Protein AF-0000000078037952 (afdb_homodimer)

Nearest PDB structures (foldseek):
  3jyl-assembly1_A  TM=9.863E-01  e=4.734E-45  Pseudomonas syringae pv. tomato
  1qor-assembly1_B  TM=9.755E-01  e=1.787E-44  Escherichia coli
  2oby-assembly1_A  TM=9.012E-01  e=6.847E-31  Homo sapiens
  1yb5-assembly1_A  TM=8.938E-01  e=6.019E-30  Homo sapiens
  2j8z-assembly1_A-2  TM=8.774E-01  e=1.799E-30  Homo sapiens

Foldseek 3Di:
DDKWWFWWAQDADALVRTATDIDDADAAAAQKFKWQFQKAFDDVVQNCDRNCVPDDDPRFGTGFKTWGFTCHDYPPDDPDDGGFTWIFGHPGGTRLIRMHMDRPLRIDGDDPVADRHLCNQQPQLLLVLLCVCPPVDVQAAAFEEEEEPLQEANNQNNLLLSVVRRYAYEYEDQDDVSQVNSVVSPHPHYHNVVVDQPLVVLCVVVVNQAGQEYDAACAQVCQVSNLSRHGAQHEYEHAHHLVHHHPDDDCVVCVVSHVYHYDHDDSCVQPVDSVSVNVSVVVSVVCVVVPSGDQDAQEEAASSVVSVVSVCVNVVNTGHIYMHGD/DDKWWFWWAQDADALVRTATDIDDADAAAAQKFKWQFQKAFDDVVQNCDRNCVPDDDPRFGTGFKTWGFTCHDYPPDDPDDGGFTWIFGHPGGTRLIRMHMDRPLRIDGDDPVADRHLCNQQPQLLLVLLCVCPPVDVQAAAFEEEEEPLQEANNQNNQLLSVVRRYAYEYEDQDDVSQVNSVVSPHPHYHNVVVDQPLVVLCVVVVNQAGQEYDAQCAQVCQVSNLSRHGAQHEYEHAHHLVHHHPDDDCVVCVVSHVYHYDHDDSCVQPVDSVSVNVSVVVSVVCVVVPSGDQDAQEEAASSVVSVVSVCVNVVNTGHIYMHGD

pLDDT: mean 96.57, std 3.55, range [73.25, 98.94]

InterPro domains:
  IPR011032 GroES-like superfamily [SSF50129] (3-146)
  IPR013149 Alcohol dehydrogenase-like, C-terminal [PF00107] (153-258)
  IPR013154 Alcohol dehydrogenase-like, N-terminal [PF08240] (29-112)
  IPR020843 Enoylreductase domain [SM00829] (13-324)
  IPR036291 NAD(P)-binding domain superfamily [SSF51735] (114-271)
  IPR047618 Quinone oxidoreductase-like [cd05286] (5-326)

Solvent-accessible surface area (backbone atoms only — not comparable to full-atom values): 32127 Å² total; per-residue (Å²): 114,44,80,39,48,28,39,34,30,75,56,63,44,64,53,80,42,58,38,73,41,81,40,81,43,66,73,38,51,72,44,15,23,22,33,39,39,57,12,21,21,61,53,72,66,38,53,32,41,41,51,43,78,43,78,68,73,72,64,30,45,36,28,37,26,25,7,24,32,28,71,39,70,11,56,88,50,78,91,66,54,67,69,40,46,30,34,37,56,45,95,62,51,40,36,42,28,42,49,44,70,41,56,46,78,41,50,41,77,52,57,88,89,53,48,40,58,57,41,16,47,32,50,68,38,40,52,44,32,46,41,51,44,62,60,79,41,67,68,47,63,70,40,36,34,36,32,47,51,22,46,32,50,40,20,46,41,32,44,22,42,42,42,75,51,41,33,42,35,36,24,29,27,80,40,67,73,41,38,55,47,23,44,72,45,54,34,75,40,71,38,44,52,81,79,41,61,59,36,62,51,41,24,60,78,45,74,63,49,30,22,49,33,34,44,30,42,39,18,41,82,42,47,69,49,49,55,66,23,32,16,66,62,11,38,42,38,44,63,37,44,76,64,32,70,55,66,66,37,59,57,65,51,25,32,78,54,29,25,22,34,38,33,18,54,46,66,65,61,67,42,62,49,57,70,46,36,52,53,50,49,52,51,47,52,50,39,44,73,72,57,46,38,68,88,53,74,60,43,79,34,48,45,83,40,47,39,58,51,50,51,38,55,74,63,68,68,62,48,46,18,37,33,25,35,97,112,44,79,40,49,29,38,35,28,74,54,64,43,63,54,82,43,58,37,72,40,82,39,81,42,66,74,37,50,72,44,15,24,21,32,39,38,56,12,22,22,60,56,71,66,39,52,32,39,42,51,44,77,43,78,67,74,72,65,31,45,37,26,36,26,27,6,25,31,28,72,40,69,12,54,88,50,79,91,64,50,68,70,41,46,30,33,38,58,45,94,62,50,39,37,42,26,40,48,45,71,40,57,46,77,42,51,40,76,52,58,90,88,53,48,42,60,57,40,16,45,31,49,69,38,40,51,44,30,47,42,49,44,62,58,78,41,65,66,46,65,68,41,36,35,37,31,46,50,22,44,31,52,41,21,45,40,33,44,21,43,40,43,74,51,40,32,42,34,37,23,29,26,80,40,68,73,40,37,55,47,23,46,71,43,54,35,73,39,70,37,45,53,81,81,40,62,59,36,62,52,40,24,60,78,46,73,62,50,30,22,49,34,34,44,31,41,39,21,41,82,43,48,69,48,50,57,65,22,31,16,66,61,12,37,41,36,44,64,36,44,76,64,32,70,56,67,66,36,58,59,65,52,26,32,76,53,29,25,22,34,38,31,16,53,47,65,64,62,66,39,63,48,56,68,45,36,53,53,50,49,51,51,47,53,51,39,46,72,72,57,47,39,69,87,54,74,61,42,77,36,49,45,84,40,47,39,58,52,49,52,38,54,74,64,68,69,63,49,46,19,37,32,26,35,96

Secondary structure (DSSP, 8-state):
-EEEEEEEESS--SGGG-EEEEEEEPPP-TTEEEEEEEEEEE-HHHHHHHHTSS--PSSEE--SEEEEEEEEE-TT--S--TT-EEEEE-SSS--SBSEEEEEGGGEEEPPTT--HHHHHHHHHHHHHHHHIIIIIS---TT-EEEETTTTSTTHHHHHHHHHHTT-EEEEEESSHHHHHHHHHHT-SEEEETTTS-HHHHHHHHTTTS-EEEEEESS-TTTHHHHHHTEEEEEEEEE---TT-PPPPB-THHHHHTTS-EEE---HHHHTSSHHHHHHHHHHHHHHHHTTSS---EEEEEEGGGHHHHHHHHHTT---SEEEEE-/-EEEEEEEESS--SGGG-EEEEEEEPPP-TTEEEEEEEEEEE-HHHHHHHHTSS--PSSEE--SEEEEEEEEE-TT--S--TT-EEEEE-SSS--SBSEEEEEGGGEEEPPTT--HHHHHHHHHHHHHHHHIIIIIS---TT-EEEETTTTSTTHHHHHHHHHHTT-EEEEEESSHHHHHHHHHHT-SEEEETTTS-HHHHHHHHTTTS-EEEEEESS-TTTHHHHHHTEEEEEEEEE---TT-PPPPB-THHHHHTTS-EEE---HHHHTSSHHHHHHHHHHHHHHHHTTSS---EEEEEEGGGHHHHHHHHHTT---SEEEEE-

Radius of gyration: 28.77 Å; Cα contacts (8 Å, |Δi|>4): 1598; chains: 2; bounding box: 52×84×64 Å

Structure (mmCIF, N/CA/C/O backbone):
data_AF-0000000078037952-model_v1
#
loop_
_entity.id
_entity.type
_entity.pdbx_description
1 polymer 'Quinone oxidoreductase'
#
loop_
_atom_site.group_PDB
_atom_site.id
_atom_site.type_symbol
_atom_site.label_atom_id
_atom_site.label_alt_id
_atom_site.label_comp_id
_atom_site.label_asym_id
_atom_site.label_entity_id
_atom_site.label_seq_id
_atom_site.pdbx_PDB_ins_code
_atom_site.Cartn_x
_atom_site.Cartn_y
_atom_site.Cartn_z
_atom_site.occupancy
_atom_site.B_iso_or_equiv
_atom_site.auth_seq_id
_atom_site.auth_comp_id
_atom_site.auth_asym_id
_atom_site.auth_atom_id
_atom_site.pdbx_PDB_model_num
ATOM 1 N N . MET A 1 1 ? 22.281 -36.125 -23.609 1 83.81 1 MET A N 1
ATOM 2 C CA . MET A 1 1 ? 21.234 -35.312 -24.219 1 83.81 1 MET A CA 1
ATOM 3 C C . MET A 1 1 ? 20.078 -36.188 -24.719 1 83.81 1 MET A C 1
ATOM 5 O O . MET A 1 1 ? 20.312 -37.25 -25.297 1 83.81 1 MET A O 1
ATOM 9 N N . THR A 1 2 ? 18.891 -35.844 -24.297 1 91.38 2 THR A N 1
ATOM 10 C CA . THR A 1 2 ? 17.719 -36.562 -24.734 1 91.38 2 THR A CA 1
ATOM 11 C C . THR A 1 2 ? 16.797 -35.656 -25.547 1 91.38 2 THR A C 1
ATOM 13 O O . THR A 1 2 ? 16.859 -34.438 -25.438 1 91.38 2 THR A O 1
ATOM 16 N N . THR A 1 3 ? 16.094 -36.25 -26.469 1 96.06 3 THR A N 1
ATOM 17 C CA . THR A 1 3 ? 15.117 -35.5 -27.25 1 96.06 3 THR A CA 1
ATOM 18 C C . THR A 1 3 ? 13.727 -35.656 -26.641 1 96.06 3 THR A C 1
ATOM 20 O O . THR A 1 3 ? 13.273 -36.781 -26.359 1 96.06 3 THR A O 1
ATOM 23 N N . ILE A 1 4 ? 13.133 -34.531 -26.375 1 97.62 4 ILE A N 1
ATOM 24 C CA . ILE A 1 4 ? 11.758 -34.531 -25.891 1 97.62 4 ILE A CA 1
ATOM 25 C C . ILE A 1 4 ? 10.906 -33.594 -26.75 1 97.62 4 ILE A C 1
ATOM 27 O O . ILE A 1 4 ? 11.422 -32.938 -27.672 1 97.62 4 ILE A O 1
ATOM 31 N N . HIS A 1 5 ? 9.625 -33.656 -26.531 1 98.25 5 HIS A N 1
ATOM 32 C CA . HIS A 1 5 ? 8.75 -32.719 -27.188 1 98.25 5 HIS A CA 1
ATOM 33 C C . HIS A 1 5 ? 8.328 -31.594 -26.234 1 98.25 5 HIS A C 1
ATOM 35 O O . HIS A 1 5 ? 8.211 -31.828 -25.031 1 98.25 5 HIS A O 1
ATOM 41 N N . ALA A 1 6 ? 8.141 -30.406 -26.766 1 98.38 6 ALA A N 1
ATOM 42 C CA . ALA A 1 6 ? 7.711 -29.25 -25.969 1 98.38 6 ALA A CA 1
ATOM 43 C C . ALA A 1 6 ? 6.965 -28.25 -26.844 1 98.38 6 ALA A C 1
ATOM 45 O O . ALA A 1 6 ? 7.031 -28.312 -28.078 1 98.38 6 ALA A O 1
ATOM 46 N N . ILE A 1 7 ? 6.164 -27.453 -26.25 1 98.62 7 ILE A N 1
ATOM 47 C CA . ILE A 1 7 ? 5.562 -26.297 -26.906 1 98.62 7 ILE A CA 1
ATOM 48 C C . ILE A 1 7 ? 6.562 -25.141 -26.953 1 98.62 7 ILE A C 1
ATOM 50 O O . ILE A 1 7 ? 7.152 -24.781 -25.938 1 98.62 7 ILE A O 1
ATOM 54 N N . ARG A 1 8 ? 6.77 -24.594 -28.094 1 98 8 ARG A N 1
ATOM 55 C CA . ARG A 1 8 ? 7.648 -23.453 -28.281 1 98 8 ARG A CA 1
ATOM 56 C C . ARG A 1 8 ? 6.941 -22.344 -29.078 1 98 8 ARG A C 1
ATOM 58 O O . ARG A 1 8 ? 6.039 -22.625 -29.859 1 98 8 ARG A O 1
ATOM 65 N N . ILE A 1 9 ? 7.32 -21.141 -28.781 1 98 9 ILE A N 1
ATOM 66 C CA . ILE A 1 9 ? 6.871 -20.016 -29.594 1 98 9 ILE A CA 1
ATOM 67 C C . ILE A 1 9 ? 8.086 -19.25 -30.125 1 98 9 ILE A C 1
ATOM 69 O O . ILE A 1 9 ? 9.086 -19.094 -29.438 1 98 9 ILE A O 1
ATOM 73 N N . SER A 1 10 ? 8.023 -18.797 -31.375 1 97.62 10 SER A N 1
ATOM 74 C CA . SER A 1 10 ? 9.086 -18.016 -32 1 97.62 10 SER A CA 1
ATOM 75 C C . SER A 1 10 ? 8.664 -16.562 -32.188 1 97.62 10 SER A C 1
ATOM 77 O O . SER A 1 10 ? 9.492 -15.703 -32.5 1 97.62 10 SER A O 1
ATOM 79 N N . GLU A 1 11 ? 7.426 -16.281 -32 1 97.62 11 GLU A N 1
ATOM 80 C CA . GLU A 1 11 ? 6.832 -14.945 -32.031 1 97.62 11 GLU A CA 1
ATOM 81 C C . GLU A 1 11 ? 5.625 -14.859 -31.109 1 97.62 11 GLU A C 1
ATOM 83 O O . GLU A 1 11 ? 5.047 -15.883 -30.734 1 97.62 11 GLU A O 1
ATOM 88 N N . HIS A 1 12 ? 5.379 -13.648 -30.688 1 97.25 12 HIS A N 1
ATOM 89 C CA . HIS A 1 12 ? 4.184 -13.445 -29.875 1 97.25 12 HIS A CA 1
ATOM 90 C C . HIS A 1 12 ? 2.922 -13.5 -30.734 1 97.25 12 HIS A C 1
ATOM 92 O O . HIS A 1 12 ? 2.975 -13.234 -31.938 1 97.25 12 HIS A O 1
ATOM 98 N N . GLY A 1 13 ? 1.83 -13.828 -30.172 1 96.38 13 GLY A N 1
ATOM 99 C CA . GLY A 1 13 ? 0.579 -13.891 -30.906 1 96.38 13 GLY A CA 1
ATOM 100 C C . GLY A 1 13 ? -0.493 -14.695 -30.203 1 96.38 13 GLY A C 1
ATOM 101 O O . GLY A 1 13 ? -0.457 -14.844 -28.984 1 96.38 13 GLY A O 1
ATOM 102 N N . GLY A 1 14 ? -1.508 -15.086 -30.984 1 96.12 14 GLY A N 1
ATOM 103 C CA . GLY A 1 14 ? -2.564 -15.945 -30.469 1 96.12 14 GLY A CA 1
ATOM 104 C C . GLY A 1 14 ? -2.125 -17.375 -30.266 1 96.12 14 GLY A C 1
ATOM 105 O O . GLY A 1 14 ? -0.932 -17.688 -30.344 1 96.12 14 GLY A O 1
ATOM 106 N N . PRO A 1 15 ? -3.09 -18.25 -29.922 1 97.25 15 PRO A N 1
ATOM 107 C CA . PRO A 1 15 ? -2.752 -19.656 -29.672 1 97.25 15 PRO A CA 1
ATOM 108 C C . PRO A 1 15 ? -2.064 -20.312 -30.875 1 97.25 15 PRO A C 1
ATOM 110 O O . PRO A 1 15 ? -1.366 -21.312 -30.719 1 97.25 15 PRO A O 1
ATOM 113 N N . GLU A 1 16 ? -2.244 -19.781 -32.031 1 96.5 16 GLU A N 1
ATOM 114 C CA . GLU A 1 16 ? -1.713 -20.359 -33.25 1 96.5 16 GLU A CA 1
ATOM 115 C C . GLU A 1 16 ? -0.188 -20.297 -33.281 1 96.5 16 GLU A C 1
ATOM 117 O O . GLU A 1 16 ? 0.453 -21 -34.062 1 96.5 16 GLU A O 1
ATOM 122 N N . VAL A 1 17 ? 0.446 -19.484 -32.469 1 98 17 VAL A N 1
ATOM 123 C CA . VAL A 1 17 ? 1.896 -19.344 -32.531 1 98 17 VAL A CA 1
ATOM 124 C C . VAL A 1 17 ? 2.561 -20.484 -31.75 1 98 17 VAL A C 1
ATOM 126 O O . VAL A 1 17 ? 3.779 -20.656 -31.828 1 98 17 VAL A O 1
ATOM 129 N N . MET A 1 18 ? 1.799 -21.266 -30.969 1 98.31 18 MET A N 1
ATOM 130 C CA . MET A 1 18 ? 2.322 -22.375 -30.188 1 98.31 18 MET A CA 1
ATOM 131 C C . MET A 1 18 ? 2.609 -23.578 -31.078 1 98.31 18 MET A C 1
ATOM 133 O O . MET A 1 18 ? 1.714 -24.078 -31.766 1 98.31 18 MET A O 1
ATOM 137 N N . GLN A 1 19 ? 3.848 -23.984 -31.062 1 98 19 GLN A N 1
ATOM 138 C CA . GLN A 1 19 ? 4.258 -25.109 -31.891 1 98 19 GLN A CA 1
ATOM 139 C C . GLN A 1 19 ? 4.746 -26.281 -31.031 1 98 19 GLN A C 1
ATOM 141 O O . GLN A 1 19 ? 5.578 -26.094 -30.141 1 98 19 GLN A O 1
ATOM 146 N N . TRP A 1 20 ? 4.199 -27.453 -31.266 1 98.19 20 TRP A N 1
ATOM 147 C CA . TRP A 1 20 ? 4.676 -28.688 -30.672 1 98.19 20 TRP A CA 1
ATOM 148 C C . TRP A 1 20 ? 5.871 -29.25 -31.438 1 98.19 20 TRP A C 1
ATOM 150 O O . TRP A 1 20 ? 5.727 -29.688 -32.594 1 98.19 20 TRP A O 1
ATOM 160 N N . GLU A 1 21 ? 7.059 -29.219 -30.844 1 97.25 21 GLU A N 1
ATOM 161 C CA . GLU A 1 21 ? 8.242 -29.594 -31.625 1 97.25 21 GLU A CA 1
ATOM 162 C C . GLU A 1 21 ? 9.234 -30.375 -30.766 1 97.25 21 GLU A C 1
ATOM 164 O O . GLU A 1 21 ? 9.203 -30.312 -29.547 1 97.25 21 GLU A O 1
ATOM 169 N N . PRO A 1 22 ? 10.078 -31.156 -31.484 1 97.69 22 PRO A N 1
ATOM 170 C CA . PRO A 1 22 ? 11.164 -31.828 -30.766 1 97.69 22 PRO A CA 1
ATOM 171 C C . PRO A 1 22 ? 12.234 -30.844 -30.281 1 97.69 22 PRO A C 1
ATOM 173 O O . PRO A 1 22 ? 12.586 -29.906 -30.984 1 97.69 22 PRO A O 1
ATOM 176 N N . VAL A 1 23 ? 12.656 -31.062 -29.062 1 96.56 23 VAL A N 1
ATOM 177 C CA . VAL A 1 23 ? 13.695 -30.234 -28.469 1 96.56 23 VAL A CA 1
ATOM 178 C C . VAL A 1 23 ? 14.75 -31.109 -27.797 1 96.56 23 VAL A C 1
ATOM 180 O O . VAL A 1 23 ? 14.422 -32.156 -27.219 1 96.56 23 VAL A O 1
ATOM 183 N N . SER A 1 24 ? 15.984 -30.719 -27.969 1 96.88 24 SER A N 1
ATOM 184 C CA . SER A 1 24 ? 17.062 -31.406 -27.266 1 96.88 24 SER A CA 1
ATOM 185 C C . SER A 1 24 ? 17.156 -30.984 -25.812 1 96.88 24 SER A C 1
ATOM 187 O O . SER A 1 24 ? 17.219 -29.781 -25.516 1 96.88 24 SER A O 1
ATOM 189 N N . LEU A 1 25 ? 17.109 -31.859 -24.875 1 97.62 25 LEU A N 1
ATOM 190 C CA . LEU A 1 25 ? 17.203 -31.609 -23.438 1 97.62 25 LEU A CA 1
ATOM 191 C C . LEU A 1 25 ? 18.516 -32.156 -22.875 1 97.62 25 LEU A C 1
ATOM 193 O O . LEU A 1 25 ? 18.719 -33.344 -22.812 1 97.62 25 LEU A O 1
ATOM 197 N N . PRO A 1 26 ? 19.422 -31.234 -22.562 1 97.5 26 PRO A N 1
ATOM 198 C CA . PRO A 1 26 ? 20.672 -31.703 -21.969 1 97.5 26 PRO A CA 1
ATOM 199 C C . PRO A 1 26 ? 20.5 -32.219 -20.547 1 97.5 26 PRO A C 1
ATOM 201 O O . PRO A 1 26 ? 19.438 -32.031 -19.938 1 97.5 26 PRO A O 1
ATOM 204 N N . ALA A 1 27 ? 21.5 -32.906 -20.078 1 97.56 27 ALA A N 1
ATOM 205 C CA . ALA A 1 27 ? 21.531 -33.25 -18.656 1 97.56 27 ALA A CA 1
ATOM 206 C C . ALA A 1 27 ? 21.469 -31.984 -17.797 1 97.56 27 ALA A C 1
ATOM 208 O O . ALA A 1 27 ? 21.922 -30.922 -18.234 1 97.56 27 ALA A O 1
ATOM 209 N N . PRO A 1 28 ? 20.875 -32.094 -16.594 1 98.06 28 PRO A N 1
ATOM 210 C CA . PRO A 1 28 ? 20.828 -30.906 -15.742 1 98.06 28 PRO A CA 1
ATOM 211 C C . PRO A 1 28 ? 22.219 -30.469 -15.273 1 98.06 28 PRO A C 1
ATOM 213 O O . PRO A 1 28 ? 23.031 -31.297 -14.891 1 98.06 28 PRO A O 1
ATOM 216 N N . GLY A 1 29 ? 22.469 -29.188 -15.359 1 97.56 29 GLY A N 1
ATOM 217 C CA . GLY A 1 29 ? 23.719 -28.641 -14.859 1 97.56 29 GLY A CA 1
ATOM 218 C C . GLY A 1 29 ? 23.766 -28.562 -13.344 1 97.56 29 GLY A C 1
ATOM 219 O O . GLY A 1 29 ? 22.859 -29.031 -12.656 1 97.56 29 GLY A O 1
ATOM 220 N N . PRO A 1 30 ? 24.922 -27.984 -12.828 1 98.06 30 PRO A N 1
ATOM 221 C CA . PRO A 1 30 ? 25.047 -27.828 -11.375 1 98.06 30 PRO A CA 1
ATOM 222 C C . PRO A 1 30 ? 23.875 -27.094 -10.75 1 98.06 30 PRO A C 1
ATOM 224 O O . PRO A 1 30 ? 23.438 -26.062 -11.281 1 98.06 30 PRO A O 1
ATOM 227 N N . GLY A 1 31 ? 23.344 -27.656 -9.617 1 97.88 31 GLY A N 1
ATOM 228 C CA . GLY A 1 31 ? 22.266 -27.016 -8.875 1 97.88 31 GLY A CA 1
ATOM 229 C C . GLY A 1 31 ? 20.906 -27.203 -9.508 1 97.88 31 GLY A C 1
ATOM 230 O O . GLY A 1 31 ? 19.906 -26.656 -9.031 1 97.88 31 GLY A O 1
ATOM 231 N N . ALA A 1 32 ? 20.828 -28.031 -10.555 1 98.25 32 ALA A N 1
ATOM 232 C CA . ALA A 1 32 ? 19.578 -28.219 -11.273 1 98.25 32 ALA A CA 1
ATOM 233 C C . ALA A 1 32 ? 19.125 -29.688 -11.227 1 98.25 32 ALA A C 1
ATOM 235 O O . ALA A 1 32 ? 19.922 -30.562 -10.867 1 98.25 32 ALA A O 1
ATOM 236 N N . VAL A 1 33 ? 17.891 -29.906 -11.516 1 98.5 33 VAL A N 1
ATOM 237 C CA . VAL A 1 33 ? 17.344 -31.25 -11.68 1 98.5 33 VAL A CA 1
ATOM 238 C C . VAL A 1 33 ? 16.531 -31.328 -12.969 1 98.5 33 VAL A C 1
ATOM 240 O O . VAL A 1 33 ? 16.062 -30.297 -13.477 1 98.5 33 VAL A O 1
ATOM 243 N N . GLN A 1 34 ? 16.453 -32.5 -13.461 1 98.62 34 GLN A N 1
ATOM 244 C CA . GLN A 1 34 ? 15.586 -32.75 -14.594 1 98.62 34 GLN A CA 1
ATOM 245 C C . GLN A 1 34 ? 14.297 -33.438 -14.141 1 98.62 34 GLN A C 1
ATOM 247 O O . GLN A 1 34 ? 14.336 -34.438 -13.398 1 98.62 34 GLN A O 1
ATOM 252 N N . VAL A 1 35 ? 13.242 -32.875 -14.477 1 98.75 35 VAL A N 1
ATOM 253 C CA . VAL A 1 35 ? 11.945 -33.375 -14.07 1 98.75 35 VAL A CA 1
ATOM 254 C C . VAL A 1 35 ? 11.18 -33.875 -15.297 1 98.75 35 VAL A C 1
ATOM 256 O O . VAL A 1 35 ? 11.047 -33.156 -16.281 1 98.75 35 VAL A O 1
ATOM 259 N N . ARG A 1 36 ? 10.781 -35.094 -15.273 1 98.75 36 ARG A N 1
ATOM 260 C CA . ARG A 1 36 ? 9.805 -35.625 -16.234 1 98.75 36 ARG A CA 1
ATOM 261 C C . ARG A 1 36 ? 8.383 -35.25 -15.82 1 98.75 36 ARG A C 1
ATOM 263 O O . ARG A 1 36 ? 7.887 -35.75 -14.812 1 98.75 36 ARG A O 1
ATOM 270 N N . ASN A 1 37 ? 7.766 -34.406 -16.625 1 98.75 37 ASN A N 1
ATOM 271 C CA . ASN A 1 37 ? 6.441 -33.906 -16.266 1 98.75 37 ASN A CA 1
ATOM 272 C C . ASN A 1 37 ? 5.387 -35.031 -16.328 1 98.75 37 ASN A C 1
ATOM 274 O O . ASN A 1 37 ? 5.383 -35.812 -17.281 1 98.75 37 ASN A O 1
ATOM 278 N N . ARG A 1 38 ? 4.582 -35.031 -15.328 1 98.75 38 ARG A N 1
ATOM 279 C CA . ARG A 1 38 ? 3.412 -35.906 -15.328 1 98.75 38 ARG A CA 1
ATOM 280 C C . ARG A 1 38 ? 2.127 -35.094 -15.469 1 98.75 38 ARG A C 1
ATOM 282 O O . ARG A 1 38 ? 1.111 -35.625 -15.945 1 98.75 38 ARG A O 1
ATOM 289 N N . ALA A 1 39 ? 2.146 -33.906 -15.094 1 98.75 39 ALA A N 1
ATOM 290 C CA . ALA A 1 39 ? 1.066 -32.938 -15.234 1 98.75 39 ALA A CA 1
ATOM 291 C C . ALA A 1 39 ? 1.611 -31.516 -15.258 1 98.75 39 ALA A C 1
ATOM 293 O O . ALA A 1 39 ? 2.584 -31.203 -14.562 1 98.75 39 ALA A O 1
ATOM 294 N N . VAL A 1 40 ? 1.038 -30.641 -16.078 1 98.69 40 VAL A N 1
ATOM 295 C CA . VAL A 1 40 ? 1.469 -29.25 -16.219 1 98.69 40 VAL A CA 1
ATOM 296 C C . VAL A 1 40 ? 0.284 -28.328 -15.977 1 98.69 40 VAL A C 1
ATOM 298 O O . VAL A 1 40 ? -0.799 -28.531 -16.531 1 98.69 40 VAL A O 1
ATOM 301 N N . GLY A 1 41 ? 0.474 -27.359 -15.117 1 97.56 41 GLY A N 1
ATOM 302 C CA . GLY A 1 41 ? -0.586 -26.406 -14.867 1 97.56 41 GLY A CA 1
ATOM 303 C C . GLY A 1 41 ? -0.683 -25.328 -15.938 1 97.56 41 GLY A C 1
ATOM 304 O O . GLY A 1 41 ? 0.335 -24.875 -16.469 1 97.56 41 GLY A O 1
ATOM 305 N N . VAL A 1 42 ? -1.902 -24.953 -16.281 1 96.25 42 VAL A N 1
ATOM 306 C CA . VAL A 1 42 ? -2.156 -23.859 -17.203 1 96.25 42 VAL A CA 1
ATOM 307 C C . VAL A 1 42 ? -2.678 -22.641 -16.438 1 96.25 42 VAL A C 1
ATOM 309 O O . VAL A 1 42 ? -3.639 -22.75 -15.664 1 96.25 42 VAL A O 1
ATOM 312 N N . ASN A 1 43 ? -2.031 -21.5 -16.594 1 93.56 43 ASN A N 1
ATOM 313 C CA . ASN A 1 43 ? -2.402 -20.281 -15.906 1 93.56 43 ASN A CA 1
ATOM 314 C C . ASN A 1 43 ? -2.496 -19.094 -16.875 1 93.56 43 ASN A C 1
ATOM 316 O O . ASN A 1 43 ? -1.86 -19.094 -17.922 1 93.56 43 ASN A O 1
ATOM 320 N N . PHE A 1 44 ? -3.242 -18.094 -16.5 1 90.75 44 PHE A N 1
ATOM 321 C CA . PHE A 1 44 ? -3.412 -16.938 -17.359 1 90.75 44 PHE A CA 1
ATOM 322 C C . PHE A 1 44 ? -2.072 -16.25 -17.625 1 90.75 44 PHE A C 1
ATOM 324 O O . PHE A 1 44 ? -1.871 -15.664 -18.672 1 90.75 44 PHE A O 1
ATOM 331 N N . ILE A 1 45 ? -1.195 -16.328 -16.703 1 92.31 45 ILE A N 1
ATOM 332 C CA . ILE A 1 45 ? 0.119 -15.727 -16.875 1 92.31 45 ILE A CA 1
ATOM 333 C C . ILE A 1 45 ? 0.807 -16.328 -18.094 1 92.31 45 ILE A C 1
ATOM 335 O O . ILE A 1 45 ? 1.609 -15.664 -18.75 1 92.31 45 ILE A O 1
ATOM 339 N N . ASP A 1 46 ? 0.5 -17.531 -18.484 1 95.81 46 ASP A N 1
ATOM 340 C CA . ASP A 1 46 ? 1.047 -18.156 -19.688 1 95.81 46 ASP A CA 1
ATOM 341 C C . ASP A 1 46 ? 0.582 -17.438 -20.938 1 95.81 46 ASP A C 1
ATOM 343 O O . ASP A 1 46 ? 1.335 -17.312 -21.906 1 95.81 46 ASP A O 1
ATOM 347 N N . ILE A 1 47 ? -0.606 -16.984 -20.875 1 93.69 47 ILE A N 1
ATOM 348 C CA . ILE A 1 47 ? -1.161 -16.219 -21.984 1 93.69 47 ILE A CA 1
ATOM 349 C C . ILE A 1 47 ? -0.45 -14.867 -22.078 1 93.69 47 ILE A C 1
ATOM 351 O O . ILE A 1 47 ? -0.153 -14.391 -23.172 1 93.69 47 ILE A O 1
ATOM 355 N N . TYR A 1 48 ? -0.18 -14.297 -20.906 1 93.38 48 TYR A N 1
ATOM 356 C CA . TYR A 1 48 ? 0.55 -13.031 -20.906 1 93.38 48 TYR A CA 1
ATOM 357 C C . TYR A 1 48 ? 1.914 -13.195 -21.562 1 93.38 48 TYR A C 1
ATOM 359 O O . TYR A 1 48 ? 2.352 -12.32 -22.312 1 93.38 48 TYR A O 1
ATOM 367 N N . HIS A 1 49 ? 2.551 -14.25 -21.312 1 95.12 49 HIS A N 1
ATOM 368 C CA . HIS A 1 49 ? 3.844 -14.523 -21.938 1 95.12 49 HIS A CA 1
ATOM 369 C C . HIS A 1 49 ? 3.695 -14.773 -23.438 1 95.12 49 HIS A C 1
ATOM 371 O O . HIS A 1 49 ? 4.469 -14.242 -24.234 1 95.12 49 HIS A O 1
ATOM 377 N N . ARG A 1 50 ? 2.748 -15.508 -23.781 1 96.75 50 ARG A N 1
ATOM 378 C CA . ARG A 1 50 ? 2.529 -15.852 -25.188 1 96.75 50 ARG A CA 1
ATOM 379 C C . ARG A 1 50 ? 2.24 -14.609 -26.016 1 96.75 50 ARG A C 1
ATOM 381 O O . ARG A 1 50 ? 2.766 -14.461 -27.125 1 96.75 50 ARG A O 1
ATOM 388 N N . THR A 1 51 ? 1.446 -13.766 -25.469 1 94.75 51 THR A N 1
ATOM 389 C CA . THR A 1 51 ? 0.997 -12.578 -26.188 1 94.75 51 THR A CA 1
ATOM 390 C C . THR A 1 51 ? 2.07 -11.5 -26.172 1 94.75 51 THR A C 1
ATOM 392 O O . THR A 1 51 ? 2.008 -10.539 -26.953 1 94.75 51 THR A O 1
ATOM 395 N N . GLY A 1 52 ? 2.979 -11.57 -25.219 1 93.19 52 GLY A N 1
ATOM 396 C CA . GLY A 1 52 ? 4.027 -10.57 -25.094 1 93.19 52 GLY A CA 1
ATOM 397 C C . GLY A 1 52 ? 3.703 -9.492 -24.078 1 93.19 52 GLY A C 1
ATOM 398 O O . GLY A 1 52 ? 4.496 -8.57 -23.875 1 93.19 52 GLY A O 1
ATOM 399 N N . LEU A 1 53 ? 2.553 -9.602 -23.453 1 88.5 53 LEU A N 1
ATOM 400 C CA . LEU A 1 53 ? 2.256 -8.664 -22.375 1 88.5 53 LEU A CA 1
ATOM 401 C C . LEU A 1 53 ? 3.332 -8.719 -21.297 1 88.5 53 LEU A C 1
ATOM 403 O O . LEU A 1 53 ? 3.736 -7.684 -20.766 1 88.5 53 LEU A O 1
ATOM 407 N N . TYR A 1 54 ? 3.717 -9.898 -20.859 1 90.62 54 TYR A N 1
ATOM 408 C CA . TYR A 1 54 ? 4.926 -10.125 -20.078 1 90.62 54 TYR A CA 1
ATOM 409 C C . TYR A 1 54 ? 6.074 -10.586 -20.969 1 90.62 54 TYR A C 1
ATOM 411 O O . TYR A 1 54 ? 6.078 -11.719 -21.453 1 90.62 54 TYR A O 1
ATOM 419 N N . PRO A 1 55 ? 6.984 -9.758 -21.219 1 89.56 55 PRO A N 1
ATOM 420 C CA . PRO A 1 55 ? 8.031 -10.07 -22.188 1 89.56 55 PRO A CA 1
ATOM 421 C C . PRO A 1 55 ? 8.859 -11.289 -21.797 1 89.56 55 PRO A C 1
ATOM 423 O O . PRO A 1 55 ? 9.148 -11.492 -20.609 1 89.56 55 PRO A O 1
ATOM 426 N N . VAL A 1 56 ? 9.141 -12.156 -22.766 1 92.94 56 VAL A N 1
ATOM 427 C CA . VAL A 1 56 ? 10.062 -13.273 -22.641 1 92.94 56 VAL A CA 1
ATOM 428 C C . VAL A 1 56 ? 11.008 -13.297 -23.828 1 92.94 56 VAL A C 1
ATOM 430 O O . VAL A 1 56 ? 10.625 -12.922 -24.938 1 92.94 56 VAL A O 1
ATOM 433 N N . PRO A 1 57 ? 12.25 -13.672 -23.625 1 94.31 57 PRO A N 1
ATOM 434 C CA . PRO A 1 57 ? 13.141 -13.828 -24.781 1 94.31 57 PRO A CA 1
ATOM 435 C C . PRO A 1 57 ? 12.672 -14.914 -25.734 1 94.31 57 PRO A C 1
ATOM 437 O O . PRO A 1 57 ? 12.359 -16.031 -25.312 1 94.31 57 PRO A O 1
ATOM 440 N N . LEU A 1 58 ? 12.656 -14.617 -27.078 1 95.75 58 LEU A N 1
ATOM 441 C CA . LEU A 1 58 ? 12.211 -15.57 -28.094 1 95.75 58 LEU A CA 1
ATOM 442 C C . LEU A 1 58 ? 13.398 -16.188 -28.812 1 95.75 58 LEU A C 1
ATOM 444 O O . LEU A 1 58 ? 14.422 -15.523 -29.016 1 95.75 58 LEU A O 1
ATOM 448 N N . PRO A 1 59 ? 13.359 -17.406 -29.344 1 96.12 59 PRO A N 1
ATOM 449 C CA . PRO A 1 59 ? 12.25 -18.328 -29.094 1 96.12 59 PRO A CA 1
ATOM 450 C C . PRO A 1 59 ? 12.141 -18.75 -27.625 1 96.12 59 PRO A C 1
ATOM 452 O O . PRO A 1 59 ? 13.125 -18.672 -26.891 1 96.12 59 PRO A O 1
ATOM 455 N N . SER A 1 60 ? 10.953 -19.125 -27.156 1 96.62 60 SER A N 1
ATOM 456 C CA . SER A 1 60 ? 10.711 -19.438 -25.75 1 96.62 60 SER A CA 1
ATOM 457 C C . SER A 1 60 ? 9.773 -20.625 -25.609 1 96.62 60 SER A C 1
ATOM 459 O O . SER A 1 60 ? 8.992 -20.922 -26.516 1 96.62 60 SER A O 1
ATOM 461 N N . GLY A 1 61 ? 9.945 -21.328 -24.5 1 97.12 61 GLY A N 1
ATOM 462 C CA . GLY A 1 61 ? 8.859 -22.188 -24.047 1 97.12 61 GLY A CA 1
ATOM 463 C C . GLY A 1 61 ? 7.734 -21.438 -23.375 1 97.12 61 GLY A C 1
ATOM 464 O O . GLY A 1 61 ? 7.77 -20.203 -23.297 1 97.12 61 GLY A O 1
ATOM 465 N N . LEU A 1 62 ? 6.699 -22.172 -22.891 1 97.56 62 LEU A N 1
ATOM 466 C CA . LEU A 1 62 ? 5.582 -21.609 -22.141 1 97.56 62 LEU A CA 1
ATOM 467 C C . LEU A 1 62 ? 5.309 -22.438 -20.891 1 97.56 62 LEU A C 1
ATOM 469 O O . LEU A 1 62 ? 5.77 -23.578 -20.766 1 97.56 62 LEU A O 1
ATOM 473 N N . GLY A 1 63 ? 4.625 -21.781 -20.031 1 97.62 63 GLY A N 1
ATOM 474 C CA . GLY A 1 63 ? 4.254 -22.453 -18.797 1 97.62 63 GLY A CA 1
ATOM 475 C C . GLY A 1 63 ? 5.305 -22.328 -17.703 1 97.62 63 GLY A C 1
ATOM 476 O O . GLY A 1 63 ? 6.504 -22.375 -17.984 1 97.62 63 GLY A O 1
ATOM 477 N N . GLN A 1 64 ? 4.824 -22.234 -16.453 1 96.75 64 GLN A N 1
ATOM 478 C CA . GLN A 1 64 ? 5.758 -22.016 -15.352 1 96.75 64 GLN A CA 1
ATOM 479 C C . GLN A 1 64 ? 5.535 -23.016 -14.227 1 96.75 64 GLN A C 1
ATOM 481 O O . GLN A 1 64 ? 6.293 -23.062 -13.258 1 96.75 64 GLN A O 1
ATOM 486 N N . GLU A 1 65 ? 4.59 -23.844 -14.398 1 97.31 65 GLU A N 1
ATOM 487 C CA . GLU A 1 65 ? 4.164 -24.75 -13.336 1 97.31 65 GLU A CA 1
ATOM 488 C C . GLU A 1 65 ? 4.039 -26.188 -13.852 1 97.31 65 GLU A C 1
ATOM 490 O O . GLU A 1 65 ? 3.549 -26.406 -14.961 1 97.31 65 GLU A O 1
ATOM 495 N N . GLY A 1 66 ? 4.469 -27.109 -13.023 1 98.38 66 GLY A N 1
ATOM 496 C CA . GLY A 1 66 ? 4.289 -28.516 -13.336 1 98.38 66 GLY A CA 1
ATOM 497 C C . GLY A 1 66 ? 4.613 -29.438 -12.172 1 98.38 66 GLY A C 1
ATOM 498 O O . GLY A 1 66 ? 5.082 -28.984 -11.125 1 98.38 66 GLY A O 1
ATOM 499 N N . ALA A 1 67 ? 4.246 -30.672 -12.328 1 98.81 67 ALA A N 1
ATOM 500 C CA . ALA A 1 67 ? 4.527 -31.734 -11.367 1 98.81 67 ALA A CA 1
ATOM 501 C C . ALA A 1 67 ? 4.98 -33 -12.07 1 98.81 67 ALA A C 1
ATOM 503 O O . ALA A 1 67 ? 4.457 -33.344 -13.125 1 98.81 67 ALA A O 1
ATOM 504 N N . GLY A 1 68 ? 5.957 -33.594 -11.477 1 98.75 68 GLY A N 1
ATOM 505 C CA . GLY A 1 68 ? 6.488 -34.812 -12.086 1 98.75 68 GLY A CA 1
ATOM 506 C C . GLY A 1 68 ? 7.531 -35.5 -11.227 1 98.75 68 GLY A C 1
ATOM 507 O O . GLY A 1 68 ? 7.488 -35.406 -10 1 98.75 68 GLY A O 1
ATOM 508 N N . GLU A 1 69 ? 8.344 -36.281 -11.969 1 98.69 69 GLU A N 1
ATOM 509 C CA . GLU A 1 69 ? 9.359 -37.062 -11.297 1 98.69 69 GLU A CA 1
ATOM 510 C C . GLU A 1 69 ? 10.766 -36.594 -11.648 1 98.69 69 GLU A C 1
ATOM 512 O O . GLU A 1 69 ? 11.055 -36.312 -12.812 1 98.69 69 GLU A O 1
ATOM 517 N N . VAL A 1 70 ? 11.586 -36.531 -10.594 1 98.81 70 VAL A N 1
ATOM 518 C CA . VAL A 1 70 ? 12.992 -36.25 -10.852 1 98.81 70 VAL A CA 1
ATOM 519 C C . VAL A 1 70 ? 13.641 -37.438 -11.562 1 98.81 70 VAL A C 1
ATOM 521 O O . VAL A 1 70 ? 13.578 -38.562 -11.07 1 98.81 70 VAL A O 1
ATOM 524 N N . VAL A 1 71 ? 14.281 -37.188 -12.703 1 98.62 71 VAL A N 1
ATOM 525 C CA . VAL A 1 71 ? 14.852 -38.281 -13.469 1 98.62 71 VAL A CA 1
ATOM 526 C C . VAL A 1 71 ? 16.359 -38.125 -13.57 1 98.62 71 VAL A C 1
ATOM 528 O O . VAL A 1 71 ? 17.078 -39.062 -13.953 1 98.62 71 VAL A O 1
ATOM 531 N N . ALA A 1 72 ? 16.859 -36.969 -13.258 1 98.44 72 ALA A N 1
ATOM 532 C CA . ALA A 1 72 ? 18.297 -36.688 -13.188 1 98.44 72 ALA A CA 1
ATOM 533 C C . ALA A 1 72 ? 18.594 -35.562 -12.227 1 98.44 72 ALA A C 1
ATOM 535 O O . ALA A 1 72 ? 17.766 -34.656 -12.023 1 98.44 72 ALA A O 1
ATOM 536 N N . VAL A 1 73 ? 19.75 -35.625 -11.586 1 98.31 73 VAL A N 1
ATOM 537 C CA . VAL A 1 73 ? 20.172 -34.625 -10.602 1 98.31 73 VAL A CA 1
ATOM 538 C C . VAL A 1 73 ? 21.547 -34.062 -10.969 1 98.31 73 VAL A C 1
ATOM 540 O O . VAL A 1 73 ? 22.453 -34.844 -11.305 1 98.31 73 VAL A O 1
ATOM 543 N N . GLY A 1 74 ? 21.625 -32.75 -11.016 1 98 74 GLY A N 1
ATOM 544 C CA . GLY A 1 74 ? 22.906 -32.125 -11.312 1 98 74 GLY A CA 1
ATOM 545 C C . GLY A 1 74 ? 23.844 -32.094 -10.117 1 98 74 GLY A C 1
ATOM 546 O O . GLY A 1 74 ? 23.453 -32.438 -9 1 98 74 GLY A O 1
ATOM 547 N N . GLU A 1 75 ? 25.062 -31.625 -10.422 1 97.69 75 GLU A N 1
ATOM 548 C CA . GLU A 1 75 ? 26.094 -31.531 -9.391 1 97.69 75 GLU A CA 1
ATOM 549 C C . GLU A 1 75 ? 25.672 -30.594 -8.266 1 97.69 75 GLU A C 1
ATOM 551 O O . GLU A 1 75 ? 25.109 -29.531 -8.516 1 97.69 75 GLU A O 1
ATOM 556 N N . GLY A 1 76 ? 25.875 -31.031 -7.012 1 97.44 76 GLY A N 1
ATOM 557 C CA . GLY A 1 76 ? 25.688 -30.156 -5.859 1 97.44 76 GLY A CA 1
ATOM 558 C C . GLY A 1 76 ? 24.281 -30.25 -5.281 1 97.44 76 GLY A C 1
ATOM 559 O O . GLY A 1 76 ? 24.016 -29.688 -4.215 1 97.44 76 GLY A O 1
ATOM 560 N N . VAL A 1 77 ? 23.375 -30.859 -6.02 1 97.75 77 VAL A N 1
ATOM 561 C CA . VAL A 1 77 ? 22.016 -31.031 -5.5 1 97.75 77 VAL A CA 1
ATOM 562 C C . VAL A 1 77 ? 22 -32.156 -4.477 1 97.75 77 VAL A C 1
ATOM 564 O O . VAL A 1 77 ? 22.375 -33.312 -4.785 1 97.75 77 VAL A O 1
ATOM 567 N N . THR A 1 78 ? 21.594 -31.859 -3.193 1 96.25 78 THR A N 1
ATOM 568 C CA . THR A 1 78 ? 21.641 -32.875 -2.141 1 96.25 78 THR A CA 1
ATOM 569 C C . THR A 1 78 ? 20.266 -33.125 -1.553 1 96.25 78 THR A C 1
ATOM 571 O O . THR A 1 78 ? 20.047 -34.125 -0.877 1 96.25 78 THR A O 1
ATOM 574 N N . ASP A 1 79 ? 19.328 -32.281 -1.787 1 95.69 79 ASP A N 1
ATOM 575 C CA . ASP A 1 79 ? 18.031 -32.375 -1.117 1 95.69 79 ASP A CA 1
ATOM 576 C C . ASP A 1 79 ? 17 -33.062 -2.012 1 95.69 79 ASP A C 1
ATOM 578 O O . ASP A 1 79 ? 15.859 -33.25 -1.602 1 95.69 79 ASP A O 1
ATOM 582 N N . LEU A 1 80 ? 17.359 -33.469 -3.301 1 98.19 80 LEU A N 1
ATOM 583 C CA . LEU A 1 80 ? 16.516 -34.188 -4.242 1 98.19 80 LEU A CA 1
ATOM 584 C C . LEU A 1 80 ? 17.281 -35.375 -4.84 1 98.19 80 LEU A C 1
ATOM 586 O O . LEU A 1 80 ? 18.5 -35.344 -4.973 1 98.19 80 LEU A O 1
ATOM 590 N N . GLN A 1 81 ? 16.531 -36.406 -5.188 1 98.31 81 GLN A N 1
ATOM 591 C CA . GLN A 1 81 ? 17.109 -37.594 -5.836 1 98.31 81 GLN A CA 1
ATOM 592 C C . GLN A 1 81 ? 16.188 -38.125 -6.926 1 98.31 81 GLN A C 1
ATOM 594 O O . GLN A 1 81 ? 15 -37.812 -6.953 1 98.31 81 GLN A O 1
ATOM 599 N N . VAL A 1 82 ? 16.75 -38.938 -7.762 1 98.5 82 VAL A N 1
ATOM 600 C CA . VAL A 1 82 ? 15.977 -39.594 -8.82 1 98.5 82 VAL A CA 1
ATOM 601 C C . VAL A 1 82 ? 14.82 -40.375 -8.203 1 98.5 82 VAL A C 1
ATOM 603 O O . VAL A 1 82 ? 15.016 -41.094 -7.23 1 98.5 82 VAL A O 1
ATOM 606 N N . GLY A 1 83 ? 13.672 -40.188 -8.703 1 98.44 83 GLY A N 1
ATOM 607 C CA . GLY A 1 83 ? 12.5 -40.875 -8.195 1 98.44 83 GLY A CA 1
ATOM 608 C C . GLY A 1 83 ? 11.617 -39.969 -7.336 1 98.44 83 GLY A C 1
ATOM 609 O O . GLY A 1 83 ? 10.453 -40.312 -7.094 1 98.44 83 GLY A O 1
ATOM 610 N N . ASP A 1 84 ? 12.141 -38.875 -6.859 1 98.62 84 ASP A N 1
ATOM 611 C CA . ASP A 1 84 ? 11.344 -37.938 -6.055 1 98.62 84 ASP A CA 1
ATOM 612 C C . ASP A 1 84 ? 10.188 -37.375 -6.867 1 98.62 84 ASP A C 1
ATOM 614 O O . ASP A 1 84 ? 10.359 -37 -8.031 1 98.62 84 ASP A O 1
ATOM 618 N N . ARG A 1 85 ? 8.969 -37.344 -6.285 1 98.81 85 ARG A N 1
ATOM 619 C CA . ARG A 1 85 ? 7.82 -36.625 -6.828 1 98.81 85 ARG A CA 1
ATOM 620 C C . ARG A 1 85 ? 7.855 -35.156 -6.434 1 98.81 85 ARG A C 1
ATOM 622 O O . ARG A 1 85 ? 7.898 -34.844 -5.246 1 98.81 85 ARG A O 1
ATOM 629 N N . VAL A 1 86 ? 7.855 -34.281 -7.422 1 98.81 86 VAL A N 1
ATOM 630 C CA . VAL A 1 86 ? 8.023 -32.875 -7.094 1 98.81 86 VAL A CA 1
ATOM 631 C C . VAL A 1 86 ? 6.996 -32.031 -7.855 1 98.81 86 VAL A C 1
ATOM 633 O O . VAL A 1 86 ? 6.438 -32.5 -8.859 1 98.81 86 VAL A O 1
ATOM 636 N N . VAL A 1 87 ? 6.66 -30.953 -7.332 1 98.81 87 VAL A N 1
ATOM 637 C CA . VAL A 1 87 ? 5.977 -29.859 -8.008 1 98.81 87 VAL A CA 1
ATOM 638 C C . VAL A 1 87 ? 6.887 -28.641 -8.07 1 98.81 87 VAL A C 1
ATOM 640 O O . VAL A 1 87 ? 7.766 -28.469 -7.219 1 98.81 87 VAL A O 1
ATOM 643 N N . TYR A 1 88 ? 6.746 -27.844 -9.125 1 98.44 88 TYR A N 1
ATOM 644 C CA . TYR A 1 88 ? 7.668 -26.719 -9.258 1 98.44 88 TYR A CA 1
ATOM 645 C C . TYR A 1 88 ? 6.973 -25.516 -9.859 1 98.44 88 TYR A C 1
ATOM 647 O O . TYR A 1 88 ? 5.887 -25.641 -10.43 1 98.44 88 TYR A O 1
ATOM 655 N N . LEU A 1 89 ? 7.539 -24.406 -9.586 1 96.19 89 LEU A N 1
ATOM 656 C CA . LEU A 1 89 ? 7.258 -23.125 -10.211 1 96.19 89 LEU A CA 1
ATOM 657 C C . LEU A 1 89 ? 8.539 -22.453 -10.688 1 96.19 89 LEU A C 1
ATOM 659 O O . LEU A 1 89 ? 9.438 -22.172 -9.891 1 96.19 89 LEU A O 1
ATOM 663 N N . THR A 1 90 ? 8.617 -22.219 -11.961 1 92.5 90 THR A N 1
ATOM 664 C CA . THR A 1 90 ? 9.828 -21.609 -12.5 1 92.5 90 THR A CA 1
ATOM 665 C C . THR A 1 90 ? 9.57 -20.188 -12.953 1 92.5 90 THR A C 1
ATOM 667 O O . THR A 1 90 ? 8.516 -19.891 -13.523 1 92.5 90 THR A O 1
ATOM 670 N N . PRO A 1 91 ? 10.531 -19.312 -12.648 1 87.44 91 PRO A N 1
ATOM 671 C CA . PRO A 1 91 ? 10.375 -17.938 -13.133 1 87.44 91 PRO A CA 1
ATOM 672 C C . PRO A 1 91 ? 10.438 -17.844 -14.656 1 87.44 91 PRO A C 1
ATOM 674 O O . PRO A 1 91 ? 9.789 -16.984 -15.25 1 87.44 91 PRO A O 1
ATOM 677 N N . THR A 1 92 ? 11.227 -18.672 -15.312 1 89.88 92 THR A N 1
ATOM 678 C CA . THR A 1 92 ? 11.312 -18.703 -16.766 1 89.88 92 THR A CA 1
ATOM 679 C C . THR A 1 92 ? 10.367 -19.75 -17.344 1 89.88 92 THR A C 1
ATOM 681 O O . THR A 1 92 ? 10.336 -20.891 -16.875 1 89.88 92 THR A O 1
ATOM 684 N N . PRO A 1 93 ? 9.656 -19.344 -18.375 1 96.12 93 PRO A N 1
ATOM 685 C CA . PRO A 1 93 ? 8.727 -20.297 -18.984 1 96.12 93 PRO A CA 1
ATOM 686 C C . PRO A 1 93 ? 9.43 -21.516 -19.594 1 96.12 93 PRO A C 1
ATOM 688 O O . PRO A 1 93 ? 10.531 -21.391 -20.125 1 96.12 93 PRO A O 1
ATOM 691 N N . GLY A 1 94 ? 8.781 -22.703 -19.547 1 97 94 GLY A N 1
ATOM 692 C CA . GLY A 1 94 ? 9.32 -23.906 -20.156 1 97 94 GLY A CA 1
ATOM 693 C C . GLY A 1 94 ? 8.609 -25.172 -19.703 1 97 94 GLY A C 1
ATOM 694 O O . GLY A 1 94 ? 8.945 -26.266 -20.156 1 97 94 GLY A O 1
ATOM 695 N N . ALA A 1 95 ? 7.598 -25.047 -18.938 1 98.25 95 ALA A N 1
ATOM 696 C CA . ALA A 1 95 ? 6.922 -26.188 -18.328 1 98.25 95 ALA A CA 1
ATOM 697 C C . ALA A 1 95 ? 6.109 -26.969 -19.359 1 98.25 95 ALA A C 1
ATOM 699 O O . ALA A 1 95 ? 5.805 -28.141 -19.156 1 98.25 95 ALA A O 1
ATOM 700 N N . TYR A 1 96 ? 5.68 -26.281 -20.406 1 98.62 96 TYR A N 1
ATOM 701 C CA . TYR A 1 96 ? 4.941 -26.969 -21.469 1 98.62 96 TYR A CA 1
ATOM 702 C C . TYR A 1 96 ? 5.852 -27.906 -22.234 1 98.62 96 TYR A C 1
ATOM 704 O O . TYR A 1 96 ? 6.07 -27.734 -23.438 1 98.62 96 TYR A O 1
ATOM 712 N N . ALA A 1 97 ? 6.375 -28.938 -21.609 1 98.56 97 ALA A N 1
ATOM 713 C CA . ALA A 1 97 ? 7.332 -29.906 -22.156 1 98.56 97 ALA A CA 1
ATOM 714 C C . ALA A 1 97 ? 7.176 -31.266 -21.469 1 98.56 97 ALA A C 1
ATOM 716 O O . ALA A 1 97 ? 6.641 -31.359 -20.359 1 98.56 97 ALA A O 1
ATOM 717 N N . GLU A 1 98 ? 7.598 -32.281 -22.156 1 98.75 98 GLU A N 1
ATOM 718 C CA . GLU A 1 98 ? 7.57 -33.594 -21.562 1 98.75 98 GLU A CA 1
ATOM 719 C C . GLU A 1 98 ? 8.516 -33.688 -20.359 1 98.75 98 GLU A C 1
ATOM 721 O O . GLU A 1 98 ? 8.266 -34.469 -19.438 1 98.75 98 GLU A O 1
ATOM 726 N N . ALA A 1 99 ? 9.578 -32.938 -20.453 1 98.5 99 ALA A N 1
ATOM 727 C CA . ALA A 1 99 ? 10.57 -32.844 -19.391 1 98.5 99 ALA A CA 1
ATOM 728 C C . ALA A 1 99 ? 11.312 -31.5 -19.469 1 98.5 99 ALA A C 1
ATOM 730 O O . ALA A 1 99 ? 11.297 -30.828 -20.5 1 98.5 99 ALA A O 1
ATOM 731 N N . LEU A 1 100 ? 11.922 -31.125 -18.391 1 98 100 LEU A N 1
ATOM 732 C CA . LEU A 1 100 ? 12.688 -29.875 -18.375 1 98 100 LEU A CA 1
ATOM 733 C C . LEU A 1 100 ? 13.695 -29.875 -17.219 1 98 100 LEU A C 1
ATOM 735 O O . LEU A 1 100 ? 13.57 -30.672 -16.281 1 98 100 LEU A O 1
ATOM 739 N N . ASN A 1 101 ? 14.711 -29.031 -17.391 1 98.06 101 ASN A N 1
ATOM 740 C CA . ASN A 1 101 ? 15.633 -28.734 -16.297 1 98.06 101 ASN A CA 1
ATOM 741 C C . ASN A 1 101 ? 15.18 -27.531 -15.484 1 98.06 101 ASN A C 1
ATOM 743 O O . ASN A 1 101 ? 14.812 -26.5 -16.047 1 98.06 101 ASN A O 1
ATOM 747 N N . ILE A 1 102 ? 15.148 -27.672 -14.172 1 97.75 102 ILE A N 1
ATOM 748 C CA . ILE A 1 102 ? 14.828 -26.531 -13.312 1 97.75 102 ILE A CA 1
ATOM 749 C C . ILE A 1 102 ? 15.852 -26.438 -12.18 1 97.75 102 ILE A C 1
ATOM 751 O O . ILE A 1 102 ? 16.484 -27.422 -11.82 1 97.75 102 ILE A O 1
ATOM 755 N N . PRO A 1 103 ? 16.047 -25.156 -11.664 1 97.25 103 PRO A N 1
ATOM 756 C CA . PRO A 1 103 ? 16.828 -25.109 -10.422 1 97.25 103 PRO A CA 1
ATOM 757 C C . PRO A 1 103 ? 16.234 -25.969 -9.312 1 97.25 103 PRO A C 1
ATOM 759 O O . PRO A 1 103 ? 15.016 -25.984 -9.109 1 97.25 103 PRO A O 1
ATOM 762 N N . ALA A 1 104 ? 17.094 -26.688 -8.641 1 97.62 104 ALA A N 1
ATOM 763 C CA . ALA A 1 104 ? 16.641 -27.609 -7.609 1 97.62 104 ALA A CA 1
ATOM 764 C C . ALA A 1 104 ? 15.844 -26.891 -6.523 1 97.62 104 ALA A C 1
ATOM 766 O O . ALA A 1 104 ? 14.906 -27.453 -5.957 1 97.62 104 ALA A O 1
ATOM 767 N N . ASP A 1 105 ? 16.141 -25.656 -6.297 1 96.5 105 ASP A N 1
ATOM 768 C CA . ASP A 1 105 ? 15.531 -24.906 -5.195 1 96.5 105 ASP A CA 1
ATOM 769 C C . ASP A 1 105 ? 14.133 -24.422 -5.562 1 96.5 105 ASP A C 1
ATOM 771 O O . ASP A 1 105 ? 13.43 -23.844 -4.73 1 96.5 105 ASP A O 1
ATOM 775 N N . ARG A 1 106 ? 13.664 -24.703 -6.766 1 97.19 106 ARG A N 1
ATOM 776 C CA . ARG A 1 106 ? 12.312 -24.344 -7.18 1 97.19 106 ARG A CA 1
ATOM 777 C C . ARG A 1 106 ? 11.375 -25.547 -7.109 1 97.19 106 ARG A C 1
ATOM 779 O O . ARG A 1 106 ? 10.172 -25.406 -7.305 1 97.19 106 ARG A O 1
ATOM 786 N N . ALA A 1 107 ? 11.938 -26.656 -6.859 1 98.12 107 ALA A N 1
ATOM 787 C CA . ALA A 1 107 ? 11.164 -27.875 -6.746 1 98.12 107 ALA A CA 1
ATOM 788 C C . ALA A 1 107 ? 10.805 -28.172 -5.293 1 98.12 107 ALA A C 1
ATOM 790 O O . ALA A 1 107 ? 11.625 -27.984 -4.391 1 98.12 107 ALA A O 1
ATOM 791 N N . VAL A 1 108 ? 9.586 -28.547 -5.086 1 98.69 108 VAL A N 1
ATOM 792 C CA . VAL A 1 108 ? 9.117 -28.953 -3.766 1 98.69 108 VAL A CA 1
ATOM 793 C C . VAL A 1 108 ? 8.609 -30.391 -3.82 1 98.69 108 VAL A C 1
ATOM 795 O O . VAL A 1 108 ? 7.832 -30.75 -4.711 1 98.69 108 VAL A O 1
ATOM 798 N N . LYS A 1 109 ? 9.055 -31.25 -2.9 1 98.5 109 LYS A N 1
ATOM 799 C CA . LYS A 1 109 ? 8.602 -32.625 -2.842 1 98.5 109 LYS A CA 1
ATOM 800 C C . LYS A 1 109 ? 7.113 -32.719 -2.514 1 98.5 109 LYS A C 1
ATOM 802 O O . LYS A 1 109 ? 6.621 -31.969 -1.662 1 98.5 109 LYS A O 1
ATOM 807 N N . LEU A 1 110 ? 6.488 -33.562 -3.201 1 98.38 110 LEU A N 1
ATOM 808 C CA . LEU A 1 110 ? 5.055 -33.75 -2.998 1 98.38 110 LEU A CA 1
ATOM 809 C C . LEU A 1 110 ? 4.777 -34.719 -1.854 1 98.38 110 LEU A C 1
ATOM 811 O O . LEU A 1 110 ? 5.387 -35.781 -1.782 1 98.38 110 LEU A O 1
ATOM 815 N N . PRO A 1 111 ? 3.842 -34.344 -0.975 1 97.12 111 PRO A N 1
ATOM 816 C CA . PRO A 1 111 ? 3.326 -35.344 -0.067 1 97.12 111 PRO A CA 1
ATOM 817 C C . PRO A 1 111 ? 2.719 -36.562 -0.806 1 97.12 111 PRO A C 1
ATOM 819 O O . PRO A 1 111 ? 2.215 -36.406 -1.922 1 97.12 111 PRO A O 1
ATOM 822 N N . ASP A 1 112 ? 2.662 -37.656 -0.155 1 95.94 112 ASP A N 1
ATOM 823 C CA . ASP A 1 112 ? 2.182 -38.906 -0.773 1 95.94 112 ASP A CA 1
ATOM 824 C C . ASP A 1 112 ? 0.731 -38.75 -1.229 1 95.94 112 ASP A C 1
ATOM 826 O O . ASP A 1 112 ? 0.347 -39.281 -2.271 1 95.94 112 ASP A O 1
ATOM 830 N N . ALA A 1 113 ? 0.034 -38 -0.507 1 94.75 113 ALA A N 1
ATOM 831 C CA . ALA A 1 113 ? -1.405 -37.906 -0.739 1 94.75 113 ALA A CA 1
ATOM 832 C C . ALA A 1 113 ? -1.706 -37 -1.944 1 94.75 113 ALA A C 1
ATOM 834 O O . ALA A 1 113 ? -2.828 -37 -2.455 1 94.75 113 ALA A O 1
ATOM 835 N N . VAL A 1 114 ? -0.76 -36.281 -2.467 1 97.06 114 VAL A N 1
ATOM 836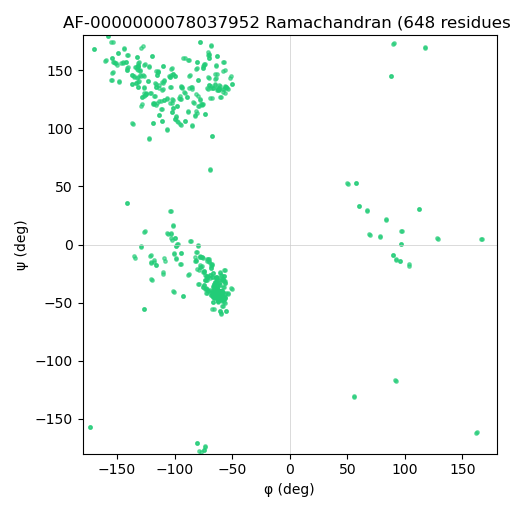 C CA . VAL A 1 114 ? -1.001 -35.312 -3.531 1 97.06 114 VAL A CA 1
ATOM 837 C C . VAL A 1 114 ? -0.566 -35.906 -4.871 1 97.06 114 VAL A C 1
ATOM 839 O O . VAL A 1 114 ? 0.624 -36.156 -5.094 1 97.06 114 VAL A O 1
ATOM 842 N N . SER A 1 115 ? -1.521 -36.125 -5.719 1 98 115 SER A N 1
ATOM 843 C CA . SER A 1 115 ? -1.199 -36.594 -7.055 1 98 115 SER A CA 1
ATOM 844 C C . SER A 1 115 ? -0.528 -35.531 -7.895 1 98 115 SER A C 1
ATOM 846 O O . SER A 1 115 ? -0.598 -34.344 -7.562 1 98 115 SER A O 1
ATOM 848 N N . PHE A 1 116 ? 0.098 -35.938 -8.953 1 98.56 116 PHE A N 1
ATOM 849 C CA . PHE A 1 116 ? 0.726 -35 -9.867 1 98.56 116 PHE A CA 1
ATOM 850 C C . PHE A 1 116 ? -0.307 -34.031 -10.438 1 98.56 116 PHE A C 1
ATOM 852 O O . PHE A 1 116 ? -0.055 -32.812 -10.539 1 98.56 116 PHE A O 1
ATOM 859 N N . GLU A 1 117 ? -1.46 -34.531 -10.781 1 98.12 117 GLU A N 1
ATOM 860 C CA . GLU A 1 117 ? -2.504 -33.719 -11.383 1 98.12 117 GLU A CA 1
ATOM 861 C C . GLU A 1 117 ? -3.025 -32.688 -10.391 1 98.12 117 GLU A C 1
ATOM 863 O O . GLU A 1 117 ? -3.189 -31.516 -10.742 1 98.12 117 GLU A O 1
ATOM 868 N N . VAL A 1 118 ? -3.232 -33.062 -9.18 1 97.44 118 VAL A N 1
ATOM 869 C CA . VAL A 1 118 ? -3.691 -32.156 -8.148 1 97.44 118 VAL A CA 1
ATOM 870 C C . VAL A 1 118 ? -2.631 -31.078 -7.898 1 97.44 118 VAL A C 1
ATOM 872 O O . VAL A 1 118 ? -2.949 -29.891 -7.777 1 97.44 118 VAL A O 1
ATOM 875 N N . ALA A 1 119 ? -1.406 -31.5 -7.848 1 98.12 119 ALA A N 1
ATOM 876 C CA . ALA A 1 119 ? -0.304 -30.578 -7.625 1 98.12 119 ALA A CA 1
ATOM 877 C C . ALA A 1 119 ? -0.24 -29.531 -8.734 1 98.12 119 ALA A C 1
ATOM 879 O O . ALA A 1 119 ? -0.18 -28.328 -8.453 1 98.12 119 ALA A O 1
ATOM 880 N N . ALA A 1 120 ? -0.333 -29.953 -9.977 1 97.81 120 ALA A N 1
ATOM 881 C CA . ALA A 1 120 ? -0.235 -29.062 -11.117 1 97.81 120 ALA A CA 1
ATOM 882 C C . ALA A 1 120 ? -1.45 -28.141 -11.203 1 97.81 120 ALA A C 1
ATOM 884 O O . ALA A 1 120 ? -1.376 -27.047 -11.781 1 97.81 120 ALA A O 1
ATOM 885 N N . ALA A 1 121 ? -2.559 -28.609 -10.664 1 96.5 121 ALA A N 1
ATOM 886 C CA . ALA A 1 121 ? -3.799 -27.828 -10.695 1 96.5 121 ALA A CA 1
ATOM 887 C C . ALA A 1 121 ? -3.826 -26.797 -9.578 1 96.5 121 ALA A C 1
ATOM 889 O O . ALA A 1 121 ? -4.566 -25.812 -9.656 1 96.5 121 ALA A O 1
ATOM 890 N N . MET A 1 122 ? -2.957 -26.906 -8.617 1 96.31 122 MET A N 1
ATOM 891 C CA . MET A 1 122 ? -3.133 -26.156 -7.379 1 96.31 122 MET A CA 1
ATOM 892 C C . MET A 1 122 ? -1.944 -25.234 -7.129 1 96.31 122 MET A C 1
ATOM 894 O O . MET A 1 122 ? -2.092 -24.172 -6.516 1 96.31 122 MET A O 1
ATOM 898 N N . TRP A 1 123 ? -0.792 -25.609 -7.594 1 98 123 TRP A N 1
ATOM 899 C CA . TRP A 1 123 ? 0.463 -25.109 -7.047 1 98 123 TRP A CA 1
ATOM 900 C C . TRP A 1 123 ? 0.548 -23.594 -7.184 1 98 123 TRP A C 1
ATOM 902 O O . TRP A 1 123 ? 0.586 -22.875 -6.184 1 98 123 TRP A O 1
ATOM 912 N N . LEU A 1 124 ? 0.489 -23.094 -8.367 1 97.31 124 LEU A N 1
ATOM 913 C CA . LEU A 1 124 ? 0.606 -21.656 -8.586 1 97.31 124 LEU A CA 1
ATOM 914 C C . LEU A 1 124 ? -0.573 -20.922 -7.961 1 97.31 124 LEU A C 1
ATOM 916 O O . LEU A 1 124 ? -0.383 -19.938 -7.23 1 97.31 124 LEU A O 1
ATOM 920 N N . LYS A 1 125 ? -1.792 -21.375 -8.156 1 96.5 125 LYS A N 1
ATOM 921 C CA . LYS A 1 125 ? -2.998 -20.719 -7.645 1 96.5 125 LYS A CA 1
ATOM 922 C C . LYS A 1 125 ? -3.043 -20.781 -6.121 1 96.5 125 LYS A C 1
ATOM 924 O O . LYS A 1 125 ? -3.465 -19.812 -5.473 1 96.5 125 LYS A O 1
ATOM 929 N N . GLY A 1 126 ? -2.656 -21.906 -5.652 1 98 126 GLY A N 1
ATOM 930 C CA . GLY A 1 126 ? -2.635 -22.062 -4.207 1 98 126 GLY A CA 1
ATOM 931 C C . GLY A 1 126 ? -1.616 -21.172 -3.525 1 98 126 GLY A C 1
ATOM 932 O O . GLY A 1 126 ? -1.914 -20.547 -2.504 1 98 126 GLY A O 1
ATOM 933 N N . LEU A 1 127 ? -0.431 -21.141 -4.098 1 98.5 127 LEU A N 1
ATOM 934 C CA . LEU A 1 127 ? 0.59 -20.266 -3.545 1 98.5 127 LEU A CA 1
ATOM 935 C C . LEU A 1 127 ? 0.165 -18.797 -3.654 1 98.5 127 LEU A C 1
ATOM 937 O O . LEU A 1 127 ? 0.458 -18 -2.768 1 98.5 127 LEU A O 1
ATOM 941 N N . THR A 1 128 ? -0.518 -18.484 -4.73 1 98.12 128 THR A N 1
ATOM 942 C CA . THR A 1 128 ? -1.055 -17.141 -4.891 1 98.12 128 THR A CA 1
ATOM 943 C C . THR A 1 128 ? -2.064 -16.828 -3.791 1 98.12 128 THR A C 1
ATOM 945 O O . THR A 1 128 ? -1.975 -15.789 -3.137 1 98.12 128 THR A O 1
ATOM 948 N N . ALA A 1 129 ? -2.98 -17.719 -3.566 1 98.44 129 ALA A N 1
ATOM 949 C CA . ALA A 1 129 ? -3.951 -17.531 -2.49 1 98.44 129 ALA A CA 1
ATOM 950 C C . ALA A 1 129 ? -3.252 -17.391 -1.142 1 98.44 129 ALA A C 1
ATOM 952 O O . ALA A 1 129 ? -3.619 -16.531 -0.33 1 98.44 129 ALA A O 1
ATOM 953 N N . GLN A 1 130 ? -2.252 -18.25 -0.944 1 98.75 130 GLN A N 1
ATOM 954 C CA . GLN A 1 130 ? -1.523 -18.266 0.32 1 98.75 130 GLN A CA 1
ATOM 955 C C . GLN A 1 130 ? -0.893 -16.906 0.602 1 98.75 130 GLN A C 1
ATOM 957 O O . GLN A 1 130 ? -1.079 -16.344 1.682 1 98.75 130 GLN A O 1
ATOM 962 N N . TYR A 1 131 ? -0.114 -16.359 -0.352 1 98.75 131 TYR A N 1
ATOM 963 C CA . TYR A 1 131 ? 0.575 -15.125 -0.007 1 98.75 131 TYR A CA 1
ATOM 964 C C . TYR A 1 131 ? -0.401 -13.953 0.055 1 98.75 131 TYR A C 1
ATOM 966 O O . TYR A 1 131 ? -0.211 -13.016 0.837 1 98.75 131 TYR A O 1
ATOM 974 N N . LEU A 1 132 ? -1.495 -13.977 -0.744 1 98.88 132 LEU A N 1
ATOM 975 C CA . LEU A 1 132 ? -2.486 -12.914 -0.702 1 98.88 132 LEU A CA 1
ATOM 976 C C . LEU A 1 132 ? -3.158 -12.844 0.666 1 98.88 132 LEU A C 1
ATOM 978 O O . LEU A 1 132 ? -3.295 -11.766 1.243 1 98.88 132 LEU A O 1
ATOM 982 N N . LEU A 1 133 ? -3.494 -14.008 1.263 1 98.75 133 LEU A N 1
ATOM 983 C CA . LEU A 1 133 ? -4.289 -14.086 2.482 1 98.75 133 LEU A CA 1
ATOM 984 C C . LEU A 1 133 ? -3.396 -14.008 3.719 1 98.75 133 LEU A C 1
ATOM 986 O O . LEU A 1 133 ? -3.84 -13.562 4.781 1 98.75 133 LEU A O 1
ATOM 990 N N . ARG A 1 134 ? -2.115 -14.43 3.527 1 98.44 134 ARG A N 1
ATOM 991 C CA . ARG A 1 134 ? -1.325 -14.688 4.73 1 98.44 134 ARG A CA 1
ATOM 992 C C . ARG A 1 134 ? -0.141 -13.727 4.82 1 98.44 134 ARG A C 1
ATOM 994 O O . ARG A 1 134 ? 0.478 -13.594 5.875 1 98.44 134 ARG A O 1
ATOM 1001 N N . GLN A 1 135 ? 0.207 -13.102 3.707 1 98.56 135 GLN A N 1
ATOM 1002 C CA . GLN A 1 135 ? 1.399 -12.266 3.725 1 98.56 135 GLN A CA 1
ATOM 1003 C C . GLN A 1 135 ? 1.091 -10.859 3.209 1 98.56 135 GLN A C 1
ATOM 1005 O O . GLN A 1 135 ? 1.304 -9.875 3.916 1 98.56 135 GLN A O 1
ATOM 1010 N N . THR A 1 136 ? 0.52 -10.727 1.969 1 98.69 136 THR A N 1
ATOM 1011 C CA . THR A 1 136 ? 0.181 -9.406 1.432 1 98.69 136 THR A CA 1
ATOM 1012 C C . THR A 1 136 ? -0.76 -8.664 2.373 1 98.69 136 THR A C 1
ATOM 1014 O O . THR A 1 136 ? -0.525 -7.5 2.703 1 98.69 136 THR A O 1
ATOM 1017 N N . HIS A 1 137 ? -1.746 -9.305 2.744 1 98.62 137 HIS A N 1
ATOM 1018 C CA . HIS A 1 137 ? -2.691 -8.883 3.775 1 98.62 137 HIS A CA 1
ATOM 1019 C C . HIS A 1 137 ? -3.043 -10.047 4.703 1 98.62 137 HIS A C 1
ATOM 1021 O O . HIS A 1 137 ? -3.771 -10.961 4.309 1 98.62 137 HIS A O 1
ATOM 1027 N N . LYS A 1 138 ? -2.447 -10.016 5.934 1 98.25 138 LYS A N 1
ATOM 1028 C CA . LYS A 1 138 ? -2.783 -11.062 6.887 1 98.25 138 LYS A CA 1
ATOM 1029 C C . LYS A 1 138 ? -4.234 -10.945 7.348 1 98.25 138 LYS A C 1
ATOM 1031 O O . LYS A 1 138 ? -4.531 -10.234 8.305 1 98.25 138 LYS A O 1
ATOM 1036 N N . VAL A 1 139 ? -5.117 -11.672 6.664 1 98.69 139 VAL A N 1
ATOM 1037 C CA . VAL A 1 139 ? -6.562 -11.578 6.848 1 98.69 139 VAL A CA 1
ATOM 1038 C C . VAL A 1 139 ? -6.93 -11.969 8.281 1 98.69 139 VAL A C 1
ATOM 1040 O O . VAL A 1 139 ? -6.418 -12.953 8.805 1 98.69 139 VAL A O 1
ATOM 1043 N N . GLN A 1 140 ? -7.758 -11.164 8.906 1 98.44 140 GLN A N 1
ATOM 1044 C CA . GLN A 1 140 ? -8.25 -11.406 10.258 1 98.44 140 GLN A CA 1
ATOM 1045 C C . GLN A 1 140 ? -9.734 -11.766 10.25 1 98.44 140 GLN A C 1
ATOM 1047 O O . GLN A 1 140 ? -10.461 -11.406 9.32 1 98.44 140 GLN A O 1
ATOM 1052 N N . PRO A 1 141 ? -10.148 -12.547 11.32 1 98.62 141 PRO A N 1
ATOM 1053 C CA . PRO A 1 141 ? -11.578 -12.836 11.414 1 98.62 141 PRO A CA 1
ATOM 1054 C C . PRO A 1 141 ? -12.438 -11.57 11.422 1 98.62 141 PRO A C 1
ATOM 1056 O O . PRO A 1 141 ? -12.07 -10.578 12.055 1 98.62 141 PRO A O 1
ATOM 1059 N N . GLY A 1 142 ? -13.484 -11.602 10.664 1 98.5 142 GLY A N 1
ATOM 1060 C CA . GLY A 1 142 ? -14.43 -10.5 10.664 1 98.5 142 GLY A CA 1
ATOM 1061 C C . GLY A 1 142 ? -14.18 -9.492 9.562 1 98.5 142 GLY A C 1
ATOM 1062 O O . GLY A 1 142 ? -15.039 -8.664 9.258 1 98.5 142 GLY A O 1
ATOM 1063 N N . GLU A 1 143 ? -13.055 -9.469 8.883 1 98.75 143 GLU A N 1
ATOM 1064 C CA . GLU A 1 143 ? -12.734 -8.523 7.812 1 98.75 143 GLU A CA 1
ATOM 1065 C C . GLU A 1 143 ? -13.562 -8.805 6.562 1 98.75 143 GLU A C 1
ATOM 1067 O O . GLU A 1 143 ? -13.836 -9.961 6.238 1 98.75 143 GLU A O 1
ATOM 1072 N N . TRP A 1 144 ? -13.945 -7.77 5.883 1 98.88 144 TRP A N 1
ATOM 1073 C CA . TRP A 1 144 ? -14.641 -7.855 4.602 1 98.88 144 TRP A CA 1
ATOM 1074 C C . TRP A 1 144 ? -13.641 -7.879 3.447 1 98.88 144 TRP A C 1
ATOM 1076 O O . TRP A 1 144 ? -12.766 -7.016 3.355 1 98.88 144 TRP A O 1
ATOM 1086 N N . LEU A 1 145 ? -13.766 -8.875 2.58 1 98.94 145 LEU A N 1
ATOM 1087 C CA . LEU A 1 145 ? -12.953 -8.992 1.374 1 98.94 145 LEU A CA 1
ATOM 1088 C C . LEU A 1 145 ? -13.82 -8.883 0.124 1 98.94 145 LEU A C 1
ATOM 1090 O O . LEU A 1 145 ? -14.922 -9.43 0.08 1 98.94 145 LEU A O 1
ATOM 1094 N N . LEU A 1 146 ? -13.375 -8.133 -0.829 1 98.94 146 LEU A N 1
ATOM 1095 C CA . LEU A 1 146 ? -13.906 -8.219 -2.182 1 98.94 146 LEU A CA 1
ATOM 1096 C C . LEU A 1 146 ? -12.977 -9.016 -3.088 1 98.94 146 LEU A C 1
ATOM 1098 O O . LEU A 1 146 ? -11.805 -8.656 -3.252 1 98.94 146 LEU A O 1
ATOM 1102 N N . VAL A 1 147 ? -13.445 -10.102 -3.59 1 98.88 147 VAL A N 1
ATOM 1103 C CA . VAL A 1 147 ? -12.656 -10.969 -4.453 1 98.88 147 VAL A CA 1
ATOM 1104 C C . VAL A 1 147 ? -13.25 -10.969 -5.863 1 98.88 147 VAL A C 1
ATOM 1106 O O . VAL A 1 147 ? -14.344 -11.484 -6.09 1 98.88 147 VAL A O 1
ATOM 1109 N N . HIS A 1 148 ? -12.492 -10.375 -6.77 1 98 148 HIS A N 1
ATOM 1110 C CA . HIS A 1 148 ? -12.906 -10.461 -8.164 1 98 148 HIS A CA 1
ATOM 1111 C C . HIS A 1 148 ? -12.617 -11.844 -8.734 1 98 148 HIS A C 1
ATOM 1113 O O . HIS A 1 148 ? -11.656 -12.5 -8.328 1 98 148 HIS A O 1
ATOM 1119 N N . ALA A 1 149 ? -13.477 -12.25 -9.789 1 93.62 149 ALA A N 1
ATOM 1120 C CA . ALA A 1 149 ? -13.352 -13.578 -10.375 1 93.62 149 ALA A CA 1
ATOM 1121 C C . ALA A 1 149 ? -13.336 -14.656 -9.289 1 93.62 149 ALA A C 1
ATOM 1123 O O . ALA A 1 149 ? -12.453 -15.516 -9.273 1 93.62 149 ALA A O 1
ATOM 1124 N N . ALA A 1 150 ? -14.359 -14.617 -8.398 1 95.56 150 ALA A N 1
ATOM 1125 C CA . ALA A 1 150 ? -14.398 -15.422 -7.18 1 95.56 150 ALA A CA 1
ATOM 1126 C C . ALA A 1 150 ? -14.516 -16.906 -7.504 1 95.56 150 ALA A C 1
ATOM 1128 O O . ALA A 1 150 ? -14.156 -17.75 -6.688 1 95.56 150 ALA A O 1
ATOM 1129 N N . ALA A 1 151 ? -15.039 -17.219 -8.641 1 91.69 151 ALA A N 1
ATOM 1130 C CA . ALA A 1 151 ? -15.227 -18.625 -9.023 1 91.69 151 ALA A CA 1
ATOM 1131 C C . ALA A 1 151 ? -14.117 -19.094 -9.953 1 91.69 151 ALA A C 1
ATOM 1133 O O . ALA A 1 151 ? -14.188 -20.203 -10.5 1 91.69 151 ALA A O 1
ATOM 1134 N N . GLY A 1 152 ? -13.141 -18.25 -10.164 1 88.19 152 GLY A N 1
ATOM 1135 C CA . GLY A 1 152 ? -12.039 -18.609 -11.039 1 88.19 152 GLY A CA 1
ATOM 1136 C C . GLY A 1 152 ? -11 -19.484 -10.359 1 88.19 152 GLY A C 1
ATOM 1137 O O . GLY A 1 152 ? -11.266 -20.078 -9.305 1 88.19 152 GLY A O 1
ATOM 1138 N N . GLY A 1 153 ? -9.852 -19.703 -11.023 1 88.81 153 GLY A N 1
ATOM 1139 C CA . GLY A 1 153 ? -8.797 -20.562 -10.531 1 88.81 153 GLY A CA 1
ATOM 1140 C C . GLY A 1 153 ? -8.297 -20.188 -9.156 1 88.81 153 GLY A C 1
ATOM 1141 O O . GLY A 1 153 ? -8.344 -20.984 -8.219 1 88.81 153 GLY A O 1
ATOM 1142 N N . VAL A 1 154 ? -7.84 -18.938 -9.008 1 94.06 154 VAL A N 1
ATOM 1143 C CA . VAL A 1 154 ? -7.348 -18.484 -7.715 1 94.06 154 VAL A CA 1
ATOM 1144 C C . VAL A 1 154 ? -8.516 -18.328 -6.742 1 94.06 154 VAL A C 1
ATOM 1146 O O . VAL A 1 154 ? -8.422 -18.703 -5.574 1 94.06 154 VAL A O 1
ATOM 1149 N N . GLY A 1 155 ? -9.656 -17.797 -7.27 1 94.88 155 GLY A N 1
ATOM 1150 C CA . GLY A 1 155 ? -10.828 -17.594 -6.434 1 94.88 155 GLY A CA 1
ATOM 1151 C C . GLY A 1 155 ? -11.32 -18.859 -5.77 1 94.88 155 GLY A C 1
ATOM 1152 O O . GLY A 1 155 ? -11.75 -18.844 -4.613 1 94.88 155 GLY A O 1
ATOM 1153 N N . SER A 1 156 ? -11.242 -19.969 -6.441 1 94.81 156 SER A N 1
ATOM 1154 C CA . SER A 1 156 ? -11.766 -21.234 -5.957 1 94.81 156 SER A CA 1
ATOM 1155 C C . SER A 1 156 ? -10.961 -21.75 -4.77 1 94.81 156 SER A C 1
ATOM 1157 O O . SER A 1 156 ? -11.422 -22.609 -4.023 1 94.81 156 SER A O 1
ATOM 1159 N N . ILE A 1 157 ? -9.75 -21.25 -4.629 1 96.81 157 ILE A N 1
ATOM 1160 C CA . ILE A 1 157 ? -8.914 -21.609 -3.486 1 96.81 157 ILE A CA 1
ATOM 1161 C C . ILE A 1 157 ? -8.961 -20.484 -2.447 1 96.81 157 ILE A C 1
ATOM 1163 O O . ILE A 1 157 ? -9.109 -20.75 -1.251 1 96.81 157 ILE A O 1
ATOM 1167 N N . LEU A 1 158 ? -8.93 -19.266 -2.898 1 98.19 158 LEU A N 1
ATOM 1168 C CA . LEU A 1 158 ? -8.828 -18.078 -2.055 1 98.19 158 LEU A CA 1
ATOM 1169 C C . LEU A 1 158 ? -10.086 -17.906 -1.214 1 98.19 158 LEU A C 1
ATOM 1171 O O . LEU A 1 158 ? -10.008 -17.641 -0.013 1 98.19 158 LEU A O 1
ATOM 1175 N N . VAL A 1 159 ? -11.297 -18.078 -1.809 1 98.44 159 VAL A N 1
ATOM 1176 C CA . VAL A 1 159 ? -12.57 -17.797 -1.149 1 98.44 159 VAL A CA 1
ATOM 1177 C C . VAL A 1 159 ? -12.781 -18.766 0.012 1 98.44 159 VAL A C 1
ATOM 1179 O O . VAL A 1 159 ? -12.938 -18.344 1.159 1 98.44 159 VAL A O 1
ATOM 1182 N N . PRO A 1 160 ? -12.734 -20.047 -0.227 1 98.62 160 PRO A N 1
ATOM 1183 C CA . PRO A 1 160 ? -12.953 -20.938 0.92 1 98.62 160 PRO A CA 1
ATOM 1184 C C . PRO A 1 160 ? -11.875 -20.797 1.994 1 98.62 160 PRO A C 1
ATOM 1186 O O . PRO A 1 160 ? -12.164 -20.906 3.186 1 98.62 160 PRO A O 1
ATOM 1189 N N . TRP A 1 161 ? -10.602 -20.594 1.585 1 98.62 161 TRP A N 1
ATOM 1190 C CA . TRP A 1 161 ? -9.523 -20.375 2.545 1 98.62 161 TRP A CA 1
ATOM 1191 C C . TRP A 1 161 ? -9.781 -19.125 3.381 1 98.62 161 TRP A C 1
ATOM 1193 O O . TRP A 1 161 ? -9.648 -19.156 4.605 1 98.62 161 TRP A O 1
ATOM 1203 N N . ALA A 1 162 ? -10.211 -18.031 2.791 1 98.81 162 ALA A N 1
ATOM 1204 C CA . ALA A 1 162 ? -10.555 -16.797 3.494 1 98.81 162 ALA A CA 1
ATOM 1205 C C . ALA A 1 162 ? -11.68 -17.031 4.5 1 98.81 162 ALA A C 1
ATOM 1207 O O . ALA A 1 162 ? -11.641 -16.516 5.617 1 98.81 162 ALA A O 1
ATOM 1208 N N . LYS A 1 163 ? -12.664 -17.828 4.086 1 98.75 163 LYS A N 1
ATOM 1209 C CA . LYS A 1 163 ? -13.773 -18.156 4.973 1 98.75 163 LYS A CA 1
ATOM 1210 C C . LYS A 1 163 ? -13.297 -18.922 6.199 1 98.75 163 LYS A C 1
ATOM 1212 O O . LYS A 1 163 ? -13.773 -18.688 7.312 1 98.75 163 LYS A O 1
ATOM 1217 N N . ARG A 1 164 ? -12.406 -19.812 5.988 1 98.25 164 ARG A N 1
ATOM 1218 C CA . ARG A 1 164 ? -11.852 -20.578 7.094 1 98.25 164 ARG A CA 1
ATOM 1219 C C . ARG A 1 164 ? -11.102 -19.688 8.07 1 98.25 164 ARG A C 1
ATOM 1221 O O . ARG A 1 164 ? -11.031 -19.969 9.266 1 98.25 164 ARG A O 1
ATOM 1228 N N . LEU A 1 165 ? -10.57 -18.594 7.566 1 98.06 165 LEU A N 1
ATOM 1229 C CA . LEU A 1 165 ? -9.859 -17.641 8.406 1 98.06 165 LEU A CA 1
ATOM 1230 C C . LEU A 1 165 ? -10.836 -16.719 9.133 1 98.06 165 LEU A C 1
ATOM 1232 O O . LEU A 1 165 ? -10.43 -15.891 9.953 1 98.06 165 LEU A O 1
ATOM 1236 N N . GLY A 1 166 ? -12.125 -16.828 8.797 1 98.62 166 GLY A N 1
ATOM 1237 C CA . GLY A 1 166 ? -13.148 -16.078 9.5 1 98.62 166 GLY A CA 1
ATOM 1238 C C . GLY A 1 166 ? -13.539 -14.789 8.805 1 98.62 166 GLY A C 1
ATOM 1239 O O . GLY A 1 166 ? -14.234 -13.953 9.375 1 98.62 166 GLY A O 1
ATOM 1240 N N . ALA A 1 167 ? -13.133 -14.594 7.582 1 98.81 167 ALA A N 1
ATOM 1241 C CA . ALA A 1 167 ? -13.43 -13.375 6.836 1 98.81 167 ALA A CA 1
ATOM 1242 C C . ALA A 1 167 ? -14.844 -13.422 6.262 1 98.81 167 ALA A C 1
ATOM 1244 O O . ALA A 1 167 ? -15.453 -14.492 6.16 1 98.81 167 ALA A O 1
ATOM 1245 N N . LYS A 1 168 ? -15.422 -12.289 5.98 1 98.81 168 LYS A N 1
ATOM 1246 C CA . LYS A 1 168 ? -16.609 -12.109 5.16 1 98.81 168 LYS A CA 1
ATOM 1247 C C . LYS A 1 168 ? -16.25 -11.805 3.711 1 98.81 168 LYS A C 1
ATOM 1249 O O . LYS A 1 168 ? -15.5 -10.859 3.439 1 98.81 168 LYS A O 1
ATOM 1254 N N . VAL A 1 169 ? -16.781 -12.594 2.771 1 98.94 169 VAL A N 1
ATOM 1255 C CA . VAL A 1 169 ? -16.281 -12.5 1.402 1 98.94 169 VAL A CA 1
ATOM 1256 C C . VAL A 1 169 ? -17.422 -12.078 0.471 1 98.94 169 VAL A C 1
ATOM 1258 O O . VAL A 1 169 ? -18.469 -12.711 0.447 1 98.94 169 VAL A O 1
ATOM 1261 N N . ILE A 1 170 ? -17.25 -10.992 -0.222 1 98.94 170 ILE A N 1
ATOM 1262 C CA . ILE A 1 170 ? -18.047 -10.602 -1.374 1 98.94 170 ILE A CA 1
ATOM 1263 C C . ILE A 1 170 ? -17.328 -10.984 -2.662 1 98.94 170 ILE A C 1
ATOM 1265 O O . ILE A 1 170 ? -16.203 -10.547 -2.902 1 98.94 170 ILE A O 1
ATOM 1269 N N . GLY A 1 171 ? -17.922 -11.828 -3.473 1 98.75 171 GLY A N 1
ATOM 1270 C CA . GLY A 1 171 ? -17.328 -12.25 -4.723 1 98.75 171 GLY A CA 1
ATOM 1271 C C . GLY A 1 171 ? -18.016 -11.688 -5.949 1 98.75 171 GLY A C 1
ATOM 1272 O O . GLY A 1 171 ? -19.25 -11.547 -5.965 1 98.75 171 GLY A O 1
ATOM 1273 N N . THR A 1 172 ? -17.25 -11.312 -6.957 1 98.12 172 THR A N 1
ATOM 1274 C CA . THR A 1 172 ? -17.844 -10.945 -8.234 1 98.12 172 THR A CA 1
ATOM 1275 C C . THR A 1 172 ? -17.656 -12.062 -9.258 1 98.12 172 THR A C 1
ATOM 1277 O O . THR A 1 172 ? -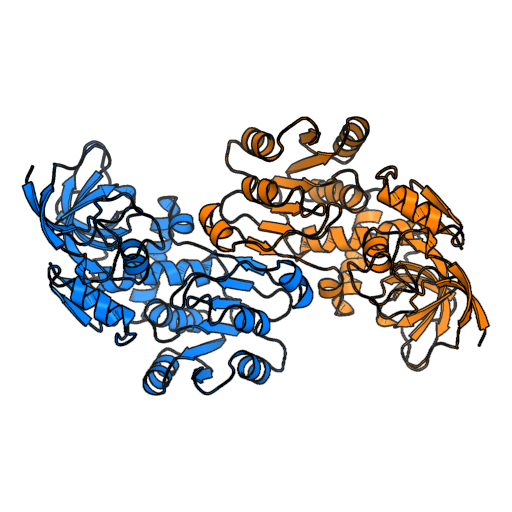16.656 -12.766 -9.242 1 98.12 172 THR A O 1
ATOM 1280 N N . VAL A 1 173 ? -18.641 -12.242 -10.094 1 95.62 173 VAL A N 1
ATOM 1281 C CA . VAL A 1 173 ? -18.641 -13.258 -11.148 1 95.62 173 VAL A CA 1
ATOM 1282 C C . VAL A 1 173 ? -19.344 -12.711 -12.391 1 95.62 173 VAL A C 1
ATOM 1284 O O . VAL A 1 173 ? -19.984 -11.664 -12.336 1 95.62 173 VAL A O 1
ATOM 1287 N N . GLY A 1 174 ? -19.188 -13.453 -13.516 1 93.06 174 GLY A N 1
ATOM 1288 C CA . GLY A 1 174 ? -19.672 -12.93 -14.781 1 93.06 174 GLY A CA 1
ATOM 1289 C C . GLY A 1 174 ? -21.062 -13.406 -15.125 1 93.06 174 GLY A C 1
ATOM 1290 O O . GLY A 1 174 ? -21.734 -12.828 -15.992 1 93.06 174 GLY A O 1
ATOM 1291 N N . ASN A 1 175 ? -21.562 -14.469 -14.477 1 93.81 175 ASN A N 1
ATOM 1292 C CA . ASN A 1 175 ? -22.875 -15.031 -14.797 1 93.81 175 ASN A CA 1
ATOM 1293 C C . ASN A 1 175 ? -23.438 -15.836 -13.633 1 93.81 175 ASN A C 1
ATOM 1295 O O . ASN A 1 175 ? -22.781 -15.969 -12.594 1 93.81 175 ASN A O 1
ATOM 1299 N N . ASP A 1 176 ? -24.625 -16.359 -13.844 1 95.62 176 ASP A N 1
ATOM 1300 C CA . ASP A 1 176 ? -25.359 -17 -12.75 1 95.62 176 ASP A CA 1
ATOM 1301 C C . ASP A 1 176 ? -24.75 -18.344 -12.383 1 95.62 176 ASP A C 1
ATOM 1303 O O . ASP A 1 176 ? -24.75 -18.734 -11.211 1 95.62 176 ASP A O 1
ATOM 1307 N N . ASP A 1 177 ? -24.297 -19.062 -13.367 1 93.75 177 ASP A N 1
ATOM 1308 C CA . ASP A 1 177 ? -23.656 -20.344 -13.078 1 93.75 177 ASP A CA 1
ATOM 1309 C C . ASP A 1 177 ? -22.453 -20.156 -12.164 1 93.75 177 ASP A C 1
ATOM 1311 O O . ASP A 1 177 ? -22.281 -20.891 -11.188 1 93.75 177 ASP A O 1
ATOM 1315 N N . LYS A 1 178 ? -21.719 -19.141 -12.422 1 92.12 178 LYS A N 1
ATOM 1316 C CA . LYS A 1 178 ? -20.547 -18.828 -11.609 1 92.12 178 LYS A CA 1
ATOM 1317 C C . LYS A 1 178 ? -20.953 -18.266 -10.25 1 92.12 178 LYS A C 1
ATOM 1319 O O . LYS A 1 178 ? -20.25 -18.469 -9.258 1 92.12 178 LYS A O 1
ATOM 1324 N N . ALA A 1 179 ? -22.062 -17.609 -10.258 1 96.5 179 ALA A N 1
ATOM 1325 C CA . ALA A 1 179 ? -22.578 -17.125 -8.984 1 96.5 179 ALA A CA 1
ATOM 1326 C C . ALA A 1 179 ? -22.875 -18.281 -8.039 1 96.5 179 ALA A C 1
ATOM 1328 O O . ALA A 1 179 ? -22.531 -18.234 -6.852 1 96.5 179 ALA A O 1
ATOM 1329 N N . ALA A 1 180 ? -23.547 -19.266 -8.586 1 97.06 180 ALA A N 1
ATOM 1330 C CA . ALA A 1 180 ? -23.844 -20.453 -7.793 1 97.06 180 ALA A CA 1
ATOM 1331 C C . ALA A 1 180 ? -22.562 -21.109 -7.281 1 97.06 180 ALA A C 1
ATOM 1333 O O . ALA A 1 180 ? -22.5 -21.547 -6.125 1 97.06 180 ALA A O 1
ATOM 1334 N N . ARG A 1 181 ? -21.609 -21.141 -8.094 1 93.81 181 ARG A N 1
ATOM 1335 C CA . ARG A 1 181 ? -20.328 -21.719 -7.719 1 93.81 181 ARG A CA 1
ATOM 1336 C C . ARG A 1 181 ? -19.641 -20.906 -6.621 1 93.81 181 ARG A C 1
ATOM 1338 O O . ARG A 1 181 ? -19.141 -21.453 -5.648 1 93.81 181 ARG A O 1
ATOM 1345 N N . ALA A 1 182 ? -19.641 -19.609 -6.785 1 96.56 182 ALA A N 1
ATOM 1346 C CA . ALA A 1 182 ? -19.016 -18.734 -5.801 1 96.56 182 ALA A CA 1
ATOM 1347 C C . ALA A 1 182 ? -19.703 -18.859 -4.441 1 96.56 182 ALA A C 1
ATOM 1349 O O . ALA A 1 182 ? -19.031 -18.859 -3.404 1 96.56 182 ALA A O 1
ATOM 1350 N N . LYS A 1 183 ? -20.984 -18.969 -4.469 1 98.12 183 LYS A N 1
ATOM 1351 C CA . LYS A 1 183 ? -21.734 -19.203 -3.234 1 98.12 183 LYS A CA 1
ATOM 1352 C C . LYS A 1 183 ? -21.328 -20.516 -2.582 1 98.12 183 LYS A C 1
ATOM 1354 O O . LYS A 1 183 ? -21.141 -20.578 -1.367 1 98.12 183 LYS A O 1
ATOM 1359 N N . ALA A 1 184 ? -21.219 -21.5 -3.422 1 96.94 184 ALA A N 1
ATOM 1360 C CA . ALA A 1 184 ? -20.828 -22.812 -2.924 1 96.94 184 ALA A CA 1
ATOM 1361 C C . ALA A 1 184 ? -19.422 -22.797 -2.332 1 96.94 184 ALA A C 1
ATOM 1363 O O . ALA A 1 184 ? -19.125 -23.531 -1.393 1 96.94 184 ALA A O 1
ATOM 1364 N N . LEU A 1 185 ? -18.609 -21.938 -2.83 1 96.62 185 LEU A N 1
ATOM 1365 C CA . LEU A 1 185 ? -17.234 -21.812 -2.34 1 96.62 185 LEU A CA 1
ATOM 1366 C C . LEU A 1 185 ? -17.219 -21.109 -0.985 1 96.62 185 LEU A C 1
ATOM 1368 O O . LEU A 1 185 ? -16.219 -21.188 -0.258 1 96.62 185 LEU A O 1
ATOM 1372 N N . GLY A 1 186 ? -18.281 -20.312 -0.648 1 98.19 186 GLY A N 1
ATOM 1373 C CA . GLY A 1 186 ? -18.375 -19.734 0.687 1 98.19 186 GLY A CA 1
ATOM 1374 C C . GLY A 1 186 ? -18.594 -18.234 0.681 1 98.19 186 GLY A C 1
ATOM 1375 O O . GLY A 1 186 ? -18.672 -17.609 1.741 1 98.19 186 GLY A O 1
ATOM 1376 N N . CYS A 1 187 ? -18.781 -17.656 -0.503 1 98.69 187 CYS A N 1
ATOM 1377 C CA . CYS A 1 187 ? -19.047 -16.219 -0.53 1 98.69 187 CYS A CA 1
ATOM 1378 C C . CYS A 1 187 ? -20.281 -15.875 0.298 1 98.69 187 CYS A C 1
ATOM 1380 O O . CYS A 1 187 ? -21.328 -16.531 0.175 1 98.69 187 CYS A O 1
ATOM 1382 N N . ASP A 1 188 ? -20.156 -14.852 1.117 1 98.75 188 ASP A N 1
ATOM 1383 C CA . ASP A 1 188 ? -21.312 -14.352 1.854 1 98.75 188 ASP A CA 1
ATOM 1384 C C . ASP A 1 188 ? -22.281 -13.617 0.927 1 98.75 188 ASP A C 1
ATOM 1386 O O . ASP A 1 188 ? -23.5 -13.688 1.104 1 98.75 188 ASP A O 1
ATOM 1390 N N . HIS A 1 189 ? -21.734 -12.891 0.013 1 98.69 189 HIS A N 1
ATOM 1391 C CA . HIS A 1 189 ? -22.469 -12.211 -1.038 1 98.69 189 HIS A CA 1
ATOM 1392 C C . HIS A 1 189 ? -21.797 -12.391 -2.396 1 98.69 189 HIS A C 1
ATOM 1394 O O . HIS A 1 189 ? -20.578 -12.5 -2.477 1 98.69 189 HIS A O 1
ATOM 1400 N N . VAL A 1 190 ? -22.594 -12.5 -3.416 1 98.62 190 VAL A N 1
ATOM 1401 C CA . VAL A 1 190 ? -22.078 -12.656 -4.77 1 98.62 190 VAL A CA 1
ATOM 1402 C C . VAL A 1 190 ? -22.688 -11.594 -5.68 1 98.62 190 VAL A C 1
ATOM 1404 O O . VAL A 1 190 ? -23.891 -11.312 -5.602 1 98.62 190 VAL A O 1
ATOM 1407 N N . ILE A 1 191 ? -21.859 -10.984 -6.48 1 98.62 191 ILE A N 1
ATOM 1408 C CA . ILE A 1 191 ? -22.297 -9.953 -7.426 1 98.62 191 ILE A CA 1
ATOM 1409 C C . ILE A 1 191 ? -22.062 -10.438 -8.852 1 98.62 191 ILE A C 1
ATOM 1411 O O . ILE A 1 191 ? -20.938 -10.805 -9.211 1 98.62 191 ILE A O 1
ATOM 1415 N N . VAL A 1 192 ? -23.125 -10.484 -9.578 1 98.06 192 VAL A N 1
ATOM 1416 C CA . VAL A 1 192 ? -22.969 -10.672 -11.023 1 98.06 192 VAL A CA 1
ATOM 1417 C C . VAL A 1 192 ? -22.734 -9.32 -11.688 1 98.06 192 VAL A C 1
ATOM 1419 O O . VAL A 1 192 ? -23.688 -8.578 -11.961 1 98.06 192 VAL A O 1
ATOM 1422 N N . TYR A 1 193 ? -21.453 -9.047 -12.023 1 95.56 193 TYR A N 1
ATOM 1423 C CA . TYR A 1 193 ? -21.016 -7.691 -12.312 1 95.56 193 TYR A CA 1
ATOM 1424 C C . TYR A 1 193 ? -21.562 -7.215 -13.656 1 95.56 193 TYR A C 1
ATOM 1426 O O . TYR A 1 193 ? -21.516 -6.023 -13.961 1 95.56 193 TYR A O 1
ATOM 1434 N N . THR A 1 194 ? -22.109 -8.086 -14.5 1 94.94 194 THR A N 1
ATOM 1435 C CA . THR A 1 194 ? -22.641 -7.711 -15.797 1 94.94 194 THR A CA 1
ATOM 1436 C C . THR A 1 194 ? -24 -7.023 -15.648 1 94.94 194 THR A C 1
ATOM 1438 O O . THR A 1 194 ? -24.5 -6.402 -16.594 1 94.94 194 THR A O 1
ATOM 1441 N N . ARG A 1 195 ? -24.531 -7.086 -14.477 1 95.62 195 ARG A N 1
ATOM 1442 C CA . ARG A 1 195 ? -25.844 -6.484 -14.328 1 95.62 195 ARG A CA 1
ATOM 1443 C C . ARG A 1 195 ? -25.938 -5.641 -13.062 1 95.62 195 ARG A C 1
ATOM 1445 O O . ARG A 1 195 ? -26.938 -4.98 -12.812 1 95.62 195 ARG A O 1
ATOM 1452 N N . GLU A 1 196 ? -24.953 -5.738 -12.219 1 95.31 196 GLU A N 1
ATOM 1453 C CA . GLU A 1 196 ? -24.922 -4.984 -10.969 1 95.31 196 GLU A CA 1
ATOM 1454 C C . GLU A 1 196 ? -23.609 -4.215 -10.828 1 95.31 196 GLU A C 1
ATOM 1456 O O . GLU A 1 196 ? -22.562 -4.699 -11.242 1 95.31 196 GLU A O 1
ATOM 1461 N N . SER A 1 197 ? -23.781 -3.053 -10.211 1 97.56 197 SER A N 1
ATOM 1462 C CA . SER A 1 197 ? -22.594 -2.305 -9.836 1 97.56 197 SER A CA 1
ATOM 1463 C C . SER A 1 197 ? -21.969 -2.863 -8.562 1 97.56 197 SER A C 1
ATOM 1465 O O . SER A 1 197 ? -22.562 -2.777 -7.484 1 97.56 197 SER A O 1
ATOM 1467 N N . PHE A 1 198 ? -20.703 -3.336 -8.648 1 97.94 198 PHE A N 1
ATOM 1468 C CA . PHE A 1 198 ? -20.141 -3.982 -7.473 1 97.94 198 PHE A CA 1
ATOM 1469 C C . PHE A 1 198 ? -19.781 -2.949 -6.414 1 97.94 198 PHE A C 1
ATOM 1471 O O . PHE A 1 198 ? -19.938 -3.197 -5.215 1 97.94 198 PHE A O 1
ATOM 1478 N N . PRO A 1 199 ? -19.297 -1.689 -6.793 1 98.5 199 PRO A N 1
ATOM 1479 C CA . PRO A 1 199 ? -19.031 -0.728 -5.719 1 98.5 199 PRO A CA 1
ATOM 1480 C C . PRO A 1 199 ? -20.297 -0.385 -4.918 1 98.5 199 PRO A C 1
ATOM 1482 O O . PRO A 1 199 ? -20.234 -0.273 -3.691 1 98.5 199 PRO A O 1
ATOM 1485 N N . GLU A 1 200 ? -21.406 -0.226 -5.559 1 98.38 200 GLU A N 1
ATOM 1486 C CA . GLU A 1 200 ? -22.656 0.114 -4.879 1 98.38 200 GLU A CA 1
ATOM 1487 C C . GLU A 1 200 ? -23.109 -1.019 -3.963 1 98.38 200 GLU A C 1
ATOM 1489 O O . GLU A 1 200 ? -23.5 -0.779 -2.822 1 98.38 200 GLU A O 1
ATOM 1494 N N . ARG A 1 201 ? -23.047 -2.264 -4.484 1 98.56 201 ARG A N 1
ATOM 1495 C CA . ARG A 1 201 ? -23.469 -3.416 -3.686 1 98.56 201 ARG A CA 1
ATOM 1496 C C . ARG A 1 201 ? -22.562 -3.592 -2.471 1 98.56 201 ARG A C 1
ATOM 1498 O O . ARG A 1 201 ? -23.031 -3.908 -1.378 1 98.56 201 ARG A O 1
ATOM 1505 N N . VAL A 1 202 ? -21.266 -3.398 -2.627 1 98.75 202 VAL A N 1
ATOM 1506 C CA . VAL A 1 202 ? -20.312 -3.498 -1.526 1 98.75 202 VAL A CA 1
ATOM 1507 C C . VAL A 1 202 ? -20.672 -2.496 -0.433 1 98.75 202 VAL A C 1
ATOM 1509 O O . VAL A 1 202 ? -20.719 -2.848 0.748 1 98.75 202 VAL A O 1
ATOM 1512 N N . ARG A 1 203 ? -20.922 -1.213 -0.839 1 98.44 203 ARG A N 1
ATOM 1513 C CA . ARG A 1 203 ? -21.297 -0.185 0.13 1 98.44 203 ARG A CA 1
ATOM 1514 C C . ARG A 1 203 ? -22.578 -0.562 0.871 1 98.44 203 ARG A C 1
ATOM 1516 O O . ARG A 1 203 ? -22.672 -0.38 2.086 1 98.44 203 ARG A O 1
ATOM 1523 N N . GLU A 1 204 ? -23.484 -1.11 0.135 1 98.12 204 GLU A N 1
ATOM 1524 C CA . GLU A 1 204 ? -24.75 -1.526 0.731 1 98.12 204 GLU A CA 1
ATOM 1525 C C . GLU A 1 204 ? -24.547 -2.604 1.79 1 98.12 204 GLU A C 1
ATOM 1527 O O . GLU A 1 204 ? -24.984 -2.457 2.932 1 98.12 204 GLU A O 1
ATOM 1532 N N . TRP A 1 205 ? -23.812 -3.613 1.503 1 98.25 205 TRP A N 1
ATOM 1533 C CA . TRP A 1 205 ? -23.688 -4.781 2.369 1 98.25 205 TRP A CA 1
ATOM 1534 C C . TRP A 1 205 ? -22.75 -4.496 3.539 1 98.25 205 TRP A C 1
ATOM 1536 O O . TRP A 1 205 ? -22.797 -5.191 4.559 1 98.25 205 TRP A O 1
ATOM 1546 N N . THR A 1 206 ? -21.922 -3.475 3.412 1 98.25 206 THR A N 1
ATOM 1547 C CA . THR A 1 206 ? -20.984 -3.154 4.48 1 98.25 206 THR A CA 1
ATOM 1548 C C . THR A 1 206 ? -21.469 -1.945 5.277 1 98.25 206 THR A C 1
ATOM 1550 O O . THR A 1 206 ? -20.703 -1.357 6.047 1 98.25 206 THR A O 1
ATOM 1553 N N . GLY A 1 207 ? -22.672 -1.52 5.039 1 97.69 207 GLY A N 1
ATOM 1554 C CA . GLY A 1 207 ? -23.219 -0.386 5.766 1 97.69 207 GLY A CA 1
ATOM 1555 C C . GLY A 1 207 ? -22.516 0.921 5.453 1 97.69 207 GLY A C 1
ATOM 1556 O O . GLY A 1 207 ? -22.297 1.744 6.344 1 97.69 207 GLY A O 1
ATOM 1557 N N . GLY A 1 208 ? -22.016 0.97 4.227 1 97.81 208 GLY A N 1
ATOM 1558 C CA . GLY A 1 208 ? -21.375 2.189 3.773 1 97.81 208 GLY A CA 1
ATOM 1559 C C . GLY A 1 208 ? -19.891 2.227 4.078 1 97.81 208 GLY A C 1
ATOM 1560 O O . GLY A 1 208 ? -19.156 3.076 3.559 1 97.81 208 GLY A O 1
ATOM 1561 N N . ARG A 1 209 ? -19.344 1.334 4.832 1 97.75 209 ARG A N 1
ATOM 1562 C CA . ARG A 1 209 ? -17.969 1.348 5.324 1 97.75 209 ARG A CA 1
ATOM 1563 C C . ARG A 1 209 ? -16.984 1.037 4.203 1 97.75 209 ARG A C 1
ATOM 1565 O O . ARG A 1 209 ? -15.922 1.648 4.121 1 97.75 209 ARG A O 1
ATOM 1572 N N . GLY A 1 210 ? -17.328 0.009 3.293 1 98.75 210 GLY A N 1
ATOM 1573 C CA . GLY A 1 210 ? -16.406 -0.572 2.332 1 98.75 210 GLY A CA 1
ATOM 1574 C C . GLY A 1 210 ? -15.656 -1.769 2.881 1 98.75 210 GLY A C 1
ATOM 1575 O O . GLY A 1 210 ? -15.766 -2.094 4.066 1 98.75 210 GLY A O 1
ATOM 1576 N N . VAL A 1 211 ? -14.914 -2.404 2.012 1 98.94 211 VAL A N 1
ATOM 1577 C CA . VAL A 1 211 ? -14.219 -3.625 2.396 1 98.94 211 VAL A CA 1
ATOM 1578 C C . VAL A 1 211 ? -12.805 -3.285 2.875 1 98.94 211 VAL A C 1
ATOM 1580 O O . VAL A 1 211 ? -12.297 -2.197 2.594 1 98.94 211 VAL A O 1
ATOM 1583 N N . ASP A 1 212 ? -12.195 -4.219 3.635 1 98.88 212 ASP A N 1
ATOM 1584 C CA . ASP A 1 212 ? -10.844 -4.051 4.172 1 98.88 212 ASP A CA 1
ATOM 1585 C C . ASP A 1 212 ? -9.789 -4.238 3.084 1 98.88 212 ASP A C 1
ATOM 1587 O O . ASP A 1 212 ? -8.773 -3.549 3.078 1 98.88 212 ASP A O 1
ATOM 1591 N N . VAL A 1 213 ? -10.039 -5.148 2.188 1 98.94 213 VAL A N 1
ATOM 1592 C CA . VAL A 1 213 ? -9.086 -5.48 1.138 1 98.94 213 VAL A CA 1
ATOM 1593 C C . VAL A 1 213 ? -9.828 -5.918 -0.122 1 98.94 213 VAL A C 1
ATOM 1595 O O . VAL A 1 213 ? -10.875 -6.566 -0.039 1 98.94 213 VAL A O 1
ATOM 1598 N N . VAL A 1 214 ? -9.367 -5.512 -1.284 1 98.94 214 VAL A N 1
ATOM 1599 C CA . VAL A 1 214 ? -9.812 -6 -2.582 1 98.94 214 VAL A CA 1
ATOM 1600 C C . VAL A 1 214 ? -8.719 -6.855 -3.221 1 98.94 214 VAL A C 1
ATOM 1602 O O . VAL A 1 214 ? -7.562 -6.445 -3.283 1 98.94 214 VAL A O 1
ATOM 1605 N N . TYR A 1 215 ? -9.039 -8.039 -3.562 1 98.88 215 TYR A N 1
ATOM 1606 C CA . TYR A 1 215 ? -8.18 -8.875 -4.395 1 98.88 215 TYR A CA 1
ATOM 1607 C C . TYR A 1 215 ? -8.641 -8.859 -5.844 1 98.88 215 TYR A C 1
ATOM 1609 O O . TYR A 1 215 ? -9.648 -9.484 -6.191 1 98.88 215 TYR A O 1
ATOM 1617 N N . ASP A 1 216 ? -7.855 -8.188 -6.691 1 98.56 216 ASP A N 1
ATOM 1618 C CA . ASP A 1 216 ? -8.297 -7.887 -8.055 1 98.56 216 ASP A CA 1
ATOM 1619 C C . ASP A 1 216 ? -7.367 -8.531 -9.078 1 98.56 216 ASP A C 1
ATOM 1621 O O . ASP A 1 216 ? -6.281 -8.016 -9.352 1 98.56 216 ASP A O 1
ATOM 1625 N N . SER A 1 217 ? -7.832 -9.594 -9.68 1 95.44 217 SER A N 1
ATOM 1626 C CA . SER A 1 217 ? -7.074 -10.273 -10.719 1 95.44 217 SER A CA 1
ATOM 1627 C C . SER A 1 217 ? -7.531 -9.836 -12.109 1 95.44 217 SER A C 1
ATOM 1629 O O . SER A 1 217 ? -7.031 -10.344 -13.117 1 95.44 217 SER A O 1
ATOM 1631 N N . VAL A 1 218 ? -8.477 -8.953 -12.172 1 94.44 218 VAL A N 1
ATOM 1632 C CA . VAL A 1 218 ? -9.133 -8.586 -13.422 1 94.44 218 VAL A CA 1
ATOM 1633 C C . VAL A 1 218 ? -8.43 -7.379 -14.047 1 94.44 218 VAL A C 1
ATOM 1635 O O . VAL A 1 218 ? -8.18 -7.352 -15.25 1 94.44 218 VAL A O 1
ATOM 1638 N N . GLY A 1 219 ? -8.109 -6.359 -13.211 1 95.5 219 GLY A N 1
ATOM 1639 C CA . GLY A 1 219 ? -7.277 -5.262 -13.672 1 95.5 219 GLY A CA 1
ATOM 1640 C C . GLY A 1 219 ? -8.078 -4.098 -14.227 1 95.5 219 GLY A C 1
ATOM 1641 O O . GLY A 1 219 ? -8.953 -3.557 -13.547 1 95.5 219 GLY A O 1
ATOM 1642 N N . ALA A 1 220 ? -7.906 -3.764 -15.562 1 96.5 220 ALA A N 1
ATOM 1643 C CA . ALA A 1 220 ? -8.367 -2.529 -16.188 1 96.5 220 ALA A CA 1
ATOM 1644 C C . ALA A 1 220 ? -9.859 -2.309 -15.945 1 96.5 220 ALA A C 1
ATOM 1646 O O . ALA A 1 220 ? -10.273 -1.207 -15.586 1 96.5 220 ALA A O 1
ATOM 1647 N N . ALA A 1 221 ? -10.68 -3.303 -16.047 1 96.69 221 ALA A N 1
ATOM 1648 C CA . ALA A 1 221 ? -12.133 -3.174 -16.016 1 96.69 221 ALA A CA 1
ATOM 1649 C C . ALA A 1 221 ? -12.641 -2.951 -14.602 1 96.69 221 ALA A C 1
ATOM 1651 O O . ALA A 1 221 ? -13.773 -2.492 -14.406 1 96.69 221 ALA A O 1
ATOM 1652 N N . THR A 1 222 ? -11.844 -3.26 -13.602 1 98 222 THR A N 1
ATOM 1653 C CA . THR A 1 222 ? -12.383 -3.285 -12.25 1 98 222 THR A CA 1
ATOM 1654 C C . THR A 1 222 ? -11.641 -2.301 -11.352 1 98 222 THR A C 1
ATOM 1656 O O . THR A 1 222 ? -12.102 -1.974 -10.258 1 98 222 THR A O 1
ATOM 1659 N N . PHE A 1 223 ? -10.594 -1.745 -11.781 1 98.44 223 PHE A N 1
ATOM 1660 C CA . PHE A 1 223 ? -9.633 -1.067 -10.914 1 98.44 223 PHE A CA 1
ATOM 1661 C C . PHE A 1 223 ? -10.297 0.097 -10.188 1 98.44 223 PHE A C 1
ATOM 1663 O O . PHE A 1 223 ? -10.266 0.16 -8.953 1 98.44 223 PHE A O 1
ATOM 1670 N N . GLU A 1 224 ? -10.859 1.009 -10.914 1 97.75 224 GLU A N 1
ATOM 1671 C CA . GLU A 1 224 ? -11.461 2.193 -10.312 1 97.75 224 GLU A CA 1
ATOM 1672 C C . GLU A 1 224 ? -12.578 1.811 -9.344 1 97.75 224 GLU A C 1
ATOM 1674 O O . GLU A 1 224 ? -12.648 2.336 -8.227 1 97.75 224 GLU A O 1
ATOM 1679 N N . GLY A 1 225 ? -13.461 0.913 -9.781 1 98.31 225 GLY A N 1
ATOM 1680 C CA . GLY A 1 225 ? -14.516 0.446 -8.898 1 98.31 225 GLY A CA 1
ATOM 1681 C C . GLY A 1 225 ? -13.992 -0.248 -7.656 1 98.31 225 GLY A C 1
ATOM 1682 O O . GLY A 1 225 ? -14.609 -0.173 -6.59 1 98.31 225 GLY A O 1
ATOM 1683 N N . SER A 1 226 ? -12.859 -0.972 -7.805 1 98.81 226 SER A N 1
ATOM 1684 C CA . SER A 1 226 ? -12.227 -1.627 -6.664 1 98.81 226 SER A CA 1
ATOM 1685 C C . SER A 1 226 ? -11.773 -0.609 -5.621 1 98.81 226 SER A C 1
ATOM 1687 O O . SER A 1 226 ? -11.984 -0.808 -4.422 1 98.81 226 SER A O 1
ATOM 1689 N N . LEU A 1 227 ? -11.227 0.479 -6.066 1 98.75 227 LEU A N 1
ATOM 1690 C CA . LEU A 1 227 ? -10.844 1.548 -5.152 1 98.75 227 LEU A CA 1
ATOM 1691 C C . LEU A 1 227 ? -12.062 2.111 -4.434 1 98.75 227 LEU A C 1
ATOM 1693 O O . LEU A 1 227 ? -12.023 2.357 -3.225 1 98.75 227 LEU A O 1
ATOM 1697 N N . ASP A 1 22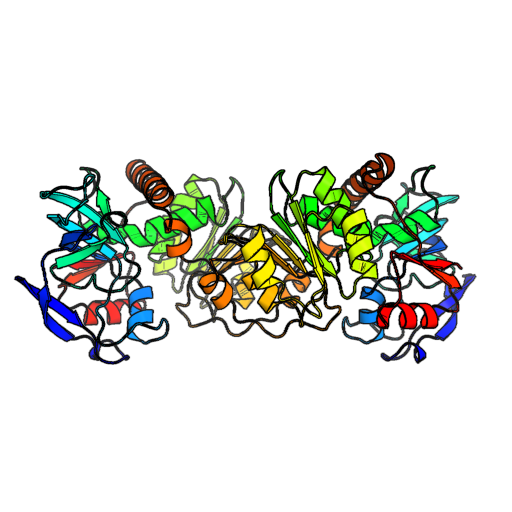8 ? -13.148 2.254 -5.148 1 98.69 228 ASP A N 1
ATOM 1698 C CA . ASP A 1 228 ? -14.367 2.838 -4.609 1 98.69 228 ASP A CA 1
ATOM 1699 C C . ASP A 1 228 ? -15.031 1.895 -3.611 1 98.69 228 ASP A C 1
ATOM 1701 O O . ASP A 1 228 ? -15.945 2.297 -2.879 1 98.69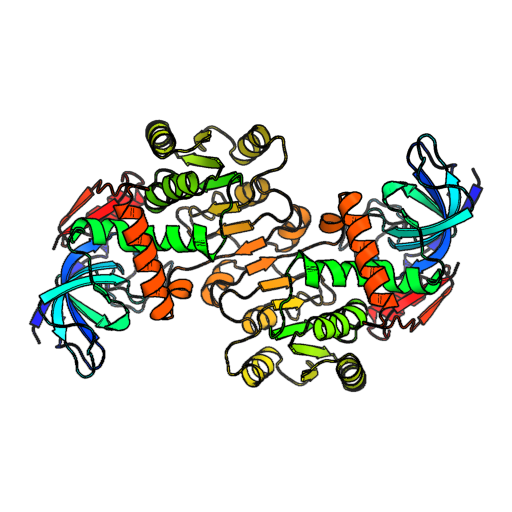 228 ASP A O 1
ATOM 1705 N N . SER A 1 229 ? -14.586 0.663 -3.58 1 98.88 229 SER A N 1
ATOM 1706 C CA . SER A 1 229 ? -15.203 -0.351 -2.73 1 98.88 229 SER A CA 1
ATOM 1707 C C . SER A 1 229 ? -14.484 -0.464 -1.392 1 98.88 229 SER A C 1
ATOM 1709 O O . SER A 1 229 ? -14.945 -1.171 -0.492 1 98.88 229 SER A O 1
ATOM 1711 N N . LEU A 1 230 ? -13.375 0.213 -1.256 1 98.94 230 LEU A N 1
ATOM 1712 C CA . LEU A 1 230 ? -12.539 0.074 -0.069 1 98.94 230 LEU A CA 1
ATOM 1713 C C . LEU A 1 230 ? -13 1.021 1.034 1 98.94 230 LEU A C 1
ATOM 1715 O O . LEU A 1 230 ? -13.469 2.127 0.753 1 98.94 230 LEU A O 1
ATOM 1719 N N . ARG A 1 231 ? -12.875 0.581 2.281 1 98.81 231 ARG A N 1
ATOM 1720 C CA . ARG A 1 231 ? -12.969 1.495 3.414 1 98.81 231 ARG A CA 1
ATOM 1721 C C . ARG A 1 231 ? -11.75 2.414 3.479 1 98.81 231 ARG A C 1
ATOM 1723 O O . ARG A 1 231 ? -10.719 2.123 2.879 1 98.81 231 ARG A O 1
ATOM 1730 N N . PRO A 1 232 ? -11.867 3.543 4.188 1 98.62 232 PRO A N 1
ATOM 1731 C CA . PRO A 1 232 ? -10.641 4.305 4.441 1 98.62 232 PRO A CA 1
ATOM 1732 C C . PRO A 1 232 ? -9.516 3.439 5 1 98.62 232 PRO A C 1
ATOM 1734 O O . PRO A 1 232 ? -9.758 2.555 5.82 1 98.62 232 PRO A O 1
ATOM 1737 N N . LEU A 1 233 ? -8.281 3.697 4.473 1 98.69 233 LEU A N 1
ATOM 1738 C CA . LEU A 1 233 ? -7.062 3 4.875 1 98.69 233 LEU A CA 1
ATOM 1739 C C . LEU A 1 233 ? -7.094 1.548 4.414 1 98.69 233 LEU A C 1
ATOM 1741 O O . LEU A 1 233 ? -6.27 0.738 4.844 1 98.69 233 LEU A O 1
ATOM 1745 N N . GLY A 1 234 ? -8.109 1.17 3.564 1 98.88 234 GLY A N 1
ATOM 1746 C CA . GLY A 1 234 ? -8.172 -0.172 3.006 1 98.88 234 GLY A CA 1
ATOM 1747 C C . GLY A 1 234 ? -7.062 -0.452 2.006 1 98.88 234 GLY A C 1
ATOM 1748 O O . GLY A 1 234 ? -6.324 0.456 1.62 1 98.88 234 GLY A O 1
ATOM 1749 N N . LEU A 1 235 ? -6.914 -1.748 1.552 1 98.94 235 LEU A N 1
ATOM 1750 C CA . LEU A 1 235 ? -5.82 -2.178 0.691 1 98.94 235 LEU A CA 1
ATOM 1751 C C . LEU A 1 235 ? -6.348 -2.697 -0.643 1 98.94 235 LEU A C 1
ATOM 1753 O O . LEU A 1 235 ? -7.168 -3.615 -0.675 1 98.94 235 LEU A O 1
ATOM 1757 N N . MET A 1 236 ? -5.906 -2.053 -1.715 1 98.94 236 MET A N 1
ATOM 1758 C CA . MET A 1 236 ? -6.113 -2.533 -3.078 1 98.94 236 MET A CA 1
ATOM 1759 C C . MET A 1 236 ? -4.98 -3.463 -3.504 1 98.94 236 MET A C 1
ATOM 1761 O O . MET A 1 236 ? -3.824 -3.045 -3.588 1 98.94 236 MET A O 1
ATOM 1765 N N . VAL A 1 237 ? -5.273 -4.719 -3.721 1 98.94 237 VAL A N 1
ATOM 1766 C CA . VAL A 1 237 ? -4.305 -5.688 -4.223 1 98.94 237 VAL A CA 1
ATOM 1767 C C . VAL A 1 237 ? -4.605 -6.012 -5.684 1 98.94 237 VAL A C 1
ATOM 1769 O O . VAL A 1 237 ? -5.504 -6.805 -5.98 1 98.94 237 VAL A O 1
ATOM 1772 N N . SER A 1 238 ? -3.889 -5.387 -6.57 1 98.69 238 SER A N 1
ATOM 1773 C CA . SER A 1 238 ? -3.984 -5.691 -7.996 1 98.69 238 SER A CA 1
ATOM 1774 C C . SER A 1 238 ? -2.98 -6.766 -8.398 1 98.69 238 SER A C 1
ATOM 1776 O O . SER A 1 238 ? -1.782 -6.492 -8.508 1 98.69 238 SER A O 1
ATOM 1778 N N . TYR A 1 239 ? -3.482 -8.008 -8.648 1 97.62 239 TYR A N 1
ATOM 1779 C CA . TYR A 1 239 ? -2.508 -9.078 -8.812 1 97.62 239 TYR A CA 1
ATOM 1780 C C . TYR A 1 239 ? -2.727 -9.812 -10.133 1 97.62 239 TYR A C 1
ATOM 1782 O O . TYR A 1 239 ? -2.139 -10.867 -10.367 1 97.62 239 TYR A O 1
ATOM 1790 N N . GLY A 1 240 ? -3.58 -9.211 -10.992 1 94 240 GLY A N 1
ATOM 1791 C CA . GLY A 1 240 ? -3.811 -9.75 -12.328 1 94 240 GLY A CA 1
ATOM 1792 C C . GLY A 1 240 ? -4.273 -8.703 -13.32 1 94 240 GLY A C 1
ATOM 1793 O O . GLY A 1 240 ? -4.488 -7.547 -12.961 1 94 240 GLY A O 1
ATOM 1794 N N . ASN A 1 241 ? -4.391 -9.125 -14.625 1 92.88 241 ASN A N 1
ATOM 1795 C CA . ASN A 1 241 ? -4.738 -8.242 -15.734 1 92.88 241 ASN A CA 1
ATOM 1796 C C . ASN A 1 241 ? -5.66 -8.93 -16.734 1 92.88 241 ASN A C 1
ATOM 1798 O O . ASN A 1 241 ? -5.512 -8.75 -17.938 1 92.88 241 ASN A O 1
ATOM 1802 N N . ALA A 1 242 ? -6.543 -9.758 -16.219 1 87.38 242 ALA A N 1
ATOM 1803 C CA . ALA A 1 242 ? -7.359 -10.586 -17.094 1 87.38 242 ALA A CA 1
ATOM 1804 C C . ALA A 1 242 ? -8.141 -9.734 -18.078 1 87.38 242 ALA A C 1
ATOM 1806 O O . ALA A 1 242 ? -8.445 -10.18 -19.188 1 87.38 242 ALA A O 1
ATOM 1807 N N . SER A 1 243 ? -8.461 -8.508 -17.75 1 90.62 243 SER A N 1
ATOM 1808 C CA . SER A 1 243 ? -9.188 -7.621 -18.656 1 90.62 243 SER A CA 1
ATOM 1809 C C . SER A 1 243 ? -8.258 -6.602 -19.297 1 90.62 243 SER A C 1
ATOM 1811 O O . SER A 1 243 ? -8.711 -5.68 -19.984 1 90.62 243 SER A O 1
ATOM 1813 N N . GLY A 1 244 ? -7.004 -6.793 -19 1 90.19 244 GLY A N 1
ATOM 1814 C CA . GLY A 1 244 ? -6.023 -5.848 -19.516 1 90.19 244 GLY A CA 1
ATOM 1815 C C . GLY A 1 244 ? -5.289 -5.098 -18.422 1 90.19 244 GLY A C 1
ATOM 1816 O O . GLY A 1 244 ? -5.727 -5.094 -17.266 1 90.19 244 GLY A O 1
ATOM 1817 N N . LYS A 1 245 ? -4.266 -4.398 -18.797 1 93.69 245 LYS A N 1
ATOM 1818 C CA . LYS A 1 245 ? -3.406 -3.658 -17.891 1 93.69 245 LYS A CA 1
ATOM 1819 C C . LYS A 1 245 ? -4.121 -2.428 -17.328 1 93.69 245 LYS A C 1
ATOM 1821 O O . LYS A 1 245 ? -4.793 -1.709 -18.078 1 93.69 245 LYS A O 1
ATOM 1826 N N . VAL A 1 246 ? -4.012 -2.242 -16.062 1 96.62 246 VAL A N 1
ATOM 1827 C CA . VAL A 1 246 ? -4.504 -1 -15.469 1 96.62 246 VAL A CA 1
ATOM 1828 C C . VAL A 1 246 ? -3.775 0.19 -16.094 1 96.62 246 VAL A C 1
ATOM 1830 O O . VAL A 1 246 ? -2.545 0.216 -16.141 1 96.62 246 VAL A O 1
ATOM 1833 N N . PRO A 1 247 ? -4.477 1.161 -16.609 1 96.81 247 PRO A N 1
ATOM 1834 C CA . PRO A 1 247 ? -3.809 2.359 -17.125 1 96.81 247 PRO A CA 1
ATOM 1835 C C . PRO A 1 247 ? -3.066 3.131 -16.031 1 96.81 247 PRO A C 1
ATOM 1837 O O . PRO A 1 247 ? -3.316 2.92 -14.836 1 96.81 247 PRO A O 1
ATOM 1840 N N . PRO A 1 248 ? -2.154 3.994 -16.516 1 96.56 248 PRO A N 1
ATOM 1841 C CA . PRO A 1 248 ? -1.48 4.82 -15.516 1 96.56 248 PRO A CA 1
ATOM 1842 C C . PRO A 1 248 ? -2.459 5.527 -14.586 1 96.56 248 PRO A C 1
ATOM 1844 O O . PRO A 1 248 ? -3.514 5.988 -15.023 1 96.56 248 PRO A O 1
ATOM 1847 N N . PHE A 1 249 ? -2.053 5.652 -13.352 1 93.88 249 PHE A N 1
ATOM 1848 C CA . PHE A 1 249 ? -2.967 5.938 -12.25 1 93.88 249 PHE A CA 1
ATOM 1849 C C . PHE A 1 249 ? -2.506 7.16 -11.469 1 93.88 249 PHE A C 1
ATOM 1851 O O . PHE A 1 249 ? -1.309 7.344 -11.242 1 93.88 249 PHE A O 1
ATOM 1858 N N . ASP A 1 250 ? -3.416 8.094 -11.234 1 96.75 250 ASP A N 1
ATOM 1859 C CA . ASP A 1 250 ? -3.125 9.234 -10.367 1 96.75 250 ASP A CA 1
ATOM 1860 C C . ASP A 1 250 ? -3.098 8.812 -8.898 1 96.75 250 ASP A C 1
ATOM 1862 O O . ASP A 1 250 ? -4.145 8.57 -8.297 1 96.75 250 ASP A O 1
ATOM 1866 N N . ILE A 1 251 ? -1.901 8.852 -8.258 1 97.38 251 ILE A N 1
ATOM 1867 C CA . ILE A 1 251 ? -1.781 8.312 -6.906 1 97.38 251 ILE A CA 1
ATOM 1868 C C . ILE A 1 251 ? -2.529 9.211 -5.922 1 97.38 251 ILE A C 1
ATOM 1870 O O . ILE A 1 251 ? -2.801 8.812 -4.789 1 97.38 251 ILE A O 1
ATOM 1874 N N . GLY A 1 252 ? -2.889 10.445 -6.355 1 96.44 252 GLY A N 1
ATOM 1875 C CA . GLY A 1 252 ? -3.699 11.328 -5.535 1 96.44 252 GLY A CA 1
ATOM 1876 C C . GLY A 1 252 ? -5.062 10.75 -5.195 1 96.44 252 GLY A C 1
ATOM 1877 O O . GLY A 1 252 ? -5.66 11.109 -4.184 1 96.44 252 GLY A O 1
ATOM 1878 N N . LEU A 1 253 ? -5.535 9.828 -6.031 1 97.25 253 LEU A N 1
ATOM 1879 C CA . LEU A 1 253 ? -6.824 9.188 -5.797 1 97.25 253 LEU A CA 1
ATOM 1880 C C . LEU A 1 253 ? -6.801 8.367 -4.516 1 97.25 253 LEU A C 1
ATOM 1882 O O . LEU A 1 253 ? -7.836 8.188 -3.867 1 97.25 253 LEU A O 1
ATOM 1886 N N . LEU A 1 254 ? -5.621 7.855 -4.125 1 98.5 254 LEU A N 1
ATOM 1887 C CA . LEU A 1 254 ? -5.531 7.09 -2.887 1 98.5 254 LEU A CA 1
ATOM 1888 C C . LEU A 1 254 ? -5.91 7.949 -1.686 1 98.5 254 LEU A C 1
ATOM 1890 O O . LEU A 1 254 ? -6.617 7.488 -0.785 1 98.5 254 LEU A O 1
ATOM 1894 N N . ALA A 1 255 ? -5.426 9.195 -1.666 1 97.44 255 ALA A N 1
ATOM 1895 C CA . ALA A 1 255 ? -5.809 10.133 -0.612 1 97.44 255 ALA A CA 1
ATOM 1896 C C . ALA A 1 255 ? -7.289 10.492 -0.707 1 97.44 255 ALA A C 1
ATOM 1898 O O . ALA A 1 255 ? -8.008 10.445 0.291 1 97.44 255 ALA A O 1
ATOM 1899 N N . ALA A 1 256 ? -7.742 10.867 -1.904 1 96.19 256 ALA A N 1
ATOM 1900 C CA . ALA A 1 256 ? -9.109 11.328 -2.139 1 96.19 256 ALA A CA 1
ATOM 1901 C C . ALA A 1 256 ? -10.125 10.266 -1.731 1 96.19 256 ALA A C 1
ATOM 1903 O O . ALA A 1 256 ? -11.234 10.586 -1.307 1 96.19 256 ALA A O 1
ATOM 1904 N N . LYS A 1 257 ? -9.727 9 -1.85 1 98.06 257 LYS A N 1
ATOM 1905 C CA . LYS A 1 257 ? -10.664 7.91 -1.604 1 98.06 257 LYS A CA 1
ATOM 1906 C C . LYS A 1 257 ? -10.445 7.293 -0.226 1 98.06 257 LYS A C 1
ATOM 1908 O O . LYS A 1 257 ? -10.922 6.191 0.051 1 98.06 257 LYS A O 1
ATOM 1913 N N . GLY A 1 258 ? -9.727 7.988 0.625 1 98.25 258 GLY A N 1
ATOM 1914 C CA . GLY A 1 258 ? -9.664 7.555 2.012 1 98.25 258 GLY A CA 1
ATOM 1915 C C . GLY A 1 258 ? -8.297 7.062 2.424 1 98.25 258 GLY A C 1
ATOM 1916 O O . GLY A 1 258 ? -8.18 6.148 3.244 1 98.25 258 GLY A O 1
ATOM 1917 N N . SER A 1 259 ? -7.207 7.625 1.806 1 98.75 259 SER A N 1
ATOM 1918 C CA . SER A 1 259 ? -5.84 7.25 2.15 1 98.75 259 SER A CA 1
ATOM 1919 C C . SER A 1 259 ? -5.613 5.754 1.972 1 98.75 259 SER A C 1
ATOM 1921 O O . SER A 1 259 ? -5.121 5.082 2.881 1 98.75 259 SER A O 1
ATOM 1923 N N . LEU A 1 260 ? -5.941 5.266 0.799 1 98.88 260 LEU A N 1
ATOM 1924 C CA . LEU A 1 260 ? -5.891 3.838 0.501 1 98.88 260 LEU A CA 1
ATOM 1925 C C . LEU A 1 260 ? -4.449 3.369 0.328 1 98.88 260 LEU A C 1
ATOM 1927 O O . LEU A 1 260 ? -3.555 4.18 0.071 1 98.88 260 LEU A O 1
ATOM 1931 N N . PHE A 1 261 ? -4.211 2.115 0.548 1 98.94 261 PHE A N 1
ATOM 1932 C CA . PHE A 1 261 ? -2.973 1.431 0.19 1 98.94 261 PHE A CA 1
ATOM 1933 C C . PHE A 1 261 ? -3.141 0.657 -1.112 1 98.94 261 PHE A C 1
ATOM 1935 O O . PHE A 1 261 ? -4.23 0.163 -1.411 1 98.94 261 PHE A O 1
ATOM 1942 N N . LEU A 1 262 ? -2.09 0.607 -1.884 1 98.88 262 LEU A N 1
ATOM 1943 C CA . LEU A 1 262 ? -2.07 -0.09 -3.164 1 98.88 262 LEU A CA 1
ATOM 1944 C C . LEU A 1 262 ? -0.843 -0.987 -3.277 1 98.88 262 LEU A C 1
ATOM 1946 O O . LEU A 1 262 ? 0.259 -0.59 -2.895 1 98.88 262 LEU A O 1
ATOM 1950 N N . THR A 1 263 ? -1.006 -2.191 -3.744 1 98.88 263 THR A N 1
ATOM 1951 C CA . THR A 1 263 ? 0.132 -3.027 -4.105 1 98.88 263 THR A CA 1
ATOM 1952 C C . THR A 1 263 ? -0.163 -3.826 -5.371 1 98.88 263 THR A C 1
ATOM 1954 O O . THR A 1 263 ? -1.326 -4.035 -5.723 1 98.88 263 THR A O 1
ATOM 1957 N N . ARG A 1 264 ? 0.836 -4.094 -6.07 1 98.56 264 ARG A N 1
ATOM 1958 C CA . ARG A 1 264 ? 0.851 -5.047 -7.176 1 98.56 264 ARG A CA 1
ATOM 1959 C C . ARG A 1 264 ? 1.884 -6.145 -6.941 1 98.56 264 ARG A C 1
ATOM 1961 O O . ARG A 1 264 ? 3.025 -6.035 -7.391 1 98.56 264 ARG A O 1
ATOM 1968 N N . PRO A 1 265 ? 1.424 -7.207 -6.32 1 98.38 265 PRO A N 1
ATOM 1969 C CA . PRO A 1 265 ? 2.359 -8.273 -5.953 1 98.38 265 PRO A CA 1
ATOM 1970 C C . PRO A 1 265 ? 2.557 -9.297 -7.07 1 98.38 265 PRO A C 1
ATOM 1972 O O . PRO A 1 265 ? 1.74 -9.375 -7.992 1 98.38 265 PRO A O 1
ATOM 1975 N N . THR A 1 266 ? 3.629 -9.977 -7.004 1 96.25 266 THR A N 1
ATOM 1976 C CA . THR A 1 266 ? 3.852 -11.172 -7.805 1 96.25 266 THR A CA 1
ATOM 1977 C C . THR A 1 266 ? 4.316 -12.336 -6.926 1 96.25 266 THR A C 1
ATOM 1979 O O . THR A 1 266 ? 5.043 -12.125 -5.949 1 96.25 266 THR A O 1
ATOM 1982 N N . LEU A 1 267 ? 3.893 -13.445 -7.309 1 96.75 267 LEU A N 1
ATOM 1983 C CA . LEU A 1 267 ? 4.227 -14.672 -6.59 1 96.75 267 LEU A CA 1
ATOM 1984 C C . LEU A 1 267 ? 5.734 -14.836 -6.477 1 96.75 267 LEU A C 1
ATOM 1986 O O . LEU A 1 267 ? 6.238 -15.297 -5.445 1 96.75 267 LEU A O 1
ATOM 1990 N N . PHE A 1 268 ? 6.473 -14.414 -7.426 1 95.06 268 PHE A N 1
ATOM 1991 C CA . PHE A 1 268 ? 7.906 -14.664 -7.512 1 95.06 268 PHE A CA 1
ATOM 1992 C C . PHE A 1 268 ? 8.656 -13.844 -6.465 1 95.06 268 PHE A C 1
ATOM 1994 O O . PHE A 1 268 ? 9.734 -14.25 -6.012 1 95.06 268 PHE A O 1
ATOM 2001 N N . THR A 1 269 ? 8.086 -12.727 -6.09 1 97.75 269 THR A N 1
ATOM 2002 C CA . THR A 1 269 ? 8.688 -11.984 -4.984 1 97.75 269 THR A CA 1
ATOM 2003 C C . THR A 1 269 ? 8.547 -12.75 -3.674 1 97.75 269 THR A C 1
ATOM 2005 O O . THR A 1 269 ? 9.508 -12.875 -2.914 1 97.75 269 THR A O 1
ATOM 2008 N N . TYR A 1 270 ? 7.426 -13.312 -3.455 1 98.06 270 TYR A N 1
ATOM 2009 C CA . TYR A 1 270 ? 7.094 -13.961 -2.191 1 98.06 270 TYR A CA 1
ATOM 2010 C C . TYR A 1 270 ? 7.801 -15.305 -2.066 1 98.06 270 TYR A C 1
ATOM 2012 O O . TYR A 1 270 ? 8.055 -15.773 -0.956 1 98.06 270 TYR A O 1
ATOM 2020 N N . THR A 1 271 ? 8.156 -15.883 -3.207 1 97.44 271 THR A N 1
ATOM 2021 C CA . THR A 1 271 ? 8.797 -17.203 -3.195 1 97.44 271 THR A CA 1
ATOM 2022 C C . THR A 1 271 ? 10.289 -17.078 -3.506 1 97.44 271 THR A C 1
ATOM 2024 O O . THR A 1 271 ? 10.953 -18.078 -3.768 1 97.44 271 THR A O 1
ATOM 2027 N N . ALA A 1 272 ? 10.812 -15.875 -3.547 1 96.25 272 ALA A N 1
ATOM 2028 C CA . ALA A 1 272 ? 12.188 -15.648 -3.971 1 96.25 272 ALA A CA 1
ATOM 2029 C C . ALA A 1 272 ? 13.164 -16.453 -3.117 1 96.25 272 ALA A C 1
ATOM 2031 O O . ALA A 1 272 ? 14.078 -17.094 -3.643 1 96.25 272 ALA A O 1
ATOM 2032 N N . GLU A 1 273 ? 12.945 -16.391 -1.822 1 96.19 273 GLU A N 1
ATOM 2033 C CA . GLU A 1 273 ? 13.797 -17.156 -0.907 1 96.19 273 GLU A CA 1
ATOM 2034 C C . GLU A 1 273 ? 13.289 -18.578 -0.731 1 96.19 273 GLU A C 1
ATOM 2036 O O . GLU A 1 273 ? 12.094 -18.797 -0.524 1 96.19 273 GLU A O 1
ATOM 2041 N N . ARG A 1 274 ? 14.188 -19.562 -0.775 1 96.56 274 ARG A N 1
ATOM 2042 C CA . ARG A 1 274 ? 13.852 -20.984 -0.669 1 96.56 274 ARG A CA 1
ATOM 2043 C C . ARG A 1 274 ? 13.078 -21.266 0.613 1 96.56 274 ARG A C 1
ATOM 2045 O O . ARG A 1 274 ? 12.078 -22 0.595 1 96.56 274 ARG A O 1
ATOM 2052 N N . ALA A 1 275 ? 13.523 -20.656 1.678 1 97.62 275 ALA A N 1
ATOM 2053 C CA . ALA A 1 275 ? 12.867 -20.875 2.963 1 97.62 275 ALA A CA 1
ATOM 2054 C C . ALA A 1 275 ? 11.414 -20.406 2.924 1 97.62 275 ALA A C 1
ATOM 2056 O O . ALA A 1 275 ? 10.531 -21.062 3.502 1 97.62 275 ALA A O 1
ATOM 2057 N N . ASN A 1 276 ? 11.156 -19.312 2.271 1 97.81 276 ASN A N 1
ATOM 2058 C CA . ASN A 1 276 ? 9.797 -18.797 2.133 1 97.81 276 ASN A CA 1
ATOM 2059 C C . ASN A 1 276 ? 8.938 -19.734 1.288 1 97.81 276 ASN A C 1
ATOM 2061 O O . ASN A 1 276 ? 7.789 -20.031 1.645 1 97.81 276 ASN A O 1
ATOM 2065 N N . LEU A 1 277 ? 9.5 -20.188 0.175 1 98.12 277 LEU A N 1
ATOM 2066 C CA . LEU A 1 277 ? 8.781 -21.125 -0.688 1 98.12 277 LEU A CA 1
ATOM 2067 C C . LEU A 1 277 ? 8.359 -22.359 0.086 1 98.12 277 LEU A C 1
ATOM 2069 O O . LEU A 1 277 ? 7.211 -22.797 -0.003 1 98.12 277 LEU A O 1
ATOM 2073 N N . LEU A 1 278 ? 9.289 -22.906 0.861 1 98.19 278 LEU A N 1
ATOM 2074 C CA . LEU A 1 278 ? 9.008 -24.141 1.608 1 98.19 278 LEU A CA 1
ATOM 2075 C C . LEU A 1 278 ? 7.945 -23.891 2.672 1 98.19 278 LEU A C 1
ATOM 2077 O O . LEU A 1 278 ? 7.062 -24.719 2.877 1 98.19 278 LEU A O 1
ATOM 2081 N N . LYS A 1 279 ? 7.988 -22.734 3.318 1 98.56 279 LYS A N 1
ATOM 2082 C CA . LYS A 1 279 ? 6.984 -22.391 4.32 1 98.56 279 LYS A CA 1
ATOM 2083 C C . LYS A 1 279 ? 5.605 -22.234 3.682 1 98.56 279 LYS A C 1
ATOM 2085 O O . LYS A 1 279 ? 4.609 -22.719 4.227 1 98.56 279 LYS A O 1
ATOM 2090 N N . MET A 1 280 ? 5.582 -21.594 2.568 1 98.62 280 MET A N 1
ATOM 2091 C CA . MET A 1 280 ? 4.328 -21.422 1.842 1 98.62 280 MET A CA 1
ATOM 2092 C C . MET A 1 280 ? 3.764 -22.75 1.383 1 98.62 280 MET A C 1
ATOM 2094 O O . MET A 1 280 ? 2.561 -23 1.491 1 98.62 280 MET A O 1
ATOM 2098 N N . ALA A 1 281 ? 4.633 -23.578 0.87 1 98.38 281 ALA A N 1
ATOM 2099 C CA . ALA A 1 281 ? 4.23 -24.906 0.415 1 98.38 281 ALA A CA 1
ATOM 2100 C C . ALA A 1 281 ? 3.637 -25.719 1.56 1 98.38 281 ALA A C 1
ATOM 2102 O O . ALA A 1 281 ? 2.59 -26.359 1.4 1 98.38 281 ALA A O 1
ATOM 2103 N N . GLU A 1 282 ? 4.309 -25.672 2.646 1 98.25 282 GLU A N 1
ATOM 2104 C CA . GLU A 1 282 ? 3.838 -26.406 3.822 1 98.25 282 GLU A CA 1
ATOM 2105 C C . GLU A 1 282 ? 2.441 -25.938 4.234 1 98.25 282 GLU A C 1
ATOM 2107 O O . GLU A 1 282 ? 1.562 -26.766 4.484 1 98.25 282 GLU A O 1
ATOM 2112 N N . GLU A 1 283 ? 2.266 -24.688 4.27 1 98.38 283 GLU A N 1
ATOM 2113 C CA . GLU A 1 283 ? 0.964 -24.156 4.652 1 98.38 283 GLU A CA 1
ATOM 2114 C C . GLU A 1 283 ? -0.107 -24.516 3.631 1 98.38 283 GLU A C 1
ATOM 2116 O O . GLU A 1 283 ? -1.239 -24.844 3.998 1 98.38 283 GLU A O 1
ATOM 2121 N N . LEU A 1 284 ? 0.263 -24.438 2.371 1 98.38 284 LEU A N 1
ATOM 2122 C CA . LEU A 1 284 ? -0.674 -24.766 1.303 1 98.38 284 LEU A CA 1
ATOM 2123 C C . LEU A 1 284 ? -1.118 -26.219 1.398 1 98.38 284 LEU A C 1
ATOM 2125 O O . LEU A 1 284 ? -2.316 -26.516 1.387 1 98.38 284 LEU A O 1
ATOM 2129 N N . PHE A 1 285 ? -0.182 -27.141 1.556 1 98 285 PHE A N 1
ATOM 2130 C CA . PHE A 1 285 ? -0.504 -28.562 1.627 1 98 285 PHE A CA 1
ATOM 2131 C C . PHE A 1 285 ? -1.296 -28.875 2.891 1 98 285 PHE A C 1
ATOM 2133 O O . PHE A 1 285 ? -2.215 -29.703 2.867 1 98 285 PHE A O 1
ATOM 2140 N N . ALA A 1 286 ? -0.971 -28.203 3.961 1 97.88 286 ALA A N 1
ATOM 2141 C CA . ALA A 1 286 ? -1.708 -28.391 5.207 1 97.88 286 ALA A CA 1
ATOM 2142 C C . ALA A 1 286 ? -3.158 -27.938 5.062 1 97.88 286 ALA A C 1
ATOM 2144 O O . ALA A 1 286 ? -4.078 -28.625 5.52 1 97.88 286 ALA A O 1
ATOM 2145 N N . ALA A 1 287 ? -3.33 -26.844 4.422 1 97.88 287 ALA A N 1
ATOM 2146 C CA . ALA A 1 287 ? -4.68 -26.328 4.211 1 97.88 287 ALA A CA 1
ATOM 2147 C C . ALA A 1 287 ? -5.496 -27.266 3.33 1 97.88 287 ALA A C 1
ATOM 2149 O O . ALA A 1 287 ? -6.668 -27.531 3.609 1 97.88 287 ALA A O 1
ATOM 2150 N N . TRP A 1 288 ? -4.879 -27.719 2.322 1 97.31 288 TRP A N 1
ATOM 2151 C CA . TRP A 1 288 ? -5.555 -28.656 1.427 1 97.31 288 TRP A CA 1
ATOM 2152 C C . TRP A 1 288 ? -5.902 -29.953 2.15 1 97.31 288 TRP A C 1
ATOM 2154 O O . TRP A 1 288 ? -7.023 -30.438 2.043 1 97.31 288 TRP A O 1
ATOM 2164 N N . GLN A 1 289 ? -4.98 -30.453 2.889 1 96.19 289 GLN A N 1
ATOM 2165 C CA . GLN A 1 289 ? -5.176 -31.688 3.619 1 96.19 289 GLN A CA 1
ATOM 2166 C C . GLN A 1 289 ? -6.27 -31.547 4.672 1 96.19 289 GLN A C 1
ATOM 2168 O O . GLN A 1 289 ? -7.016 -32.5 4.938 1 96.19 289 GLN A O 1
ATOM 2173 N N . ALA A 1 290 ? -6.379 -30.391 5.207 1 97 290 ALA A N 1
ATOM 2174 C CA . ALA A 1 290 ? -7.387 -30.109 6.223 1 97 290 ALA A CA 1
ATOM 2175 C C . ALA A 1 290 ? -8.766 -29.906 5.594 1 97 290 ALA A C 1
ATOM 2177 O O . ALA A 1 290 ? -9.766 -29.766 6.297 1 97 290 ALA A O 1
ATOM 2178 N N . GLY A 1 291 ? -8.828 -29.812 4.277 1 96.75 291 GLY A N 1
ATOM 2179 C CA . GLY A 1 291 ? -10.094 -29.688 3.58 1 96.75 291 GLY A CA 1
ATOM 2180 C C . GLY A 1 291 ? -10.602 -28.266 3.529 1 96.75 291 GLY A C 1
ATOM 2181 O O . GLY A 1 291 ? -11.805 -28.031 3.387 1 96.75 291 GLY A O 1
ATOM 2182 N N . TRP A 1 292 ? -9.695 -27.328 3.697 1 97.25 292 TRP A N 1
ATOM 2183 C CA . TRP A 1 292 ? -10.117 -25.922 3.67 1 97.25 292 TRP A CA 1
ATOM 2184 C C . TRP A 1 292 ? -10.609 -25.531 2.281 1 97.25 292 TRP A C 1
ATOM 2186 O O . TRP A 1 292 ? -11.414 -24.609 2.139 1 97.25 292 TRP A O 1
ATOM 2196 N N . PHE A 1 293 ? -10.086 -26.188 1.315 1 96.62 293 PHE A N 1
ATOM 2197 C CA . PHE A 1 293 ? -10.547 -26.031 -0.061 1 96.62 293 PHE A CA 1
ATOM 2198 C C . PHE A 1 293 ? -10.375 -27.328 -0.837 1 96.62 293 PHE A C 1
ATOM 2200 O O . PHE A 1 293 ? -9.719 -28.266 -0.369 1 96.62 293 PHE A O 1
ATOM 2207 N N . THR A 1 294 ? -11.047 -27.344 -1.962 1 94.94 294 THR A N 1
ATOM 2208 C CA . THR A 1 294 ? -10.922 -28.484 -2.859 1 94.94 294 THR A CA 1
ATOM 2209 C C . THR A 1 294 ? -10.281 -28.078 -4.18 1 94.94 294 THR A C 1
ATOM 2211 O O . THR A 1 294 ? -10.367 -26.906 -4.582 1 94.94 294 THR A O 1
ATOM 2214 N N . VAL A 1 295 ? -9.547 -28.953 -4.715 1 94.88 295 VAL A N 1
ATOM 2215 C CA . VAL A 1 295 ? -8.953 -28.719 -6.031 1 94.88 295 VAL A CA 1
ATOM 2216 C C . VAL A 1 295 ? -9.797 -29.422 -7.102 1 94.88 295 VAL A C 1
ATOM 2218 O O . VAL A 1 295 ? -9.914 -30.641 -7.113 1 94.88 295 VAL A O 1
ATOM 2221 N N . GLU A 1 296 ? -10.398 -28.609 -7.832 1 91.56 296 GLU A N 1
ATOM 2222 C CA . GLU A 1 296 ? -11.195 -29.125 -8.945 1 91.56 296 GLU A CA 1
ATOM 2223 C C . GLU A 1 296 ? -10.477 -28.922 -10.273 1 91.56 296 GLU A C 1
ATOM 2225 O O . GLU A 1 296 ? -10.039 -27.812 -10.594 1 91.56 296 GLU A O 1
ATOM 2230 N N . ILE A 1 297 ? -10.266 -30.047 -10.953 1 93.94 297 ILE A N 1
ATOM 2231 C CA . ILE A 1 297 ? -9.703 -29.984 -12.297 1 93.94 297 ILE A CA 1
ATOM 2232 C C . ILE A 1 297 ? -10.82 -29.984 -13.328 1 93.94 297 ILE A C 1
ATOM 2234 O O . ILE A 1 297 ? -11.414 -31.031 -13.602 1 93.94 297 ILE A O 1
ATOM 2238 N N . GLY A 1 298 ? -11.102 -28.875 -13.852 1 89.44 298 GLY A N 1
ATOM 2239 C CA . GLY A 1 298 ? -12.227 -28.719 -14.766 1 89.44 298 GLY A CA 1
ATOM 2240 C C . GLY A 1 298 ? -11.922 -29.219 -16.172 1 89.44 298 GLY A C 1
ATOM 2241 O O . GLY A 1 298 ? -12.812 -29.703 -16.875 1 89.44 298 GLY A O 1
ATOM 2242 N N . GLN A 1 299 ? -10.688 -29.047 -16.578 1 92.38 299 GLN A N 1
ATOM 2243 C CA . GLN A 1 299 ? -10.305 -29.422 -17.922 1 92.38 299 GLN A CA 1
ATOM 2244 C C . GLN A 1 299 ? -8.961 -30.141 -17.938 1 92.38 299 GLN A C 1
ATOM 2246 O O . GLN A 1 299 ? -8.062 -29.797 -17.188 1 92.38 299 GLN A O 1
ATOM 2251 N N . ARG A 1 300 ? -8.828 -31.062 -18.812 1 96.75 300 ARG A N 1
ATOM 2252 C CA . ARG A 1 300 ? -7.59 -31.75 -19.141 1 96.75 300 ARG A CA 1
ATOM 2253 C C . ARG A 1 300 ? -7.34 -31.719 -20.656 1 96.75 300 ARG A C 1
ATOM 2255 O O . ARG A 1 300 ? -8.25 -31.969 -21.438 1 96.75 300 ARG A O 1
ATOM 2262 N N . PHE A 1 301 ? -6.242 -31.297 -21.031 1 97.75 301 PHE A N 1
ATOM 2263 C CA . PHE A 1 301 ? -5.805 -31.344 -22.422 1 97.75 301 PHE A CA 1
ATOM 2264 C C . PHE A 1 301 ? -4.492 -32.125 -22.547 1 97.75 301 PHE A C 1
ATOM 2266 O O . PHE A 1 301 ? -3.723 -32.188 -21.594 1 97.75 301 PHE A O 1
ATOM 2273 N N . ALA A 1 302 ? -4.312 -32.688 -23.734 1 98.44 302 ALA A N 1
ATOM 2274 C CA . ALA A 1 302 ? -2.975 -33.188 -24.016 1 98.44 302 ALA A CA 1
ATOM 2275 C C . ALA A 1 302 ? -1.956 -32.062 -24.078 1 98.44 302 ALA A C 1
ATOM 2277 O O . ALA A 1 302 ? -2.258 -30.969 -24.562 1 98.44 302 ALA A O 1
ATOM 2278 N N . LEU A 1 303 ? -0.769 -32.344 -23.562 1 98.38 303 LEU A N 1
ATOM 2279 C CA . LEU A 1 303 ? 0.303 -31.344 -23.594 1 98.38 303 LEU A CA 1
ATOM 2280 C C . LEU A 1 303 ? 0.47 -30.781 -25 1 98.38 303 LEU A C 1
ATOM 2282 O O . LEU A 1 303 ? 0.652 -29.562 -25.172 1 98.38 303 LEU A O 1
ATOM 2286 N N . SER A 1 304 ? 0.344 -31.594 -26.016 1 98.12 304 SER A N 1
ATOM 2287 C CA . SER A 1 304 ? 0.494 -31.188 -27.406 1 98.12 304 SER A CA 1
ATOM 2288 C C . SER A 1 304 ? -0.647 -30.266 -27.844 1 98.12 304 SER A C 1
ATOM 2290 O O . SER A 1 304 ? -0.562 -29.609 -28.891 1 98.12 304 SER A O 1
ATOM 2292 N N . ASP A 1 305 ? -1.714 -30.25 -27.078 1 97.94 305 ASP A N 1
ATOM 2293 C CA . ASP A 1 305 ? -2.889 -29.453 -27.406 1 97.94 305 ASP A CA 1
ATOM 2294 C C . ASP A 1 305 ? -2.967 -28.188 -26.531 1 97.94 305 ASP A C 1
ATOM 2296 O O . ASP A 1 305 ? -4.059 -27.734 -26.188 1 97.94 305 ASP A O 1
ATOM 2300 N N . ALA A 1 306 ? -1.83 -27.688 -26.094 1 98.12 306 ALA A N 1
ATOM 2301 C CA . ALA A 1 306 ? -1.765 -26.531 -25.219 1 98.12 306 ALA A CA 1
ATOM 2302 C C . ALA A 1 306 ? -2.484 -25.328 -25.828 1 98.12 306 ALA A C 1
ATOM 2304 O O . ALA A 1 306 ? -3.064 -24.516 -25.109 1 98.12 306 ALA A O 1
ATOM 2305 N N . ALA A 1 307 ? -2.486 -25.203 -27.141 1 97.62 307 ALA A N 1
ATOM 2306 C CA . ALA A 1 307 ? -3.174 -24.109 -27.812 1 97.62 307 ALA A CA 1
ATOM 2307 C C . ALA A 1 307 ? -4.668 -24.125 -27.516 1 97.62 307 ALA A C 1
ATOM 2309 O O . ALA A 1 307 ? -5.285 -23.078 -27.312 1 97.62 307 ALA A O 1
ATOM 2310 N N . ASP A 1 308 ? -5.211 -25.266 -27.547 1 96.31 308 ASP A N 1
ATOM 2311 C CA . ASP A 1 308 ? -6.629 -25.406 -27.25 1 96.31 308 ASP A CA 1
ATOM 2312 C C . ASP A 1 308 ? -6.934 -25 -25.812 1 96.31 308 ASP A C 1
ATOM 2314 O O . ASP A 1 308 ? -7.973 -24.391 -25.531 1 96.31 308 ASP A O 1
ATOM 2318 N N . ALA A 1 309 ? -6.027 -25.375 -24.922 1 95.75 309 ALA A N 1
ATOM 2319 C CA . ALA A 1 309 ? -6.188 -24.984 -23.516 1 95.75 309 ALA A CA 1
ATOM 2320 C C . ALA A 1 309 ? -6.195 -23.453 -23.391 1 95.75 309 ALA A C 1
ATOM 2322 O O . ALA A 1 309 ? -7.016 -22.891 -22.656 1 95.75 309 ALA A O 1
ATOM 2323 N N . HIS A 1 310 ? -5.273 -22.781 -24.062 1 96.38 310 HIS A N 1
ATOM 2324 C CA . HIS A 1 310 ? -5.215 -21.312 -24.031 1 96.38 310 HIS A CA 1
ATOM 2325 C C . HIS A 1 310 ? -6.492 -20.703 -24.594 1 96.38 310 HIS A C 1
ATOM 2327 O O . HIS A 1 310 ? -6.98 -19.688 -24.062 1 96.38 310 HIS A O 1
ATOM 2333 N N . ARG A 1 311 ? -7.051 -21.25 -25.688 1 94.62 311 ARG A N 1
ATOM 2334 C CA . ARG A 1 311 ? -8.297 -20.766 -26.25 1 94.62 311 ARG A CA 1
ATOM 2335 C C . ARG A 1 311 ? -9.438 -20.859 -25.25 1 94.62 311 ARG A C 1
ATOM 2337 O O . ARG A 1 311 ? -10.211 -19.906 -25.078 1 94.62 311 ARG A O 1
ATOM 2344 N N . ALA A 1 312 ? -9.445 -21.984 -24.656 1 90.06 312 ALA A N 1
ATOM 2345 C CA . ALA A 1 312 ? -10.5 -22.203 -23.672 1 90.06 312 ALA A CA 1
ATOM 2346 C C . ALA A 1 312 ? -10.375 -21.219 -22.5 1 90.06 312 ALA A C 1
ATOM 2348 O O . ALA A 1 312 ? -11.375 -20.656 -22.047 1 90.06 312 ALA A O 1
ATOM 2349 N N . LEU A 1 313 ? -9.164 -21.047 -22 1 88.12 313 LEU A N 1
ATOM 2350 C CA . LEU A 1 313 ? -8.906 -20.156 -20.875 1 88.12 313 LEU A CA 1
ATOM 2351 C C . LEU A 1 313 ? -9.227 -18.703 -21.234 1 88.12 313 LEU A C 1
ATOM 2353 O O . LEU A 1 313 ? -9.906 -18.016 -20.484 1 88.12 313 LEU A O 1
ATOM 2357 N N . ALA A 1 314 ? -8.867 -18.281 -22.406 1 86.25 314 ALA A N 1
ATOM 2358 C CA . ALA A 1 314 ? -9.031 -16.906 -22.844 1 86.25 314 ALA A CA 1
ATOM 2359 C C . ALA A 1 314 ? -10.508 -16.578 -23.078 1 86.25 314 ALA A C 1
ATOM 2361 O O . ALA A 1 314 ? -10.922 -15.422 -22.969 1 86.25 314 ALA A O 1
ATOM 2362 N N . SER A 1 315 ? -11.219 -17.625 -23.406 1 83.25 315 SER A N 1
ATOM 2363 C CA . SER A 1 315 ? -12.633 -17.422 -23.703 1 83.25 315 SER A CA 1
ATOM 2364 C C . SER A 1 315 ? -13.477 -17.469 -22.422 1 83.25 315 SER A C 1
ATOM 2366 O O . SER A 1 315 ? -14.703 -17.391 -22.484 1 83.25 315 SER A O 1
ATOM 2368 N N . ARG A 1 316 ? -12.953 -17.609 -21.312 1 75.12 316 ARG A N 1
ATOM 2369 C CA . ARG A 1 316 ? -13.602 -17.609 -20 1 75.12 316 ARG A CA 1
ATOM 2370 C C . ARG A 1 316 ? -14.625 -18.734 -19.906 1 75.12 316 ARG A C 1
ATOM 2372 O O . ARG A 1 316 ? -15.688 -18.547 -19.297 1 75.12 316 ARG A O 1
ATOM 2379 N N . GLN A 1 317 ? -14.258 -19.703 -20.562 1 73.25 317 GLN A N 1
ATOM 2380 C CA . GLN A 1 317 ? -15.164 -20.844 -20.594 1 73.25 317 GLN A CA 1
ATOM 2381 C C . GLN A 1 317 ? -14.734 -21.906 -19.594 1 73.25 317 GLN A C 1
ATOM 2383 O O . GLN A 1 317 ? -15.461 -22.891 -19.359 1 73.25 317 GLN A O 1
ATOM 2388 N N . THR A 1 318 ? -13.594 -21.734 -19.125 1 78.56 318 THR A N 1
ATOM 2389 C CA . THR A 1 318 ? -13.078 -22.766 -18.234 1 78.56 318 THR A CA 1
ATOM 2390 C C . THR A 1 318 ? -13.633 -22.594 -16.828 1 78.56 318 THR A C 1
ATOM 2392 O O . THR A 1 318 ? -14.094 -21.5 -16.469 1 78.56 318 THR A O 1
ATOM 2395 N N . VAL A 1 319 ? -13.719 -23.688 -16.141 1 76.75 319 VAL A N 1
ATOM 2396 C CA . VAL A 1 319 ? -14.102 -23.719 -14.734 1 76.75 319 VAL A CA 1
ATOM 2397 C C . VAL A 1 319 ? -12.938 -24.266 -13.898 1 76.75 319 VAL A C 1
ATOM 2399 O O . VAL A 1 319 ? -12.266 -25.203 -14.312 1 76.75 319 VAL A O 1
ATOM 2402 N N . ALA A 1 320 ? -12.719 -23.688 -12.789 1 84.38 320 ALA A N 1
ATOM 2403 C CA . ALA A 1 320 ? -11.688 -24.172 -11.867 1 84.38 320 ALA A CA 1
ATOM 2404 C C . ALA A 1 320 ? -10.32 -24.234 -12.555 1 84.38 320 ALA A C 1
ATOM 2406 O O . ALA A 1 320 ? -9.906 -23.266 -13.211 1 84.38 320 ALA A O 1
ATOM 2407 N N . SER A 1 321 ? -9.578 -25.359 -12.445 1 92.31 321 SER A N 1
ATOM 2408 C CA . SER A 1 321 ? -8.211 -25.422 -12.93 1 92.31 321 SER A CA 1
ATOM 2409 C C . SER A 1 321 ? -8.125 -26.203 -14.234 1 92.31 321 SER A C 1
ATOM 2411 O O . SER A 1 321 ? -8.922 -27.125 -14.469 1 92.31 321 SER A O 1
ATOM 2413 N N . THR A 1 322 ? -7.227 -25.797 -15.133 1 94.12 322 THR A N 1
ATOM 2414 C CA . THR A 1 322 ? -6.887 -26.5 -16.359 1 94.12 322 THR A CA 1
ATOM 2415 C C . THR A 1 322 ? -5.48 -27.078 -16.281 1 94.12 322 THR A C 1
ATOM 2417 O O . THR A 1 322 ? -4.555 -26.422 -15.805 1 94.12 322 THR A O 1
ATOM 2420 N N . ILE A 1 323 ? -5.32 -28.328 -16.672 1 97.81 323 ILE A N 1
ATOM 2421 C CA . ILE A 1 323 ? -3.992 -28.938 -16.688 1 97.81 323 ILE A CA 1
ATOM 2422 C C . ILE A 1 323 ? -3.711 -29.516 -18.062 1 97.81 323 ILE A C 1
ATOM 2424 O O . ILE A 1 323 ? -4.637 -29.766 -18.844 1 97.81 323 ILE A O 1
ATOM 2428 N N . LEU A 1 324 ? -2.439 -29.625 -18.391 1 98.5 324 LEU A N 1
ATOM 2429 C CA . LEU A 1 324 ? -1.944 -30.375 -19.531 1 98.5 324 LEU A CA 1
ATOM 2430 C C . LEU A 1 324 ? -1.344 -31.703 -19.094 1 98.5 324 LEU A C 1
ATOM 2432 O O . LEU A 1 324 ? -0.601 -31.766 -18.109 1 98.5 324 LEU A O 1
ATOM 2436 N N . VAL A 1 325 ? -1.652 -32.719 -19.781 1 98 325 VAL A N 1
ATOM 2437 C CA . VAL A 1 325 ? -1.137 -34.062 -19.469 1 98 325 VAL A CA 1
ATOM 2438 C C . VAL A 1 325 ? -0.175 -34.5 -20.562 1 98 325 VAL A C 1
ATOM 2440 O O . VAL A 1 325 ? -0.565 -34.625 -21.734 1 98 325 VAL A O 1
ATOM 2443 N N . PRO A 1 326 ? 1.087 -34.688 -20.188 1 96.56 326 PRO A N 1
ATOM 2444 C CA . PRO A 1 326 ? 2.064 -35.125 -21.188 1 96.56 326 PRO A CA 1
ATOM 2445 C C . PRO A 1 326 ? 1.714 -36.469 -21.828 1 96.56 326 PRO A C 1
ATOM 2447 O O . PRO A 1 326 ? 1.093 -37.312 -21.172 1 96.56 326 PRO A O 1
ATOM 2450 N N . MET B 1 1 ? -22.375 39.469 16.062 1 83.44 1 MET B N 1
ATOM 2451 C CA . MET B 1 1 ? -21.406 39.5 14.969 1 83.44 1 MET B CA 1
ATOM 2452 C C . MET B 1 1 ? -20.281 40.469 15.266 1 83.44 1 MET B C 1
ATOM 2454 O O . MET B 1 1 ? -20.516 41.562 15.781 1 83.44 1 MET B O 1
ATOM 2458 N N . THR B 1 2 ? -19.078 39.969 15.156 1 91.44 2 THR B N 1
ATOM 2459 C CA . THR B 1 2 ? -17.906 40.812 15.367 1 91.44 2 THR B CA 1
ATOM 2460 C C . THR B 1 2 ? -17.094 40.969 14.094 1 91.44 2 THR B C 1
ATOM 2462 O O . THR B 1 2 ? -17.188 40.125 13.195 1 91.44 2 THR B O 1
ATOM 2465 N N . THR B 1 3 ? -16.453 42.094 13.969 1 96 3 THR B N 1
ATOM 2466 C CA . THR B 1 3 ? -15.562 42.281 12.828 1 96 3 THR B CA 1
ATOM 2467 C C . THR B 1 3 ? -14.117 41.938 13.203 1 96 3 THR B C 1
ATOM 2469 O O . THR B 1 3 ? -13.609 42.406 14.227 1 96 3 THR B O 1
ATOM 2472 N N . ILE B 1 4 ? -13.547 41.094 12.414 1 97.56 4 ILE B N 1
ATOM 2473 C CA . ILE B 1 4 ? -12.141 40.75 12.594 1 97.56 4 ILE B CA 1
ATOM 2474 C C . ILE B 1 4 ? -11.398 40.906 11.266 1 97.56 4 ILE B C 1
ATOM 2476 O O . ILE B 1 4 ? -12.008 41.188 10.242 1 97.56 4 ILE B O 1
ATOM 2480 N N . HIS B 1 5 ? -10.086 40.844 11.367 1 98.25 5 HIS B N 1
ATOM 2481 C CA . HIS B 1 5 ? -9.305 40.812 10.133 1 98.25 5 HIS B CA 1
ATOM 2482 C C . HIS B 1 5 ? -8.844 39.406 9.805 1 98.25 5 HIS B C 1
ATOM 2484 O O . HIS B 1 5 ? -8.625 38.562 10.703 1 98.25 5 HIS B O 1
ATOM 2490 N N . ALA B 1 6 ? -8.75 39.094 8.523 1 98.38 6 ALA B N 1
ATOM 2491 C CA . ALA B 1 6 ? -8.297 37.781 8.055 1 98.38 6 ALA B CA 1
ATOM 2492 C C . ALA B 1 6 ? -7.66 37.906 6.672 1 98.38 6 ALA B C 1
ATOM 2494 O O . ALA B 1 6 ? -7.824 38.906 5.98 1 98.38 6 ALA B O 1
ATOM 2495 N N . ILE B 1 7 ? -6.836 36.969 6.344 1 98.62 7 ILE B N 1
ATOM 2496 C CA . ILE B 1 7 ? -6.328 36.844 4.984 1 98.62 7 ILE B CA 1
ATOM 2497 C C . ILE B 1 7 ? -7.371 36.125 4.121 1 98.62 7 ILE B C 1
ATOM 2499 O O . ILE B 1 7 ? -7.883 35.062 4.492 1 98.62 7 ILE B O 1
ATOM 2503 N N . ARG B 1 8 ? -7.688 36.688 3.016 1 98 8 ARG B N 1
ATOM 2504 C CA . ARG B 1 8 ? -8.617 36.094 2.051 1 98 8 ARG B CA 1
ATOM 2505 C C . ARG B 1 8 ? -8.023 36.094 0.65 1 98 8 ARG B C 1
ATOM 2507 O O . ARG B 1 8 ? -7.168 36.938 0.325 1 98 8 ARG B O 1
ATOM 2514 N N . ILE B 1 9 ? -8.43 35.125 -0.105 1 98 9 ILE B N 1
ATOM 2515 C CA . ILE B 1 9 ? -8.086 35.094 -1.523 1 98 9 ILE B CA 1
ATOM 2516 C C . ILE B 1 9 ? -9.359 35.031 -2.359 1 98 9 ILE B C 1
ATOM 2518 O O . ILE B 1 9 ? -10.312 34.344 -1.983 1 98 9 ILE B O 1
ATOM 2522 N N . SER B 1 10 ? -9.398 35.75 -3.484 1 97.62 10 SER B N 1
ATOM 2523 C CA . SER B 1 10 ? -10.539 35.719 -4.398 1 97.62 10 SER B CA 1
ATOM 2524 C C . SER B 1 10 ? -10.18 34.969 -5.695 1 97.62 10 SER B C 1
ATOM 2526 O O . SER B 1 10 ? -11.062 34.688 -6.504 1 97.62 10 SER B O 1
ATOM 2528 N N . GLU B 1 11 ? -8.945 34.75 -5.914 1 97.62 11 GLU B N 1
ATOM 2529 C CA . GLU B 1 11 ? -8.406 33.969 -7.035 1 97.62 11 GLU B CA 1
ATOM 2530 C C . GLU B 1 11 ? -7.129 33.219 -6.633 1 97.62 11 GLU B C 1
ATOM 2532 O O . GLU B 1 11 ? -6.492 33.594 -5.641 1 97.62 11 GLU B O 1
ATOM 2537 N N . HIS B 1 12 ? -6.898 32.188 -7.355 1 97.31 12 HIS B N 1
ATOM 2538 C CA . HIS B 1 12 ? -5.652 31.469 -7.121 1 97.31 12 HIS B CA 1
ATOM 2539 C C . HIS B 1 12 ? -4.461 32.219 -7.691 1 97.31 12 HIS B C 1
ATOM 2541 O O . HIS B 1 12 ? -4.613 33.031 -8.625 1 97.31 12 HIS B O 1
ATOM 2547 N N . GLY B 1 13 ? -3.316 32.031 -7.164 1 96.38 13 GLY B N 1
ATOM 2548 C CA . GLY B 1 13 ? -2.123 32.688 -7.652 1 96.38 13 GLY B CA 1
ATOM 2549 C C . GLY B 1 13 ? -0.974 32.656 -6.664 1 96.38 13 GLY B C 1
ATOM 2550 O O . GLY B 1 13 ? -0.909 31.781 -5.805 1 96.38 13 GLY B O 1
ATOM 2551 N N . GLY B 1 14 ? -0.012 33.562 -6.902 1 96.19 14 GLY B N 1
ATOM 2552 C CA . GLY B 1 14 ? 1.11 33.719 -5.992 1 96.19 14 GLY B CA 1
ATOM 2553 C C . GLY B 1 14 ? 0.739 34.406 -4.699 1 96.19 14 GLY B C 1
ATOM 2554 O O . GLY B 1 14 ? -0.443 34.594 -4.406 1 96.19 14 GLY B O 1
ATOM 2555 N N . PRO B 1 15 ? 1.757 34.688 -3.873 1 97.31 15 PRO B N 1
ATOM 2556 C CA . PRO B 1 15 ? 1.488 35.344 -2.586 1 97.31 15 PRO B CA 1
ATOM 2557 C C . PRO B 1 15 ? 0.732 36.656 -2.732 1 97.31 15 PRO B C 1
ATOM 2559 O O . PRO B 1 15 ? 0.086 37.125 -1.784 1 97.31 15 PRO B O 1
ATOM 2562 N N . GLU B 1 16 ? 0.799 37.25 -3.869 1 96.5 16 GLU B N 1
ATOM 2563 C CA . GLU B 1 16 ? 0.195 38.562 -4.109 1 96.5 16 GLU B CA 1
ATOM 2564 C C . GLU B 1 16 ? -1.328 38.5 -4.062 1 96.5 16 GLU B C 1
ATOM 2566 O O . GLU B 1 16 ? -2.004 39.5 -3.924 1 96.5 16 GLU B O 1
ATOM 2571 N N . VAL B 1 17 ? -1.92 37.344 -4.16 1 98 17 VAL B N 1
ATOM 2572 C CA . VAL B 1 17 ? -3.375 37.219 -4.195 1 98 17 VAL B CA 1
ATOM 2573 C C . VAL B 1 17 ? -3.934 37.281 -2.775 1 98 17 VAL B C 1
ATOM 2575 O O . VAL B 1 17 ? -5.145 37.375 -2.584 1 98 17 VAL B O 1
ATOM 2578 N N . MET B 1 18 ? -3.086 37.156 -1.743 1 98.31 18 MET B N 1
ATOM 2579 C CA . MET B 1 18 ? -3.504 37.188 -0.344 1 98.31 18 MET B CA 1
ATOM 2580 C C . MET B 1 18 ? -3.82 38.594 0.091 1 98.31 18 MET B C 1
ATOM 2582 O O . MET B 1 18 ? -2.965 39.5 0.01 1 98.31 18 MET B O 1
ATOM 2586 N N . GLN B 1 19 ? -5.035 38.781 0.524 1 98.06 19 GLN B N 1
ATOM 2587 C CA . GLN B 1 19 ? -5.473 40.125 0.951 1 98.06 19 GLN B CA 1
ATOM 2588 C C . GLN B 1 19 ? -5.852 40.125 2.43 1 98.06 19 GLN B C 1
ATOM 2590 O O . GLN B 1 19 ? -6.613 39.281 2.883 1 98.06 19 GLN B O 1
ATOM 2595 N N . TRP B 1 20 ? -5.285 41.031 3.176 1 98.19 20 TRP B N 1
ATOM 2596 C CA . TRP B 1 20 ? -5.672 41.281 4.559 1 98.19 20 TRP B CA 1
ATOM 2597 C C . TRP B 1 20 ? -6.902 42.188 4.621 1 98.19 20 TRP B C 1
ATOM 2599 O O . TRP B 1 20 ? -6.836 43.375 4.285 1 98.19 20 TRP B O 1
ATOM 2609 N N . GLU B 1 21 ? -8.039 41.656 5.051 1 97.25 21 GLU B N 1
ATOM 2610 C CA . GLU B 1 21 ? -9.266 42.438 4.961 1 97.25 21 GLU B CA 1
ATOM 2611 C C . GLU B 1 21 ? -10.156 42.219 6.172 1 97.25 21 GLU B C 1
ATOM 2613 O O . GLU B 1 21 ? -10.031 41.188 6.859 1 97.25 21 GLU B O 1
ATOM 2618 N N . PRO B 1 22 ? -11.031 43.219 6.418 1 97.69 22 PRO B N 1
ATOM 2619 C CA . PRO B 1 22 ? -12.031 43 7.465 1 97.69 22 PRO B CA 1
ATOM 2620 C C . PRO B 1 22 ? -13.086 41.969 7.07 1 97.69 22 PRO B C 1
ATOM 2622 O O . PRO B 1 22 ? -13.531 41.938 5.918 1 97.69 22 PRO B O 1
ATOM 2625 N N . VAL B 1 23 ? -13.406 41.125 8.008 1 96.56 23 VAL B N 1
ATOM 2626 C CA . VAL B 1 23 ? -14.422 40.094 7.785 1 96.56 23 VAL B CA 1
ATOM 2627 C C . VAL B 1 23 ? -15.391 40.062 8.961 1 96.56 23 VAL B C 1
ATOM 2629 O O . VAL B 1 23 ? -14.984 40.25 10.117 1 96.56 23 VAL B O 1
ATOM 2632 N N . SER B 1 24 ? -16.641 39.906 8.648 1 96.88 24 SER B N 1
ATOM 2633 C CA . SER B 1 24 ? -17.641 39.719 9.695 1 96.88 24 SER B CA 1
ATOM 2634 C C . SER B 1 24 ? -17.625 38.312 10.242 1 96.88 24 SER B C 1
ATOM 2636 O O . SER B 1 24 ? -17.719 37.344 9.477 1 96.88 24 SER B O 1
ATOM 2638 N N . LEU B 1 25 ? -17.484 38.094 11.508 1 97.62 25 LEU B N 1
ATOM 2639 C CA . LEU B 1 25 ? -17.484 36.812 12.172 1 97.62 25 LEU B CA 1
ATOM 2640 C C . LEU B 1 25 ? -18.719 36.625 13.039 1 97.62 25 LEU B C 1
ATOM 2642 O O . LEU B 1 25 ? -18.859 37.312 14.07 1 97.62 25 LEU B O 1
ATOM 2646 N N . PRO B 1 26 ? -19.625 35.812 12.578 1 97.5 26 PRO B N 1
ATOM 2647 C CA . PRO B 1 26 ? -20.812 35.562 13.398 1 97.5 26 PRO B CA 1
ATOM 2648 C C . PRO B 1 26 ? -20.516 34.75 14.648 1 97.5 26 PRO B C 1
ATOM 2650 O O . PRO B 1 26 ? -19.422 34.188 14.781 1 97.5 26 PRO B O 1
ATOM 2653 N N . ALA B 1 27 ? -21.453 34.781 15.57 1 97.56 27 ALA B N 1
ATOM 2654 C CA . ALA B 1 27 ? -21.344 33.844 16.688 1 97.56 27 ALA B CA 1
ATOM 2655 C C . ALA B 1 27 ? -21.266 32.406 16.203 1 97.56 27 ALA B C 1
ATOM 2657 O O . ALA B 1 27 ? -21.797 32.062 15.133 1 97.56 27 ALA B O 1
ATOM 2658 N N . PRO B 1 28 ? -20.578 31.531 16.969 1 98.06 28 PRO B N 1
ATOM 2659 C CA . PRO B 1 28 ? -20.516 30.141 16.531 1 98.06 28 PRO B CA 1
ATOM 2660 C C . PRO B 1 28 ? -21.875 29.453 16.578 1 98.06 28 PRO B C 1
ATOM 2662 O O . PRO B 1 28 ? -22.641 29.625 17.531 1 98.06 28 PRO B O 1
ATOM 2665 N N . GLY B 1 29 ? -22.172 28.734 15.523 1 97.56 29 GLY B N 1
ATOM 2666 C CA . GLY B 1 29 ? -23.406 27.953 15.477 1 97.56 29 GLY B CA 1
ATOM 2667 C C . GLY B 1 29 ? -23.344 26.703 16.344 1 97.56 29 GLY B C 1
ATOM 2668 O O . GLY B 1 29 ? -22.359 26.484 17.062 1 97.56 29 GLY B O 1
ATOM 2669 N N . PRO B 1 30 ? -24.484 25.891 16.281 1 98.06 30 PRO B N 1
ATOM 2670 C CA . PRO B 1 30 ? -24.5 24.656 17.047 1 98.06 30 PRO B CA 1
ATOM 2671 C C . PRO B 1 30 ? -23.297 23.75 16.734 1 98.06 30 PRO B C 1
ATOM 2673 O O . PRO B 1 30 ? -22.953 23.562 15.57 1 98.06 30 PRO B O 1
ATOM 2676 N N . GLY B 1 31 ? -22.672 23.219 17.828 1 97.94 31 GLY B N 1
ATOM 2677 C CA . GLY B 1 31 ? -21.562 22.281 17.688 1 97.94 31 GLY B CA 1
ATOM 2678 C C . GLY B 1 31 ? -20.25 22.953 17.359 1 97.94 31 GLY B C 1
ATOM 2679 O O . GLY B 1 31 ? -19.234 22.281 17.141 1 97.94 31 GLY B O 1
ATOM 2680 N N . ALA B 1 32 ? -20.219 24.281 17.375 1 98.25 32 ALA B N 1
ATOM 2681 C CA . ALA B 1 32 ? -19.016 25.016 17 1 98.25 32 ALA B CA 1
ATOM 2682 C C . ALA B 1 32 ? -18.516 25.891 18.156 1 98.25 32 ALA B C 1
ATOM 2684 O O . ALA B 1 32 ? -19.25 26.109 19.125 1 98.25 32 ALA B O 1
ATOM 2685 N N . VAL B 1 33 ? -17.297 26.297 18.062 1 98.5 33 VAL B N 1
ATOM 2686 C CA . VAL B 1 33 ? -16.703 27.25 19 1 98.5 33 VAL B CA 1
ATOM 2687 C C . VAL B 1 33 ? -15.992 28.359 18.219 1 98.5 33 VAL B C 1
ATOM 2689 O O . VAL B 1 33 ? -15.602 28.156 17.062 1 98.5 33 VAL B O 1
ATOM 2692 N N . GLN B 1 34 ? -15.914 29.453 18.828 1 98.62 34 GLN B N 1
ATOM 2693 C CA . GLN B 1 34 ? -15.117 30.547 18.297 1 98.62 34 GLN B CA 1
ATOM 2694 C C . GLN B 1 34 ? -13.773 30.656 19.016 1 98.62 34 GLN B C 1
ATOM 2696 O O . GLN B 1 34 ? -13.727 30.672 20.25 1 98.62 34 GLN B O 1
ATOM 2701 N N . VAL B 1 35 ? -12.781 30.609 18.281 1 98.75 35 VAL B N 1
ATOM 2702 C CA . VAL B 1 35 ? -11.43 30.656 18.844 1 98.75 35 VAL B CA 1
ATOM 2703 C C . VAL B 1 35 ? -10.75 31.969 18.453 1 98.75 35 VAL B C 1
ATOM 2705 O O . VAL B 1 35 ? -10.719 32.312 17.266 1 98.75 35 VAL B O 1
ATOM 2708 N N . ARG B 1 36 ? -10.305 32.719 19.406 1 98.75 36 ARG B N 1
ATOM 2709 C CA . ARG B 1 36 ? -9.391 33.812 19.141 1 98.75 36 ARG B CA 1
ATOM 2710 C C . ARG B 1 36 ? -7.957 33.312 19 1 98.75 36 ARG B C 1
ATOM 2712 O O . ARG B 1 36 ? -7.359 32.844 19.969 1 98.75 36 ARG B O 1
ATOM 2719 N N . ASN B 1 37 ? -7.441 33.469 17.797 1 98.75 37 ASN B N 1
ATOM 2720 C CA . ASN B 1 37 ? -6.113 32.938 17.516 1 98.75 37 ASN B CA 1
ATOM 2721 C C . ASN B 1 37 ? -5.027 33.688 18.266 1 98.75 37 ASN B C 1
ATOM 2723 O O . ASN B 1 37 ? -5.062 34.938 18.328 1 98.75 37 ASN B O 1
ATOM 2727 N N . ARG B 1 38 ? -4.145 32.938 18.828 1 98.75 38 ARG B N 1
ATOM 2728 C CA . ARG B 1 38 ? -2.949 33.531 19.438 1 98.75 38 ARG B CA 1
ATOM 2729 C C . ARG B 1 38 ? -1.708 33.188 18.609 1 98.75 38 ARG B C 1
ATOM 2731 O O . ARG B 1 38 ? -0.713 33.938 18.672 1 98.75 38 ARG B O 1
ATOM 2738 N N . ALA B 1 39 ? -1.736 32.188 17.891 1 98.81 39 ALA B N 1
ATOM 2739 C CA . ALA B 1 39 ? -0.707 31.75 16.953 1 98.81 39 ALA B CA 1
ATOM 2740 C C . ALA B 1 39 ? -1.304 30.875 15.844 1 98.81 39 ALA B C 1
ATOM 2742 O O . ALA B 1 39 ? -2.23 30.109 16.094 1 98.81 39 ALA B O 1
ATOM 2743 N N . VAL B 1 40 ? -0.829 31.031 14.609 1 98.75 40 VAL B N 1
ATOM 2744 C CA . VAL B 1 40 ? -1.317 30.281 13.461 1 98.75 40 VAL B CA 1
ATOM 2745 C C . VAL B 1 40 ? -0.152 29.578 12.773 1 98.75 40 VAL B C 1
ATOM 2747 O O . VAL B 1 40 ? 0.892 30.188 12.523 1 98.75 40 VAL B O 1
ATOM 2750 N N . GLY B 1 41 ? -0.314 28.297 12.539 1 97.62 41 GLY B N 1
ATOM 2751 C CA . GLY B 1 41 ? 0.728 27.562 11.844 1 97.62 41 GLY B CA 1
ATOM 2752 C C . GLY B 1 41 ? 0.704 27.766 10.344 1 97.62 41 GLY B C 1
ATOM 2753 O O . GLY B 1 41 ? -0.367 27.875 9.742 1 97.62 41 GLY B O 1
ATOM 2754 N N . VAL B 1 42 ? 1.885 27.859 9.75 1 96.31 42 VAL B N 1
ATOM 2755 C CA . VAL B 1 42 ? 2.029 27.938 8.305 1 96.31 42 VAL B CA 1
ATOM 2756 C C . VAL B 1 42 ? 2.566 26.609 7.766 1 96.31 42 VAL B C 1
ATOM 2758 O O . VAL B 1 42 ? 3.59 26.109 8.234 1 96.31 42 VAL B O 1
ATOM 2761 N N . ASN B 1 43 ? 1.86 26.031 6.805 1 93.69 43 ASN B N 1
ATOM 2762 C CA . ASN B 1 43 ? 2.24 24.75 6.211 1 93.69 43 ASN B CA 1
ATOM 2763 C C . ASN B 1 43 ? 2.213 24.812 4.688 1 93.69 43 ASN B C 1
ATOM 2765 O O . ASN B 1 43 ? 1.496 25.625 4.105 1 93.69 43 ASN B O 1
ATOM 2769 N N . PHE B 1 44 ? 2.961 23.938 4.066 1 90.94 44 PHE B N 1
ATOM 2770 C CA . PHE B 1 44 ? 3.02 23.938 2.609 1 90.94 44 PHE B CA 1
ATOM 2771 C C . PHE B 1 44 ? 1.642 23.672 2.012 1 90.94 44 PHE B C 1
ATOM 2773 O O . PHE B 1 44 ? 1.335 24.156 0.917 1 90.94 44 PHE B O 1
ATOM 2780 N N . ILE B 1 45 ? 0.835 22.969 2.701 1 92.56 45 ILE B N 1
ATOM 2781 C CA . ILE B 1 45 ? -0.51 22.688 2.213 1 92.56 45 ILE B CA 1
ATOM 2782 C C . ILE B 1 45 ? -1.269 23.984 2.004 1 92.56 45 ILE B C 1
ATOM 2784 O O . ILE B 1 45 ? -2.143 24.078 1.139 1 92.56 45 ILE B O 1
ATOM 2788 N N . ASP B 1 46 ? -0.943 25.031 2.709 1 95.94 46 ASP B N 1
ATOM 2789 C CA . ASP B 1 46 ? -1.561 26.344 2.527 1 95.94 46 ASP B CA 1
ATOM 2790 C C . ASP B 1 46 ? -1.222 26.922 1.155 1 95.94 46 ASP B C 1
ATOM 2792 O O . ASP B 1 46 ? -2.053 27.594 0.536 1 95.94 46 ASP B O 1
ATOM 2796 N N . ILE B 1 47 ? -0.049 26.656 0.751 1 93.88 47 ILE B N 1
ATOM 2797 C CA . ILE B 1 47 ? 0.388 27.078 -0.572 1 93.88 47 ILE B CA 1
ATOM 2798 C C . ILE B 1 47 ? -0.375 26.312 -1.645 1 93.88 47 ILE B C 1
ATOM 2800 O O . ILE B 1 47 ? -0.776 26.875 -2.662 1 93.88 47 ILE B O 1
ATOM 2804 N N . TYR B 1 48 ? -0.571 25.016 -1.371 1 93.62 48 TYR B N 1
ATOM 2805 C CA . TYR B 1 48 ? -1.344 24.219 -2.32 1 93.62 48 TYR B CA 1
ATOM 2806 C C . TYR B 1 48 ? -2.748 24.781 -2.488 1 93.62 48 TYR B C 1
ATOM 2808 O O . TYR B 1 48 ? -3.275 24.844 -3.602 1 93.62 48 TYR B O 1
ATOM 2816 N N . HIS B 1 49 ? -3.326 25.203 -1.446 1 95.25 49 HIS B N 1
ATOM 2817 C CA . HIS B 1 49 ? -4.652 25.812 -1.506 1 95.25 49 HIS B CA 1
ATOM 2818 C C . HIS B 1 49 ? -4.617 27.156 -2.219 1 95.25 49 HIS B C 1
ATOM 2820 O O . HIS B 1 49 ? -5.469 27.438 -3.064 1 95.25 49 HIS B O 1
ATOM 2826 N N . ARG B 1 50 ? -3.662 27.922 -1.922 1 96.88 50 ARG B N 1
ATOM 2827 C CA . ARG B 1 50 ? -3.545 29.25 -2.506 1 96.88 50 ARG B CA 1
ATOM 2828 C C . ARG B 1 50 ? -3.369 29.172 -4.02 1 96.88 50 ARG B C 1
ATOM 2830 O O . ARG B 1 50 ? -3.988 29.938 -4.762 1 96.88 50 ARG B O 1
ATOM 2837 N N . THR B 1 51 ? -2.576 28.25 -4.418 1 94.88 51 THR B N 1
ATOM 2838 C CA . THR B 1 51 ? -2.23 28.125 -5.832 1 94.88 51 THR B CA 1
ATOM 2839 C C . THR B 1 51 ? -3.338 27.406 -6.598 1 94.88 51 THR B C 1
ATOM 2841 O O . THR B 1 51 ? -3.375 27.453 -7.832 1 94.88 51 THR B O 1
ATOM 2844 N N . GLY B 1 52 ? -4.168 26.656 -5.895 1 93.44 52 GLY B N 1
ATOM 2845 C CA . GLY B 1 52 ? -5.238 25.906 -6.531 1 93.44 52 GLY B CA 1
ATOM 2846 C C . GLY B 1 52 ? -4.871 24.469 -6.805 1 93.44 52 GLY B C 1
ATOM 2847 O O . GLY B 1 52 ? -5.676 23.703 -7.348 1 93.44 52 GLY B O 1
ATOM 2848 N N . LEU B 1 53 ? -3.67 24.094 -6.43 1 88.88 53 LEU B N 1
ATOM 2849 C CA . LEU B 1 53 ? -3.322 22.688 -6.551 1 88.88 53 LEU B CA 1
ATOM 2850 C C . LEU B 1 53 ? -4.305 21.812 -5.77 1 88.88 53 LEU B C 1
ATOM 2852 O O . LEU B 1 53 ? -4.703 20.75 -6.242 1 88.88 53 LEU B O 1
ATOM 2856 N N . TYR B 1 54 ? -4.609 22.172 -4.543 1 90.88 54 TYR B N 1
ATOM 2857 C CA . TYR B 1 54 ? -5.742 21.625 -3.801 1 90.88 54 TYR B CA 1
ATOM 2858 C C . TYR B 1 54 ? -6.941 22.562 -3.881 1 90.88 54 TYR B C 1
ATOM 2860 O O . TYR B 1 54 ? -6.941 23.641 -3.271 1 90.88 54 TYR B O 1
ATOM 2868 N N . PRO B 1 55 ? -7.883 22.219 -4.602 1 89.75 55 PRO B N 1
ATOM 2869 C CA . PRO B 1 55 ? -9 23.141 -4.863 1 89.75 55 PRO B CA 1
ATOM 2870 C C . PRO B 1 55 ? -9.742 23.531 -3.592 1 89.75 55 PRO B C 1
ATOM 2872 O O . PRO B 1 55 ? -9.93 22.703 -2.695 1 89.75 55 PRO B O 1
ATOM 2875 N N . VAL B 1 56 ? -10.078 24.812 -3.473 1 93.12 56 VAL B N 1
ATOM 2876 C CA . VAL B 1 56 ? -10.945 25.359 -2.438 1 93.12 56 VAL B CA 1
ATOM 2877 C C . VAL B 1 56 ? -11.984 26.281 -3.068 1 93.12 56 VAL B C 1
ATOM 2879 O O . VAL B 1 56 ? -11.711 26.953 -4.07 1 93.12 56 VAL B O 1
ATOM 2882 N N . PRO B 1 57 ? -13.188 26.281 -2.555 1 94.38 57 PRO B N 1
ATOM 2883 C CA . PRO B 1 57 ? -14.156 27.266 -3.055 1 94.38 57 PRO B CA 1
ATOM 2884 C C . PRO B 1 57 ? -13.734 28.703 -2.811 1 94.38 57 PRO B C 1
ATOM 2886 O O . PRO B 1 57 ? -13.352 29.062 -1.69 1 94.38 57 PRO B O 1
ATOM 2889 N N . LEU B 1 58 ? -13.844 29.578 -3.857 1 95.69 58 LEU B N 1
ATOM 2890 C CA . LEU B 1 58 ? -13.445 30.984 -3.744 1 95.69 58 LEU B CA 1
ATOM 2891 C C . LEU B 1 58 ? -14.672 31.891 -3.598 1 95.69 58 LEU B C 1
ATOM 2893 O O . LEU B 1 58 ? -15.727 31.594 -4.164 1 95.69 58 LEU B O 1
ATOM 2897 N N . PRO B 1 59 ? -14.609 33.031 -2.955 1 96.12 59 PRO B N 1
ATOM 2898 C CA . PRO B 1 59 ? -13.453 33.438 -2.158 1 96.12 59 PRO B CA 1
ATOM 2899 C C . PRO B 1 59 ? -13.219 32.531 -0.953 1 96.12 59 PRO B C 1
ATOM 2901 O O . PRO B 1 59 ? -14.141 31.859 -0.492 1 96.12 59 PRO B O 1
ATOM 2904 N N . SER B 1 60 ? -11.977 32.438 -0.469 1 96.69 60 SER B N 1
ATOM 2905 C CA . SER B 1 60 ? -11.617 31.516 0.611 1 96.69 60 SER B CA 1
ATOM 2906 C C . SER B 1 60 ? -10.625 32.188 1.575 1 96.69 60 SER B C 1
ATOM 2908 O O . SER B 1 60 ? -9.914 33.094 1.206 1 96.69 60 SER B O 1
ATOM 2910 N N . GLY B 1 61 ? -10.68 31.703 2.82 1 97.12 61 GLY B N 1
ATOM 2911 C CA . GLY B 1 61 ? -9.531 31.922 3.686 1 97.12 61 GLY B CA 1
ATOM 2912 C C . GLY B 1 61 ? -8.391 30.969 3.402 1 97.12 61 GLY B C 1
ATOM 2913 O O . GLY B 1 61 ? -8.453 30.172 2.469 1 97.12 61 GLY B O 1
ATOM 2914 N N . LEU B 1 62 ? -7.297 31.078 4.211 1 97.62 62 LEU B N 1
ATOM 2915 C CA . LEU B 1 62 ? -6.145 30.188 4.137 1 97.62 62 LEU B CA 1
ATOM 2916 C C . LEU B 1 62 ? -5.746 29.703 5.527 1 97.62 62 LEU B C 1
ATOM 2918 O O . LEU B 1 62 ? -6.16 30.281 6.535 1 97.62 62 LEU B O 1
ATOM 2922 N N . GLY B 1 63 ? -5.023 28.656 5.477 1 97.62 63 GLY B N 1
ATOM 2923 C CA . GLY B 1 63 ? -4.535 28.094 6.727 1 97.62 63 GLY B CA 1
ATOM 2924 C C . GLY B 1 63 ? -5.504 27.109 7.352 1 97.62 63 GLY B C 1
ATOM 2925 O O . GLY B 1 63 ? -6.719 27.312 7.309 1 97.62 63 GLY B O 1
ATOM 2926 N N . GLN B 1 64 ? -4.938 26.078 7.996 1 96.81 64 GLN B N 1
ATOM 2927 C CA . GLN B 1 64 ? -5.793 25.031 8.555 1 96.81 64 GLN B CA 1
ATOM 2928 C C . GLN B 1 64 ? -5.449 24.766 10.023 1 96.81 64 GLN B C 1
ATOM 2930 O O . GLN B 1 64 ? -6.137 24 10.695 1 96.81 64 GLN B O 1
ATOM 2935 N N . GLU B 1 65 ? -4.48 25.438 10.5 1 97.38 65 GLU B N 1
ATOM 2936 C CA . GLU B 1 65 ? -3.945 25.156 11.828 1 97.38 65 GLU B CA 1
ATOM 2937 C C . GLU B 1 65 ? -3.814 26.438 12.648 1 97.38 65 GLU B C 1
ATOM 2939 O O . GLU B 1 65 ? -3.406 27.484 12.117 1 97.38 65 GLU B O 1
ATOM 2944 N N . GLY B 1 66 ? -4.145 26.312 13.922 1 98.38 66 GLY B N 1
ATOM 2945 C CA . GLY B 1 66 ? -3.941 27.422 14.836 1 98.38 66 GLY B CA 1
ATOM 2946 C C . GLY B 1 66 ? -4.137 27.047 16.297 1 98.38 66 GLY B C 1
ATOM 2947 O O . GLY B 1 66 ? -4.547 25.922 16.594 1 98.38 66 GLY B O 1
ATOM 2948 N N . ALA B 1 67 ? -3.734 27.938 17.141 1 98.81 67 ALA B N 1
ATOM 2949 C CA . ALA B 1 67 ? -3.9 27.797 18.594 1 98.81 67 ALA B CA 1
ATOM 2950 C C . ALA B 1 67 ? -4.363 29.109 19.219 1 98.81 67 ALA B C 1
ATOM 2952 O O . ALA B 1 67 ? -3.91 30.188 18.812 1 98.81 67 ALA B O 1
ATOM 2953 N N . GLY B 1 68 ? -5.273 28.953 20.109 1 98.75 68 GLY B N 1
ATOM 2954 C CA . GLY B 1 68 ? -5.805 30.156 20.75 1 98.75 68 GLY B CA 1
ATOM 2955 C C . GLY B 1 68 ? -6.75 29.844 21.891 1 98.75 68 GLY B C 1
ATOM 2956 O O . GLY B 1 68 ? -6.617 28.828 22.562 1 98.75 68 GLY B O 1
ATOM 2957 N N . GLU B 1 69 ? -7.59 30.875 22.125 1 98.69 69 GLU B N 1
ATOM 2958 C CA . GLU B 1 69 ? -8.523 30.797 23.25 1 98.69 69 GLU B CA 1
ATOM 2959 C C . GLU B 1 69 ? -9.969 30.734 22.766 1 98.69 69 GLU B C 1
ATOM 2961 O O . GLU B 1 69 ? -10.352 31.469 21.859 1 98.69 69 GLU B O 1
ATOM 2966 N N . VAL B 1 70 ? -10.695 29.812 23.391 1 98.81 70 VAL B N 1
ATOM 2967 C CA . VAL B 1 70 ? -12.133 29.781 23.125 1 98.81 70 VAL B CA 1
ATOM 2968 C C . VAL B 1 70 ? -12.789 31.047 23.688 1 98.81 70 VAL B C 1
ATOM 2970 O O . VAL B 1 70 ? -12.648 31.344 24.875 1 98.81 70 VAL B O 1
ATOM 2973 N N . VAL B 1 71 ? -13.523 31.781 22.844 1 98.62 71 VAL B N 1
ATOM 2974 C CA . VAL B 1 71 ? -14.109 33.031 23.312 1 98.62 71 VAL B CA 1
ATOM 2975 C C . VAL B 1 71 ? -15.633 32.969 23.234 1 98.62 71 VAL B C 1
ATOM 2977 O O . VAL B 1 71 ? -16.328 33.812 23.797 1 98.62 71 VAL B O 1
ATOM 2980 N N . ALA B 1 72 ? -16.141 31.984 22.547 1 98.5 72 ALA B N 1
ATOM 2981 C CA . ALA B 1 72 ? -17.578 31.719 22.484 1 98.5 72 ALA B CA 1
ATOM 2982 C C . ALA B 1 72 ? -17.859 30.25 22.172 1 98.5 72 ALA B C 1
ATOM 2984 O O . ALA B 1 72 ? -17.031 29.578 21.531 1 98.5 72 ALA B O 1
ATOM 2985 N N . VAL B 1 73 ? -18.953 29.734 22.703 1 98.31 73 VAL B N 1
ATOM 2986 C CA . VAL B 1 73 ? -19.328 28.328 22.531 1 98.31 73 VAL B CA 1
ATOM 2987 C C . VAL B 1 73 ? -20.75 28.234 21.984 1 98.31 73 VAL B C 1
ATOM 2989 O O . VAL B 1 73 ? -21.656 28.922 22.469 1 98.31 73 VAL B O 1
ATOM 2992 N N . GLY B 1 74 ? -20.875 27.484 20.906 1 98 74 GLY B N 1
ATOM 2993 C CA . GLY B 1 74 ? -22.203 27.281 20.328 1 98 74 GLY B CA 1
ATOM 2994 C C . GLY B 1 74 ? -23.031 26.266 21.094 1 98 74 GLY B C 1
ATOM 2995 O O . GLY B 1 74 ? -22.547 25.609 22 1 98 74 GLY B O 1
ATOM 2996 N N . GLU B 1 75 ? -24.297 26.188 20.625 1 97.69 75 GLU B N 1
ATOM 2997 C CA . GLU B 1 75 ? -25.25 25.281 21.266 1 97.69 75 GLU B CA 1
ATOM 2998 C C . GLU B 1 75 ? -24.781 23.828 21.172 1 97.69 75 GLU B C 1
ATOM 3000 O O . GLU B 1 75 ? -24.266 23.406 20.125 1 97.69 75 GLU B O 1
ATOM 3005 N N . GLY B 1 76 ? -24.859 23.078 22.266 1 97.44 76 GLY B N 1
ATOM 3006 C CA . GLY B 1 76 ? -24.609 21.641 22.266 1 97.44 76 GLY B CA 1
ATOM 3007 C C . GLY B 1 76 ? -23.172 21.297 22.578 1 97.44 76 GLY B C 1
ATOM 3008 O O . GLY B 1 76 ? -22.844 20.125 22.766 1 97.44 76 GLY B O 1
ATOM 3009 N N . VAL B 1 77 ? -22.297 22.297 22.547 1 97.81 77 VAL B N 1
ATOM 3010 C CA . VAL B 1 77 ? -20.906 22.031 22.891 1 97.81 77 VAL B CA 1
ATOM 3011 C C . VAL B 1 77 ? -20.766 21.906 24.406 1 97.81 77 VAL B C 1
ATOM 3013 O O . VAL B 1 77 ? -21.125 22.812 25.156 1 97.81 77 VAL B O 1
ATOM 3016 N N . THR B 1 78 ? -20.266 20.719 24.906 1 96.31 78 THR B N 1
ATOM 3017 C CA . THR B 1 78 ? -20.203 20.484 26.344 1 96.31 78 THR B CA 1
ATOM 3018 C C . THR B 1 78 ? -18.766 20.234 26.797 1 96.31 78 THR B C 1
ATOM 3020 O O . THR B 1 78 ? -18.469 20.312 27.984 1 96.31 78 THR B O 1
ATOM 3023 N N . ASP B 1 79 ? -17.891 19.953 25.922 1 95.75 79 ASP B N 1
ATOM 3024 C CA . ASP B 1 79 ? -16.547 19.531 26.297 1 95.75 79 ASP B CA 1
ATOM 3025 C C . ASP B 1 79 ? -15.562 20.688 26.219 1 95.75 79 ASP B C 1
ATOM 3027 O O . ASP B 1 79 ? -14.383 20.531 26.547 1 95.75 79 ASP B O 1
ATOM 3031 N N . LEU B 1 80 ? -16.016 21.953 25.797 1 98.25 80 LEU B N 1
ATOM 3032 C CA . LEU B 1 80 ? -15.219 23.172 25.75 1 98.25 80 LEU B CA 1
ATOM 3033 C C . LEU B 1 80 ? -15.977 24.328 26.391 1 98.25 80 LEU B C 1
ATOM 3035 O O . LEU B 1 80 ? -17.203 24.359 26.375 1 98.25 80 LEU B O 1
ATOM 3039 N N . GLN B 1 81 ? -15.219 25.266 26.938 1 98.31 81 GLN B N 1
ATOM 3040 C CA . GLN B 1 81 ? -15.797 26.469 27.531 1 98.31 81 GLN B CA 1
ATOM 3041 C C . GLN B 1 81 ? -14.945 27.688 27.234 1 98.31 81 GLN B C 1
ATOM 3043 O O . GLN B 1 81 ? -13.773 27.562 26.875 1 98.31 81 GLN B O 1
ATOM 3048 N N . VAL B 1 82 ? -15.531 28.828 27.422 1 98.5 82 VAL B N 1
ATOM 3049 C CA . VAL B 1 82 ? -14.82 30.094 27.234 1 98.5 82 VAL B CA 1
ATOM 3050 C C . VAL B 1 82 ? -13.602 30.125 28.141 1 98.5 82 VAL B C 1
ATOM 3052 O O . VAL B 1 82 ? -13.688 29.781 29.328 1 98.5 82 VAL B O 1
ATOM 3055 N N . GLY B 1 83 ? -12.5 30.453 27.609 1 98.44 83 GLY B N 1
ATOM 3056 C CA . GLY B 1 83 ? -11.258 30.516 28.375 1 98.44 83 GLY B CA 1
ATOM 3057 C C . GLY B 1 83 ? -10.344 29.328 28.125 1 98.44 83 GLY B C 1
ATOM 3058 O O . GLY B 1 83 ? -9.156 29.375 28.438 1 98.44 83 GLY B O 1
ATOM 3059 N N . ASP B 1 84 ? -10.875 28.25 27.562 1 98.62 84 ASP B N 1
ATOM 3060 C CA . ASP B 1 84 ? -10.055 27.078 27.25 1 98.62 84 ASP B CA 1
ATOM 3061 C C . ASP B 1 84 ? -8.984 27.422 26.219 1 98.62 84 ASP B C 1
ATOM 3063 O O . ASP B 1 84 ? -9.258 28.125 25.234 1 98.62 84 ASP B O 1
ATOM 3067 N N . ARG B 1 85 ? -7.727 26.984 26.453 1 98.81 85 ARG B N 1
ATOM 3068 C CA . ARG B 1 85 ? -6.652 27.031 25.469 1 98.81 85 ARG B CA 1
ATOM 3069 C C . ARG B 1 85 ? -6.711 25.828 24.547 1 98.81 85 ARG B C 1
ATOM 3071 O O . ARG B 1 85 ? -6.676 24.688 25 1 98.81 85 ARG B O 1
ATOM 3078 N N . VAL B 1 86 ? -6.82 26.078 23.25 1 98.88 86 VAL B N 1
ATOM 3079 C CA . VAL B 1 86 ? -7.012 24.969 22.328 1 98.88 86 VAL B CA 1
ATOM 3080 C C . VAL B 1 86 ? -6.078 25.109 21.141 1 98.88 86 VAL B C 1
ATOM 3082 O O . VAL B 1 86 ? -5.582 26.203 20.844 1 98.88 86 VAL B O 1
ATOM 3085 N N . VAL B 1 87 ? -5.742 24.047 20.562 1 98.81 87 VAL B N 1
ATOM 3086 C CA . VAL B 1 87 ? -5.152 23.938 19.234 1 98.81 87 VAL B CA 1
ATOM 3087 C C . VAL B 1 87 ? -6.113 23.219 18.297 1 98.81 87 VAL B C 1
ATOM 3089 O O . VAL B 1 87 ? -6.93 22.406 18.734 1 98.81 87 VAL B O 1
ATOM 3092 N N . TYR B 1 88 ? -6.078 23.578 17.016 1 98.44 88 TYR B N 1
ATOM 3093 C CA . TYR B 1 88 ? -7.047 22.969 16.109 1 98.44 88 TYR B CA 1
ATOM 3094 C C . TYR B 1 88 ? -6.441 22.75 14.734 1 98.44 88 TYR B C 1
ATOM 3096 O O . TYR B 1 88 ? -5.402 23.328 14.406 1 98.44 88 TYR B O 1
ATOM 3104 N N . LEU B 1 89 ? -7.023 21.828 14.062 1 96.25 89 LEU B N 1
ATOM 3105 C CA . LEU B 1 89 ? -6.84 21.578 12.641 1 96.25 89 LEU B CA 1
ATOM 3106 C C . LEU B 1 89 ? -8.18 21.5 11.922 1 96.25 89 LEU B C 1
ATOM 3108 O O . LEU B 1 89 ? -9.023 20.656 12.258 1 96.25 89 LEU B O 1
ATOM 3112 N N . THR B 1 90 ? -8.359 22.359 10.969 1 92.44 90 THR B N 1
ATOM 3113 C CA . THR B 1 90 ? -9.641 22.375 10.266 1 92.44 90 THR B CA 1
ATOM 3114 C C . THR B 1 90 ? -9.469 21.875 8.836 1 92.44 90 THR B C 1
ATOM 3116 O O . THR B 1 90 ? -8.477 22.188 8.18 1 92.44 90 THR B O 1
ATOM 3119 N N . PRO B 1 91 ? -10.445 21.078 8.398 1 87.5 91 PRO B N 1
ATOM 3120 C CA . PRO B 1 91 ? -10.383 20.641 7.004 1 87.5 91 PRO B CA 1
ATOM 3121 C C . PRO B 1 91 ? -10.555 21.781 6.016 1 87.5 91 PRO B C 1
ATOM 3123 O O . PRO B 1 91 ? -9.969 21.766 4.93 1 87.5 91 PRO B O 1
ATOM 3126 N N . THR B 1 92 ? -11.367 22.781 6.332 1 89.88 92 THR B N 1
ATOM 3127 C CA . THR B 1 92 ? -11.555 23.953 5.488 1 89.88 92 THR B CA 1
ATOM 3128 C C . THR B 1 92 ? -10.617 25.078 5.91 1 89.88 92 THR B C 1
ATOM 3130 O O . THR B 1 92 ? -10.508 25.391 7.094 1 89.88 92 THR B O 1
ATOM 3133 N N . PRO B 1 93 ? -10.008 25.688 4.906 1 96.06 93 PRO B N 1
ATOM 3134 C CA . PRO B 1 93 ? -9.086 26.766 5.234 1 96.06 93 PRO B CA 1
ATOM 3135 C C . PRO B 1 93 ? -9.781 27.969 5.887 1 96.06 93 PRO B C 1
ATOM 3137 O O . PRO B 1 93 ? -10.93 28.266 5.547 1 96.06 93 PRO B O 1
ATOM 3140 N N . GLY B 1 94 ? -9.094 28.672 6.812 1 97 94 GLY B N 1
ATOM 3141 C CA . GLY B 1 94 ? -9.641 29.875 7.449 1 97 94 GLY B CA 1
ATOM 3142 C C . GLY B 1 94 ? -8.852 30.312 8.672 1 97 94 GLY B C 1
ATOM 3143 O O . GLY B 1 94 ? -9.18 31.312 9.297 1 97 94 GLY B O 1
ATOM 3144 N N . ALA B 1 95 ? -7.777 29.656 8.953 1 98.25 95 ALA B N 1
ATOM 3145 C CA . ALA B 1 95 ? -7.02 29.891 10.18 1 98.25 95 ALA B CA 1
ATOM 3146 C C . ALA B 1 95 ? -6.262 31.203 10.117 1 98.25 95 ALA B C 1
ATOM 3148 O O . ALA B 1 95 ? -5.906 31.781 11.148 1 98.25 95 ALA B O 1
ATOM 3149 N N . TYR B 1 96 ? -5.941 31.641 8.898 1 98.69 96 TYR B N 1
ATOM 3150 C CA . TYR B 1 96 ? -5.266 32.938 8.75 1 98.69 96 TYR B CA 1
ATOM 3151 C C . TYR B 1 96 ? -6.199 34.094 9.102 1 98.69 96 TYR B C 1
ATOM 3153 O O . TYR B 1 96 ? -6.512 34.906 8.25 1 98.69 96 TYR B O 1
ATOM 3161 N N . ALA B 1 97 ? -6.629 34.188 10.344 1 98.56 97 ALA B N 1
ATOM 3162 C CA . ALA B 1 97 ? -7.59 35.156 10.859 1 98.56 97 ALA B CA 1
ATOM 3163 C C . ALA B 1 97 ? -7.336 35.469 12.336 1 98.56 97 ALA B C 1
ATOM 3165 O O . ALA B 1 97 ? -6.707 34.656 13.031 1 98.56 97 ALA B O 1
ATOM 3166 N N . GLU B 1 98 ? -7.781 36.594 12.75 1 98.75 98 GLU B N 1
ATOM 3167 C CA . GLU B 1 98 ? -7.66 36.938 14.164 1 98.75 98 GLU B CA 1
ATOM 3168 C C . GLU B 1 98 ? -8.5 36 15.031 1 98.75 98 GLU B C 1
ATOM 3170 O O . GLU B 1 98 ? -8.148 35.719 16.172 1 98.75 98 GLU B O 1
ATOM 3175 N N . ALA B 1 99 ? -9.602 35.562 14.461 1 98.44 99 ALA B N 1
ATOM 3176 C CA . ALA B 1 99 ? -10.508 34.625 15.094 1 98.44 99 ALA B CA 1
ATOM 3177 C C . ALA B 1 99 ? -11.297 33.844 14.039 1 98.44 99 ALA B C 1
ATOM 3179 O O . ALA B 1 99 ? -11.391 34.25 12.883 1 98.44 99 ALA B O 1
ATOM 3180 N N . LEU B 1 100 ? -11.836 32.719 14.43 1 98 100 LEU B N 1
ATOM 3181 C CA . LEU B 1 100 ? -12.641 31.922 13.516 1 98 100 LEU B CA 1
ATOM 3182 C C . LEU B 1 100 ? -13.555 30.969 14.281 1 98 100 LEU B C 1
ATOM 3184 O O . LEU B 1 100 ? -13.328 30.703 15.469 1 98 100 LEU B O 1
ATOM 3188 N N . ASN B 1 101 ? -14.609 30.547 13.586 1 98.06 101 ASN B N 1
ATOM 3189 C CA . ASN B 1 101 ? -15.453 29.469 14.086 1 98.06 101 ASN B CA 1
ATOM 3190 C C . ASN B 1 101 ? -14.984 28.109 13.57 1 98.06 101 ASN B C 1
ATOM 3192 O O . ASN B 1 101 ? -14.703 27.953 12.383 1 98.06 101 ASN B O 1
ATOM 3196 N N . ILE B 1 102 ? -14.852 27.141 14.477 1 97.69 102 ILE B N 1
ATOM 3197 C CA . ILE B 1 102 ? -14.5 25.797 14.07 1 97.69 102 ILE B CA 1
ATOM 3198 C C . ILE B 1 102 ? -15.445 24.797 14.742 1 97.69 102 ILE B C 1
ATOM 3200 O O . ILE B 1 102 ? -16.016 25.078 15.805 1 97.69 102 ILE B O 1
ATOM 3204 N N . PRO B 1 103 ? -15.633 23.609 14.07 1 97.19 103 PRO B N 1
ATOM 3205 C CA . PRO B 1 103 ? -16.312 22.547 14.836 1 97.19 103 PRO B CA 1
ATOM 3206 C C . PRO B 1 103 ? -15.609 22.219 16.141 1 97.19 103 PRO B C 1
ATOM 3208 O O . PRO B 1 103 ? -14.375 22.109 16.188 1 97.19 103 PRO B O 1
ATOM 3211 N N . ALA B 1 104 ? -16.391 22.078 17.188 1 97.62 104 ALA B N 1
ATOM 3212 C CA . ALA B 1 104 ? -15.828 21.844 18.516 1 97.62 104 ALA B CA 1
ATOM 3213 C C . ALA B 1 104 ? -14.977 20.578 18.531 1 97.62 104 ALA B C 1
ATOM 3215 O O . ALA B 1 104 ? -13.977 20.516 19.25 1 97.62 104 ALA B O 1
ATOM 3216 N N . ASP B 1 105 ? -15.305 19.641 17.703 1 96.5 105 ASP B N 1
ATOM 3217 C CA . ASP B 1 105 ? -14.641 18.344 17.734 1 96.5 105 ASP B CA 1
ATOM 3218 C C . ASP B 1 105 ? -13.289 18.391 17.031 1 96.5 105 ASP B C 1
ATOM 3220 O O . ASP B 1 105 ? -12.539 17.406 17.031 1 96.5 105 ASP B O 1
ATOM 3224 N N . ARG B 1 106 ? -12.906 19.531 16.484 1 97.19 106 ARG B N 1
ATOM 3225 C CA . ARG B 1 106 ? -11.602 19.703 15.844 1 97.19 106 ARG B CA 1
ATOM 3226 C C . ARG B 1 106 ? -10.625 20.406 16.766 1 97.19 106 ARG B C 1
ATOM 3228 O O . ARG B 1 106 ? -9.438 20.516 16.469 1 97.19 106 ARG B O 1
ATOM 3235 N N . ALA B 1 107 ? -11.125 20.859 17.844 1 98.12 107 ALA B N 1
ATOM 3236 C CA . ALA B 1 107 ? -10.297 21.547 18.828 1 98.12 107 ALA B CA 1
ATOM 3237 C C . ALA B 1 107 ? -9.82 20.578 19.906 1 98.12 107 ALA B C 1
ATOM 3239 O O . ALA B 1 107 ? -10.57 19.719 20.359 1 98.12 107 ALA B O 1
ATOM 3240 N N . VAL B 1 108 ? -8.57 20.703 20.234 1 98.69 108 VAL B N 1
ATOM 3241 C CA . VAL B 1 108 ? -7.988 19.906 21.328 1 98.69 108 VAL B CA 1
ATOM 3242 C C . VAL B 1 108 ? -7.426 20.844 22.391 1 98.69 108 VAL B C 1
ATOM 3244 O O . VAL B 1 108 ? -6.711 21.797 22.078 1 98.69 108 VAL B O 1
ATOM 3247 N N . LYS B 1 109 ? -7.777 20.609 23.656 1 98.5 109 LYS B N 1
ATOM 3248 C CA . LYS B 1 109 ? -7.27 21.422 24.75 1 98.5 109 LYS B CA 1
ATOM 3249 C C . LYS B 1 109 ? -5.758 21.266 24.906 1 98.5 109 LYS B C 1
ATOM 3251 O O . LYS B 1 109 ? -5.23 20.156 24.781 1 98.5 109 LYS B O 1
ATOM 3256 N N . LEU B 1 110 ? -5.145 22.359 25.125 1 98.38 110 LEU B N 1
ATOM 3257 C CA . LEU B 1 110 ? -3.693 22.359 25.266 1 98.38 110 LEU B CA 1
ATOM 3258 C C . LEU B 1 110 ? -3.293 22.031 26.703 1 98.38 110 LEU B C 1
ATOM 3260 O O . LEU B 1 110 ? -3.852 22.609 27.656 1 98.38 110 LEU B O 1
ATOM 3264 N N . PRO B 1 111 ? -2.307 21.156 26.859 1 97.19 111 PRO B N 1
ATOM 3265 C CA . PRO B 1 111 ? -1.681 21.078 28.188 1 97.19 111 PRO B CA 1
ATOM 3266 C C . PRO B 1 111 ? -1.094 22.406 28.641 1 97.19 111 PRO B C 1
ATOM 3268 O O . PRO B 1 111 ? -0.683 23.219 27.812 1 97.19 111 PRO B O 1
ATOM 3271 N N . ASP B 1 112 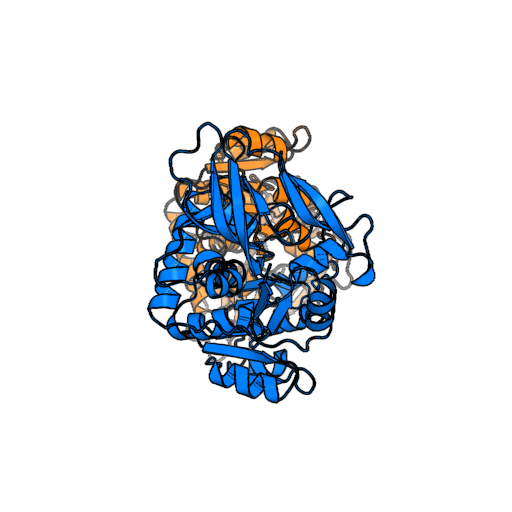? -0.95 22.562 29.922 1 95.94 112 ASP B N 1
ATOM 3272 C CA . ASP B 1 112 ? -0.478 23.812 30.484 1 95.94 112 ASP B CA 1
ATOM 3273 C C . ASP B 1 112 ? 0.926 24.156 29.984 1 95.94 112 ASP B C 1
ATOM 3275 O O . ASP B 1 112 ? 1.246 25.328 29.766 1 95.94 112 ASP B O 1
ATOM 3279 N N . ALA B 1 113 ? 1.658 23.156 29.766 1 94.81 113 ALA B N 1
ATOM 3280 C CA . ALA B 1 113 ? 3.07 23.344 29.438 1 94.81 113 ALA B CA 1
ATOM 3281 C C . ALA B 1 113 ? 3.246 23.766 27.984 1 94.81 113 ALA B C 1
ATOM 3283 O O . ALA B 1 113 ? 4.324 24.219 27.594 1 94.81 113 ALA B O 1
ATOM 3284 N N . VAL B 1 114 ? 2.232 23.703 27.156 1 97.06 114 VAL B N 1
ATOM 3285 C CA . VAL B 1 114 ? 2.357 23.969 25.734 1 97.06 114 VAL B CA 1
ATOM 3286 C C . VAL B 1 114 ? 1.837 25.375 25.422 1 97.06 114 VAL B C 1
ATOM 3288 O O . VAL B 1 114 ? 0.643 25.656 25.562 1 97.06 114 VAL B O 1
ATOM 3291 N N . SER B 1 115 ? 2.727 26.219 25.016 1 98 115 SER B N 1
ATOM 3292 C CA . SER B 1 115 ? 2.318 27.562 24.625 1 98 115 SER B CA 1
ATOM 3293 C C . SER B 1 115 ? 1.547 27.547 23.312 1 98 115 SER B C 1
ATOM 3295 O O . SER B 1 115 ? 1.602 26.578 22.562 1 98 115 SER B O 1
ATOM 3297 N N . PHE B 1 116 ? 0.855 28.609 23.047 1 98.56 116 PHE B N 1
ATOM 3298 C CA . PHE B 1 116 ? 0.126 28.734 21.781 1 98.56 116 PHE B CA 1
ATOM 3299 C C . PHE B 1 116 ? 1.076 28.656 20.594 1 98.56 116 PHE B C 1
ATOM 3301 O O . PHE B 1 116 ? 0.777 27.984 19.609 1 98.56 116 PHE B O 1
ATOM 3308 N N . GLU B 1 117 ? 2.223 29.281 20.719 1 98.19 117 GLU B N 1
ATOM 3309 C CA . GLU B 1 117 ? 3.186 29.297 19.625 1 98.19 117 GLU B CA 1
ATOM 3310 C C . GLU B 1 117 ? 3.746 27.906 19.359 1 98.19 117 GLU B C 1
ATOM 3312 O O . GLU B 1 117 ? 3.842 27.484 18.203 1 98.19 117 GLU B O 1
ATOM 3317 N N . VAL B 1 118 ? 4.047 27.188 20.375 1 97.44 118 VAL B N 1
ATOM 3318 C CA . VAL B 1 118 ? 4.555 25.828 20.219 1 97.44 118 VAL B CA 1
ATOM 3319 C C . VAL B 1 118 ? 3.477 24.938 19.609 1 97.44 118 VAL B C 1
ATOM 3321 O O . VAL B 1 118 ? 3.762 24.141 18.703 1 97.44 118 VAL B O 1
ATOM 3324 N N . ALA B 1 119 ? 2.275 25.109 20.062 1 98.19 119 ALA B N 1
ATOM 3325 C CA . ALA B 1 119 ? 1.163 24.328 19.547 1 98.19 119 ALA B CA 1
ATOM 3326 C C . ALA B 1 119 ? 0.975 24.562 18.047 1 98.19 119 ALA B C 1
ATOM 3328 O O . ALA B 1 119 ? 0.891 23.625 17.266 1 98.19 119 ALA B O 1
ATOM 3329 N N . ALA B 1 120 ? 0.988 25.828 17.641 1 97.88 120 ALA B N 1
ATOM 3330 C CA . ALA B 1 120 ? 0.769 26.188 16.25 1 97.88 120 ALA B CA 1
ATOM 3331 C C . ALA B 1 120 ? 1.939 25.75 15.375 1 97.88 120 ALA B C 1
ATOM 3333 O O . ALA B 1 120 ? 1.782 25.547 14.164 1 97.88 120 ALA B O 1
ATOM 3334 N N . ALA B 1 121 ? 3.107 25.641 15.977 1 96.5 121 ALA B N 1
ATOM 3335 C CA . ALA B 1 121 ? 4.312 25.234 15.25 1 96.5 121 ALA B CA 1
ATOM 3336 C C . ALA B 1 121 ? 4.387 23.719 15.094 1 96.5 121 ALA B C 1
ATOM 3338 O O . ALA B 1 121 ? 5.082 23.219 14.211 1 96.5 121 ALA B O 1
ATOM 3339 N N . MET B 1 122 ? 3.592 23 15.836 1 96.38 122 MET B N 1
ATOM 3340 C CA . MET B 1 122 ? 3.834 21.562 15.969 1 96.38 122 MET B CA 1
ATOM 3341 C C . MET B 1 122 ? 2.637 20.766 15.469 1 96.38 122 MET B C 1
ATOM 3343 O O . MET B 1 122 ? 2.795 19.641 14.992 1 96.38 122 MET B O 1
ATOM 3347 N N . TRP B 1 123 ? 1.468 21.312 15.586 1 98 123 TRP B N 1
ATOM 3348 C CA . TRP B 1 123 ? 0.24 20.516 15.617 1 98 123 TRP B CA 1
ATOM 3349 C C . TRP B 1 123 ? 0.088 19.703 14.336 1 98 123 TRP B C 1
ATOM 3351 O O . TRP B 1 123 ? 0.096 18.469 14.367 1 98 123 TRP B O 1
ATOM 3361 N N . LEU B 1 124 ? 0.038 20.344 13.219 1 97.38 124 LEU B N 1
ATOM 3362 C CA . LEU B 1 124 ? -0.149 19.641 11.953 1 97.38 124 LEU B CA 1
ATOM 3363 C C . LEU B 1 124 ? 1.043 18.734 11.648 1 97.38 124 LEU B C 1
ATOM 3365 O O . LEU B 1 124 ? 0.87 17.562 11.336 1 97.38 124 LEU B O 1
ATOM 3369 N N . LYS B 1 125 ? 2.26 19.219 11.797 1 96.5 125 LYS B N 1
ATOM 3370 C CA . LYS B 1 125 ? 3.477 18.469 11.5 1 96.5 125 LYS B CA 1
ATOM 3371 C C . LYS B 1 125 ? 3.639 17.281 12.453 1 96.5 125 LYS B C 1
ATOM 3373 O O . LYS B 1 125 ? 4.074 16.203 12.047 1 96.5 125 LYS B O 1
ATOM 3378 N N . GLY B 1 126 ? 3.336 17.594 13.664 1 98 126 GLY B N 1
ATOM 3379 C CA . GLY B 1 126 ? 3.43 16.531 14.664 1 98 126 GLY B CA 1
ATOM 3380 C C . GLY B 1 126 ? 2.434 15.414 14.438 1 98 126 GLY B C 1
ATOM 3381 O O . GLY B 1 126 ? 2.785 14.234 14.539 1 98 126 GLY B O 1
ATOM 3382 N N . LEU B 1 127 ? 1.206 15.812 14.164 1 98.56 127 LEU B N 1
ATOM 3383 C CA . LEU B 1 127 ? 0.199 14.797 13.875 1 98.56 127 LEU B CA 1
ATOM 3384 C C . LEU B 1 127 ? 0.558 14.016 12.617 1 98.56 127 LEU B C 1
ATOM 3386 O O . LEU B 1 127 ? 0.303 12.812 12.531 1 98.56 127 LEU B O 1
ATOM 3390 N N . THR B 1 128 ? 1.146 14.711 11.664 1 98.19 128 THR B N 1
ATOM 3391 C CA . THR B 1 128 ? 1.617 14.047 10.453 1 98.19 128 THR B CA 1
ATOM 3392 C C . THR B 1 128 ? 2.695 13.016 10.789 1 98.19 128 THR B C 1
ATOM 3394 O O . THR B 1 128 ? 2.615 11.867 10.367 1 98.19 128 THR B O 1
ATOM 3397 N N . ALA B 1 129 ? 3.66 13.414 11.562 1 98.44 129 ALA B N 1
ATOM 3398 C CA . ALA B 1 129 ? 4.703 12.477 11.984 1 98.44 129 ALA B CA 1
ATOM 3399 C C . ALA B 1 129 ? 4.102 11.297 12.742 1 98.44 129 ALA B C 1
ATOM 3401 O O . ALA B 1 129 ? 4.5 10.148 12.523 1 98.44 129 ALA B O 1
ATOM 3402 N N . GLN B 1 130 ? 3.15 11.625 13.625 1 98.75 130 GLN B N 1
ATOM 3403 C CA . GLN B 1 130 ? 2.521 10.594 14.445 1 98.75 130 GLN B CA 1
ATOM 3404 C C . GLN B 1 130 ? 1.864 9.523 13.578 1 98.75 130 GLN B C 1
ATOM 3406 O O . GLN B 1 130 ? 2.111 8.336 13.766 1 98.75 130 GLN B O 1
ATOM 3411 N N . TYR B 1 131 ? 0.997 9.922 12.633 1 98.75 131 TYR B N 1
ATOM 3412 C CA . TYR B 1 131 ? 0.29 8.875 11.906 1 98.75 131 TYR B CA 1
ATOM 3413 C C . TYR B 1 131 ? 1.225 8.156 10.945 1 98.75 131 TYR B C 1
ATOM 3415 O O . TYR B 1 131 ? 1.056 6.961 10.68 1 98.75 131 TYR B O 1
ATOM 3423 N N . LEU B 1 132 ? 2.26 8.852 10.398 1 98.88 132 LEU B N 1
ATOM 3424 C CA . LEU B 1 132 ? 3.209 8.211 9.5 1 98.88 132 LEU B CA 1
ATOM 3425 C C . LEU B 1 132 ? 3.98 7.105 10.219 1 98.88 132 LEU B C 1
ATOM 3427 O O . LEU B 1 132 ? 4.121 5.996 9.695 1 98.88 132 LEU B O 1
ATOM 3431 N N . LEU B 1 133 ? 4.406 7.352 11.477 1 98.75 133 LEU B N 1
ATOM 3432 C CA . LEU B 1 133 ? 5.293 6.457 12.211 1 98.75 133 LEU B CA 1
ATOM 3433 C C . LEU B 1 133 ? 4.5 5.391 12.961 1 98.75 133 LEU B C 1
ATOM 3435 O O . LEU B 1 133 ? 5.004 4.297 13.211 1 98.75 133 LEU B O 1
ATOM 3439 N N . ARG B 1 134 ? 3.219 5.75 13.273 1 98.44 134 ARG B N 1
ATOM 3440 C CA . ARG B 1 134 ? 2.535 4.918 14.266 1 98.44 134 ARG B CA 1
ATOM 3441 C C . ARG B 1 134 ? 1.327 4.223 13.648 1 98.44 134 ARG B C 1
ATOM 3443 O O . ARG B 1 134 ? 0.791 3.273 14.227 1 98.44 134 ARG B O 1
ATOM 3450 N N . GLN B 1 135 ? 0.868 4.715 12.508 1 98.56 135 GLN B N 1
ATOM 3451 C CA . GLN B 1 135 ? -0.351 4.145 11.945 1 98.56 135 GLN B CA 1
ATOM 3452 C C . GLN B 1 135 ? -0.137 3.713 10.5 1 98.56 135 GLN B C 1
ATOM 3454 O O . GLN B 1 135 ? -0.337 2.545 10.156 1 98.56 135 GLN B O 1
ATOM 3459 N N . THR B 1 136 ? 0.326 4.641 9.594 1 98.75 136 THR B N 1
ATOM 3460 C CA . THR B 1 136 ? 0.572 4.281 8.203 1 98.75 136 THR B CA 1
ATOM 3461 C C . THR B 1 136 ? 1.556 3.119 8.109 1 98.75 136 THR B C 1
ATOM 3463 O O . THR B 1 136 ? 1.303 2.141 7.402 1 98.75 136 THR B O 1
ATOM 3466 N N . HIS B 1 137 ? 2.598 3.254 8.766 1 98.62 137 HIS B N 1
ATOM 3467 C CA . HIS B 1 137 ? 3.604 2.219 8.984 1 98.62 137 HIS B CA 1
ATOM 3468 C C . HIS B 1 137 ? 4.07 2.199 10.438 1 98.62 137 HIS B C 1
ATOM 3470 O O . HIS B 1 137 ? 4.797 3.096 10.867 1 98.62 137 HIS B O 1
ATOM 3476 N N . LYS B 1 138 ? 3.568 1.192 11.203 1 98.25 138 LYS B N 1
ATOM 3477 C CA . LYS B 1 138 ? 4.02 1.083 12.586 1 98.25 138 LYS B CA 1
ATOM 3478 C C . LYS B 1 138 ? 5.496 0.701 12.648 1 98.25 138 LYS B C 1
ATOM 3480 O O . LYS B 1 138 ? 5.84 -0.483 12.625 1 98.25 138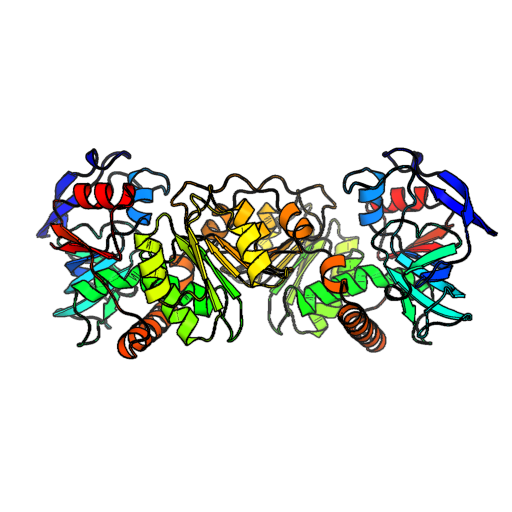 LYS B O 1
ATOM 3485 N N . VAL B 1 139 ? 6.352 1.702 12.742 1 98.69 139 VAL B N 1
ATOM 3486 C CA . VAL B 1 139 ? 7.801 1.547 12.664 1 98.69 139 VAL B CA 1
ATOM 3487 C C . VAL B 1 139 ? 8.289 0.657 13.805 1 98.69 139 VAL B C 1
ATOM 3489 O O . VAL B 1 139 ? 7.859 0.812 14.945 1 98.69 139 VAL B O 1
ATOM 3492 N N . GLN B 1 140 ? 9.141 -0.288 13.477 1 98.44 140 GLN B N 1
ATOM 3493 C CA . GLN B 1 140 ? 9.75 -1.204 14.438 1 98.44 140 GLN B CA 1
ATOM 3494 C C . GLN B 1 140 ? 11.234 -0.918 14.609 1 98.44 140 GLN B C 1
ATOM 3496 O O . GLN B 1 140 ? 11.875 -0.367 13.711 1 98.44 140 GLN B O 1
ATOM 3501 N N . PRO B 1 141 ? 11.758 -1.291 15.836 1 98.62 141 PRO B N 1
ATOM 3502 C CA . PRO B 1 141 ? 13.203 -1.139 16.016 1 98.62 141 PRO B CA 1
ATOM 3503 C C . PRO B 1 141 ? 14.008 -1.875 14.938 1 98.62 141 PRO B C 1
ATOM 3505 O O . PRO B 1 141 ? 13.664 -2.998 14.562 1 98.62 141 PRO B O 1
ATOM 3508 N N . GLY B 1 142 ? 14.992 -1.204 14.43 1 98.5 142 GLY B N 1
ATOM 3509 C CA . GLY B 1 142 ? 15.898 -1.837 13.484 1 98.5 142 GLY B CA 1
ATOM 3510 C C . GLY B 1 142 ? 15.523 -1.577 12.031 1 98.5 142 GLY B C 1
ATOM 3511 O O . GLY B 1 142 ? 16.328 -1.802 11.133 1 98.5 142 GLY B O 1
ATOM 3512 N N . GLU B 1 143 ? 14.344 -1.097 11.695 1 98.75 143 GLU B N 1
ATOM 3513 C CA . GLU B 1 143 ? 13.906 -0.831 10.328 1 98.75 143 GLU B CA 1
ATOM 3514 C C . GLU B 1 143 ? 14.648 0.363 9.734 1 98.75 143 GLU B C 1
ATOM 3516 O O . GLU B 1 143 ? 14.945 1.331 10.438 1 98.75 143 GLU B O 1
ATOM 3521 N N . TRP B 1 144 ? 14.945 0.296 8.469 1 98.88 144 TRP B N 1
ATOM 3522 C CA . TRP B 1 144 ? 15.539 1.395 7.715 1 98.88 144 TRP B CA 1
ATOM 3523 C C . TRP B 1 144 ? 14.453 2.289 7.117 1 98.88 144 TRP B C 1
ATOM 3525 O O . TRP B 1 144 ? 13.547 1.805 6.445 1 98.88 144 TRP B O 1
ATOM 3535 N N . LEU B 1 145 ? 14.547 3.586 7.379 1 98.94 145 LEU B N 1
ATOM 3536 C CA . LEU B 1 145 ? 13.648 4.59 6.812 1 98.94 145 LEU B CA 1
ATOM 3537 C C . LEU B 1 145 ? 14.414 5.551 5.91 1 98.94 145 LEU B C 1
ATOM 3539 O O . LEU B 1 145 ? 15.531 5.961 6.234 1 98.94 145 LEU B O 1
ATOM 3543 N N . LEU B 1 146 ? 13.867 5.836 4.773 1 98.94 146 LEU B N 1
ATOM 3544 C CA . LEU B 1 146 ? 14.297 6.988 3.992 1 98.94 146 LEU B CA 1
ATOM 3545 C C . LEU B 1 146 ? 13.328 8.148 4.152 1 98.94 146 LEU B C 1
ATOM 3547 O O . LEU B 1 146 ? 12.133 8.016 3.855 1 98.94 146 LEU B O 1
ATOM 3551 N N . VAL B 1 147 ? 13.797 9.227 4.68 1 98.88 147 VAL B N 1
ATOM 3552 C CA . VAL B 1 147 ? 12.977 10.406 4.918 1 98.88 147 VAL B CA 1
ATOM 3553 C C . VAL B 1 147 ? 13.453 11.555 4.023 1 98.88 147 VAL B C 1
ATOM 3555 O O . VAL B 1 147 ? 14.547 12.094 4.219 1 98.88 147 VAL B O 1
ATOM 3558 N N . HIS B 1 148 ? 12.609 11.883 3.074 1 98 148 HIS B N 1
ATOM 3559 C CA . HIS B 1 148 ? 12.914 13.062 2.271 1 98 148 HIS B CA 1
ATOM 3560 C C . HIS B 1 148 ? 12.641 14.344 3.049 1 98 148 HIS B C 1
ATOM 3562 O O . HIS B 1 148 ? 11.742 14.383 3.895 1 98 148 HIS B O 1
ATOM 3568 N N . ALA B 1 149 ? 13.43 15.461 2.668 1 93.5 149 ALA B N 1
ATOM 3569 C CA . ALA B 1 149 ? 13.32 16.734 3.383 1 93.5 149 ALA B CA 1
ATOM 3570 C C . ALA B 1 149 ? 13.422 16.516 4.891 1 93.5 149 ALA B C 1
ATOM 3572 O O . ALA B 1 149 ? 12.578 17 5.648 1 93.5 149 ALA B O 1
ATOM 3573 N N . ALA B 1 150 ? 14.508 15.82 5.312 1 95.56 150 ALA B N 1
ATOM 3574 C CA . ALA B 1 150 ? 14.672 15.336 6.684 1 95.56 150 ALA B CA 1
ATOM 3575 C C . ALA B 1 150 ? 14.82 16.5 7.66 1 95.56 150 ALA B C 1
ATOM 3577 O O . ALA B 1 150 ? 14.547 16.344 8.852 1 95.56 150 ALA B O 1
ATOM 3578 N N . ALA B 1 151 ? 15.266 17.609 7.184 1 91.69 151 ALA B N 1
ATOM 3579 C CA . ALA B 1 151 ? 15.484 18.766 8.055 1 91.69 151 ALA B CA 1
ATOM 3580 C C . ALA B 1 151 ? 14.328 19.75 7.965 1 91.69 151 ALA B C 1
ATOM 3582 O O . ALA B 1 151 ? 14.391 20.859 8.516 1 91.69 151 ALA B O 1
ATOM 3583 N N . GLY B 1 152 ? 13.305 19.375 7.242 1 88.25 152 GLY B N 1
ATOM 3584 C CA . GLY B 1 152 ? 12.148 20.25 7.086 1 88.25 152 GLY B CA 1
ATOM 3585 C C . GLY B 1 152 ? 11.195 20.188 8.266 1 88.25 152 GLY B C 1
ATOM 3586 O O . GLY B 1 152 ? 11.562 19.719 9.344 1 88.25 152 GLY B O 1
ATOM 3587 N N . GLY B 1 153 ? 10.016 20.812 8.133 1 88.69 153 GLY B N 1
ATOM 3588 C CA . GLY B 1 153 ? 9.031 20.906 9.195 1 88.69 153 GLY B CA 1
ATOM 3589 C C . GLY B 1 153 ? 8.625 19.547 9.75 1 88.69 153 GLY B C 1
ATOM 3590 O O . GLY B 1 153 ? 8.773 19.297 10.945 1 88.69 153 GLY B O 1
ATOM 3591 N N . VAL B 1 154 ? 8.133 18.672 8.898 1 94.06 154 VAL B N 1
ATOM 3592 C CA . VAL B 1 154 ? 7.723 17.344 9.344 1 94.06 154 VAL B CA 1
ATOM 3593 C C . VAL B 1 154 ? 8.953 16.516 9.711 1 94.06 154 VAL B C 1
ATOM 3595 O O . VAL B 1 154 ? 8.961 15.82 10.727 1 94.06 154 VAL B O 1
ATOM 3598 N N . GLY B 1 155 ? 10.031 16.656 8.891 1 94.88 155 GLY B N 1
ATOM 3599 C CA . GLY B 1 155 ? 11.258 15.914 9.141 1 94.88 155 GLY B CA 1
ATOM 3600 C C . GLY B 1 155 ? 11.852 16.172 10.508 1 94.88 155 GLY B C 1
ATOM 3601 O O . GLY B 1 155 ? 12.367 15.258 11.148 1 94.88 155 GLY B O 1
ATOM 3602 N N . SER B 1 156 ? 11.758 17.375 10.984 1 94.75 156 SER B N 1
ATOM 3603 C CA . SER B 1 156 ? 12.367 17.781 12.25 1 94.75 156 SER B CA 1
ATOM 3604 C C . SER B 1 156 ? 11.672 17.109 13.43 1 94.75 156 SER B C 1
ATOM 3606 O O . SER B 1 156 ? 12.227 17.047 14.531 1 94.75 156 SER B O 1
ATOM 3608 N N . ILE B 1 157 ? 10.453 16.641 13.211 1 96.75 157 ILE B N 1
ATOM 3609 C CA . ILE B 1 157 ? 9.727 15.922 14.25 1 96.75 157 ILE B CA 1
ATOM 3610 C C . ILE B 1 157 ? 9.805 14.422 13.977 1 96.75 157 ILE B C 1
ATOM 3612 O O . ILE B 1 157 ? 10.055 13.633 14.898 1 96.75 157 ILE B O 1
ATOM 3616 N N . LEU B 1 158 ? 9.695 14.039 12.734 1 98.12 158 LEU B N 1
ATOM 3617 C CA . LEU B 1 158 ? 9.617 12.648 12.305 1 98.12 158 LEU B CA 1
ATOM 3618 C C . LEU B 1 158 ? 10.93 11.922 12.57 1 98.12 158 LEU B C 1
ATOM 3620 O O . LEU B 1 158 ? 10.93 10.805 13.094 1 98.12 158 LEU B O 1
ATOM 3624 N N . VAL B 1 159 ? 12.094 12.555 12.273 1 98.44 159 VAL B N 1
ATOM 3625 C CA . VAL B 1 159 ? 13.398 11.898 12.344 1 98.44 159 VAL B CA 1
ATOM 3626 C C . VAL B 1 159 ? 13.734 11.57 13.797 1 98.44 159 VAL B C 1
ATOM 3628 O O . VAL B 1 159 ? 13.961 10.414 14.141 1 98.44 159 VAL B O 1
ATOM 3631 N N . PRO B 1 160 ? 13.719 12.547 14.68 1 98.62 160 PRO B N 1
ATOM 3632 C CA . PRO B 1 160 ? 14.055 12.172 16.062 1 98.62 160 PRO B CA 1
ATOM 3633 C C . PRO B 1 160 ? 13.062 11.188 16.672 1 98.62 160 PRO B C 1
ATOM 3635 O O . PRO B 1 160 ? 13.453 10.328 17.453 1 98.62 160 PRO B O 1
ATOM 3638 N N . TRP B 1 161 ? 11.758 11.344 16.359 1 98.62 161 TRP B N 1
ATOM 3639 C CA . TRP B 1 161 ? 10.75 10.406 16.844 1 98.62 161 TRP B CA 1
ATOM 3640 C C . TRP B 1 161 ? 11.023 8.992 16.328 1 98.62 161 TRP B C 1
ATOM 3642 O O . TRP B 1 161 ? 10.984 8.031 17.109 1 98.62 161 TRP B O 1
ATOM 3652 N N . ALA B 1 162 ? 11.367 8.812 15.07 1 98.81 162 ALA B N 1
ATOM 3653 C CA . ALA B 1 162 ? 11.719 7.523 14.484 1 98.81 162 ALA B CA 1
ATOM 3654 C C . ALA B 1 162 ? 12.922 6.91 15.188 1 98.81 162 ALA B C 1
ATOM 3656 O O . ALA B 1 162 ? 12.953 5.703 15.445 1 98.81 162 ALA B O 1
ATOM 3657 N N . LYS B 1 163 ? 13.906 7.762 15.492 1 98.75 163 LYS B N 1
ATOM 3658 C CA . LYS B 1 163 ? 15.094 7.293 16.188 1 98.75 163 LYS B CA 1
ATOM 3659 C C . LYS B 1 163 ? 14.75 6.766 17.578 1 98.75 163 LYS B C 1
ATOM 3661 O O . LYS B 1 163 ? 15.297 5.758 18.031 1 98.75 163 LYS B O 1
ATOM 3666 N N . ARG B 1 164 ? 13.867 7.434 18.234 1 98.25 164 ARG B N 1
ATOM 3667 C CA . ARG B 1 164 ? 13.43 6.996 19.562 1 98.25 164 ARG B CA 1
ATOM 3668 C C . ARG B 1 164 ? 12.727 5.645 19.484 1 98.25 164 ARG B C 1
ATOM 3670 O O . ARG B 1 164 ? 12.766 4.863 20.438 1 98.25 164 ARG B O 1
ATOM 3677 N N . LEU B 1 165 ? 12.125 5.359 18.359 1 98.06 165 LEU B N 1
ATOM 3678 C CA . LEU B 1 165 ? 11.445 4.082 18.156 1 98.06 165 LEU B CA 1
ATOM 3679 C C . LEU B 1 165 ? 12.445 2.99 17.781 1 98.06 165 LEU B C 1
ATOM 3681 O O . LEU B 1 165 ? 12.07 1.823 17.641 1 98.06 165 LEU B O 1
ATOM 3685 N N . GLY B 1 166 ? 13.703 3.369 17.562 1 98.62 166 GLY B N 1
ATOM 3686 C CA . GLY B 1 166 ? 14.75 2.395 17.312 1 98.62 166 GLY B CA 1
ATOM 3687 C C . GLY B 1 166 ? 15.039 2.193 15.836 1 98.62 166 GLY B C 1
ATOM 3688 O O . GLY B 1 166 ? 15.742 1.257 15.461 1 98.62 166 GLY B O 1
ATOM 3689 N N . ALA B 1 167 ? 14.531 3.035 14.984 1 98.81 167 ALA B N 1
ATOM 3690 C CA . ALA B 1 167 ? 14.727 2.904 13.547 1 98.81 167 ALA B CA 1
ATOM 3691 C C . ALA B 1 167 ? 16.094 3.441 13.125 1 98.81 167 ALA B C 1
ATOM 3693 O O . ALA B 1 167 ? 16.719 4.195 13.867 1 98.81 167 ALA B O 1
ATOM 3694 N N . LYS B 1 168 ? 16.594 3.006 12.008 1 98.81 168 LYS B N 1
ATOM 3695 C CA . LYS B 1 168 ? 17.719 3.598 11.281 1 98.81 168 LYS B CA 1
ATOM 3696 C C . LYS B 1 168 ? 17.219 4.551 10.195 1 98.81 168 LYS B C 1
ATOM 3698 O O . LYS B 1 168 ? 16.422 4.164 9.344 1 98.81 168 LYS B O 1
ATOM 3703 N N . VAL B 1 169 ? 17.703 5.797 10.227 1 98.94 169 VAL B N 1
ATOM 3704 C CA . VAL B 1 169 ? 17.109 6.809 9.367 1 98.94 169 VAL B CA 1
ATOM 3705 C C . VAL B 1 169 ? 18.141 7.344 8.383 1 98.94 169 VAL B C 1
ATOM 3707 O O . VAL B 1 169 ? 19.219 7.785 8.789 1 98.94 169 VAL B O 1
ATOM 3710 N N . ILE B 1 170 ? 17.875 7.234 7.117 1 98.94 170 ILE B N 1
ATOM 3711 C CA . ILE B 1 170 ? 18.562 7.945 6.051 1 98.94 170 ILE B CA 1
ATOM 3712 C C . ILE B 1 170 ? 17.766 9.172 5.637 1 98.94 170 ILE B C 1
ATOM 3714 O O . ILE B 1 170 ? 16.609 9.055 5.23 1 98.94 170 ILE B O 1
ATOM 3718 N N . GLY B 1 171 ? 18.344 10.344 5.777 1 98.75 171 GLY B N 1
ATOM 3719 C CA . GLY B 1 171 ? 17.656 11.578 5.41 1 98.75 171 GLY B CA 1
ATOM 3720 C C . GLY B 1 171 ? 18.234 12.234 4.172 1 98.75 171 GLY B C 1
ATOM 3721 O O . GLY B 1 171 ? 19.438 12.211 3.955 1 98.75 171 GLY B O 1
ATOM 3722 N N . THR B 1 172 ? 17.375 12.789 3.332 1 98.12 172 THR B N 1
ATOM 3723 C CA . THR B 1 172 ? 17.859 13.609 2.223 1 98.12 172 THR B CA 1
ATOM 3724 C C . THR B 1 172 ? 17.641 15.086 2.516 1 98.12 172 THR B C 1
ATOM 3726 O O . THR B 1 172 ? 16.656 15.461 3.168 1 98.12 172 THR B O 1
ATOM 3729 N N . VAL B 1 173 ? 18.562 15.898 2.078 1 95.62 173 VAL B N 1
ATOM 3730 C CA . VAL B 1 173 ? 18.5 17.344 2.248 1 95.62 173 VAL B CA 1
ATOM 3731 C C . VAL B 1 173 ? 19.078 18.031 1.013 1 95.62 173 VAL B C 1
ATOM 3733 O O . VAL B 1 173 ? 19.703 17.375 0.165 1 95.62 173 VAL B O 1
ATOM 3736 N N . GLY B 1 174 ? 18.875 19.359 0.94 1 93 174 GLY B N 1
ATOM 3737 C CA . GLY B 1 174 ? 19.234 20.078 -0.274 1 93 174 GLY B CA 1
ATOM 3738 C C . GLY B 1 174 ? 20.625 20.703 -0.21 1 93 174 GLY B C 1
ATOM 3739 O O . GLY B 1 174 ? 21.1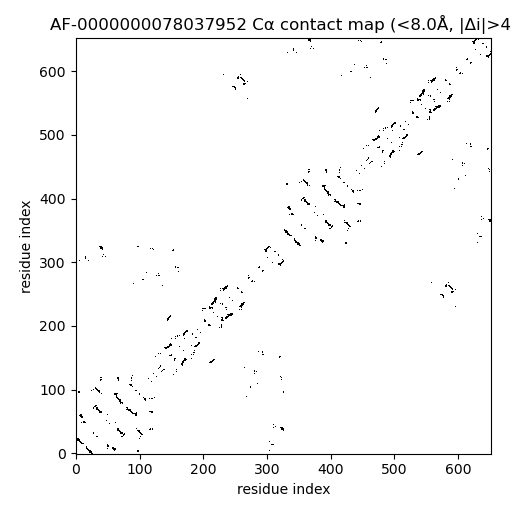88 21.078 -1.238 1 93 174 GLY B O 1
ATOM 3740 N N . ASN B 1 175 ? 21.203 20.844 0.983 1 93.75 175 ASN B N 1
ATOM 3741 C CA . ASN B 1 175 ? 22.5 21.484 1.138 1 93.75 175 ASN B CA 1
ATOM 3742 C C . ASN B 1 175 ? 23.188 21.062 2.434 1 93.75 175 ASN B C 1
ATOM 3744 O O . ASN B 1 175 ? 22.625 20.297 3.213 1 93.75 175 ASN B O 1
ATOM 3748 N N . ASP B 1 176 ? 24.375 21.594 2.639 1 95.62 176 ASP B N 1
ATOM 3749 C CA . ASP B 1 176 ? 25.219 21.125 3.738 1 95.62 176 ASP B CA 1
ATOM 3750 C C . ASP B 1 176 ? 24.688 21.625 5.082 1 95.62 176 ASP B C 1
ATOM 3752 O O . ASP B 1 176 ? 24.812 20.938 6.098 1 95.62 176 ASP B O 1
ATOM 3756 N N . ASP B 1 177 ? 24.203 22.844 5.098 1 93.69 177 ASP B N 1
ATOM 3757 C CA . ASP B 1 177 ? 23.625 23.359 6.336 1 93.69 177 ASP B CA 1
ATOM 3758 C C . ASP B 1 177 ? 22.484 22.469 6.828 1 93.69 177 ASP B C 1
ATOM 3760 O O . ASP B 1 177 ? 22.422 22.125 8.008 1 93.69 177 ASP B O 1
ATOM 3764 N N . LYS B 1 178 ? 21.703 22.031 5.918 1 92.06 178 LYS B N 1
ATOM 3765 C CA . LYS B 1 178 ? 20.594 21.156 6.25 1 92.06 178 LYS B CA 1
ATOM 3766 C C . LYS B 1 178 ? 21.078 19.75 6.59 1 92.06 178 LYS B C 1
ATOM 3768 O O . LYS B 1 178 ? 20.453 19.047 7.395 1 92.06 178 LYS B O 1
ATOM 3773 N N . ALA B 1 179 ? 22.156 19.406 5.977 1 96.5 179 ALA B N 1
ATOM 3774 C CA . ALA B 1 179 ? 22.734 18.109 6.316 1 96.5 179 ALA B CA 1
ATOM 3775 C C . ALA B 1 179 ? 23.156 18.062 7.781 1 96.5 179 ALA B C 1
ATOM 3777 O O . ALA B 1 179 ? 22.906 17.078 8.477 1 96.5 179 ALA B O 1
ATOM 3778 N N . ALA B 1 180 ? 23.812 19.125 8.188 1 97 180 ALA B N 1
ATOM 3779 C CA . ALA B 1 180 ? 24.219 19.234 9.586 1 97 180 ALA B CA 1
ATOM 3780 C C . ALA B 1 180 ? 23.016 19.172 10.516 1 97 180 ALA B C 1
ATOM 3782 O O . ALA B 1 180 ? 23.047 18.516 11.555 1 97 180 ALA B O 1
ATOM 3783 N N . ARG B 1 181 ? 22 19.797 10.117 1 93.81 181 ARG B N 1
ATOM 3784 C CA . ARG B 1 181 ? 20.766 19.797 10.906 1 93.81 181 ARG B CA 1
ATOM 3785 C C . ARG B 1 181 ? 20.141 18.406 10.969 1 93.81 181 ARG B C 1
ATOM 3787 O O . ARG B 1 181 ? 19.75 17.953 12.039 1 93.81 181 ARG B O 1
ATOM 3794 N N . ALA B 1 182 ? 20.078 17.75 9.836 1 96.56 182 ALA B N 1
ATOM 3795 C CA . ALA B 1 182 ? 19.5 16.422 9.781 1 96.56 182 ALA B CA 1
ATOM 3796 C C . ALA B 1 182 ? 20.297 15.438 10.648 1 96.56 182 ALA B C 1
ATOM 3798 O O . ALA B 1 182 ? 19.703 14.586 11.328 1 96.56 182 ALA B O 1
ATOM 3799 N N . LYS B 1 183 ? 21.578 15.578 10.617 1 98.12 183 LYS B N 1
ATOM 3800 C CA . LYS B 1 183 ? 22.422 14.766 11.477 1 98.12 183 LYS B CA 1
ATOM 3801 C C . LYS B 1 183 ? 22.125 15.023 12.953 1 98.12 183 LYS B C 1
ATOM 3803 O O . LYS B 1 183 ? 22.031 14.094 13.75 1 98.12 183 LYS B O 1
ATOM 3808 N N . ALA B 1 184 ? 21.984 16.281 13.25 1 96.94 184 ALA B N 1
ATOM 3809 C CA . ALA B 1 184 ? 21.688 16.672 14.625 1 96.94 184 ALA B CA 1
ATOM 3810 C C . ALA B 1 184 ? 20.328 16.125 15.07 1 96.94 184 ALA B C 1
ATOM 3812 O O . ALA B 1 184 ? 20.141 15.812 16.25 1 96.94 184 ALA B O 1
ATOM 3813 N N . LEU B 1 185 ? 19.438 15.969 14.156 1 96.56 185 LEU B N 1
ATOM 3814 C CA . LEU B 1 185 ? 18.109 15.445 14.453 1 96.56 185 LEU B CA 1
ATOM 3815 C C . LEU B 1 185 ? 18.172 13.945 14.711 1 96.56 185 LEU B C 1
ATOM 3817 O O . LEU B 1 185 ? 17.25 13.367 15.281 1 96.56 185 LEU B O 1
ATOM 3821 N N . GLY B 1 186 ? 19.234 13.234 14.195 1 98.12 186 GLY B N 1
ATOM 3822 C CA . GLY B 1 186 ? 19.406 11.836 14.539 1 98.12 186 GLY B CA 1
ATOM 3823 C C . GLY B 1 186 ? 19.578 10.945 13.32 1 98.12 186 GLY B C 1
ATOM 3824 O O . GLY B 1 186 ? 19.703 9.727 13.453 1 98.12 186 GLY B O 1
ATOM 3825 N N . CYS B 1 187 ? 19.641 11.531 12.133 1 98.69 187 CYS B N 1
ATOM 3826 C CA . CYS B 1 187 ? 19.844 10.695 10.953 1 98.69 187 CYS B CA 1
ATOM 3827 C C . CYS B 1 187 ? 21.125 9.875 11.086 1 98.69 187 CYS B C 1
ATOM 3829 O O . CYS B 1 187 ? 22.172 10.398 11.45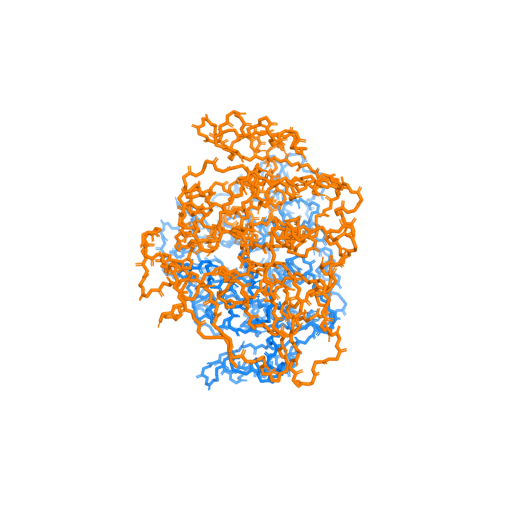3 1 98.69 187 CYS B O 1
ATOM 3831 N N . ASP B 1 188 ? 21.016 8.609 10.773 1 98.81 188 ASP B N 1
ATOM 3832 C CA . ASP B 1 188 ? 22.203 7.766 10.727 1 98.81 188 ASP B CA 1
ATOM 3833 C C . ASP B 1 188 ? 23.062 8.094 9.508 1 98.81 188 ASP B C 1
ATOM 3835 O O . ASP B 1 188 ? 24.297 8.039 9.578 1 98.81 188 ASP B O 1
ATOM 3839 N N . HIS B 1 189 ? 22.422 8.367 8.422 1 98.69 189 HIS B N 1
ATOM 3840 C CA . HIS B 1 189 ? 23.062 8.82 7.191 1 98.69 189 HIS B CA 1
ATOM 3841 C C . HIS B 1 189 ? 22.297 9.984 6.574 1 98.69 189 HIS B C 1
ATOM 3843 O O . HIS B 1 189 ? 21.078 10.07 6.711 1 98.69 189 HIS B O 1
ATOM 3849 N N . VAL B 1 190 ? 23.016 10.891 5.988 1 98.62 190 VAL B N 1
ATOM 3850 C CA . VAL B 1 190 ? 22.406 12.039 5.336 1 98.62 190 VAL B CA 1
ATOM 3851 C C . VAL B 1 190 ? 22.906 12.141 3.896 1 98.62 190 VAL B C 1
ATOM 3853 O O . VAL B 1 190 ? 24.094 11.953 3.631 1 98.62 190 VAL B O 1
ATOM 3856 N N . ILE B 1 191 ? 22 12.391 2.996 1 98.62 191 ILE B N 1
ATOM 3857 C CA . ILE B 1 191 ? 22.312 12.531 1.578 1 98.62 191 ILE B CA 1
ATOM 3858 C C . ILE B 1 191 ? 21.984 13.953 1.118 1 98.62 191 ILE B C 1
ATOM 3860 O O . ILE B 1 191 ? 20.844 14.414 1.276 1 98.62 191 ILE B O 1
ATOM 3864 N N . VAL B 1 192 ? 23 14.594 0.645 1 98 192 VAL B N 1
ATOM 3865 C CA . VAL B 1 192 ? 22.734 15.844 -0.065 1 98 192 VAL B CA 1
ATOM 3866 C C . VAL B 1 192 ? 22.406 15.547 -1.524 1 98 192 VAL B C 1
ATOM 3868 O O . VAL B 1 192 ? 23.297 15.344 -2.348 1 98 192 VAL B O 1
ATOM 3871 N N . TYR B 1 193 ? 21.094 15.609 -1.85 1 95.56 193 TYR B N 1
ATOM 3872 C CA . TYR B 1 193 ? 20.578 15 -3.07 1 95.56 193 TYR B CA 1
ATOM 3873 C C . TYR B 1 193 ? 21.016 15.797 -4.301 1 95.56 193 TYR B C 1
ATOM 3875 O O . TYR B 1 193 ? 20.891 15.312 -5.43 1 95.56 193 TYR B O 1
ATOM 3883 N N . THR B 1 194 ? 21.516 17.016 -4.156 1 94.88 194 THR B N 1
ATOM 3884 C CA . THR B 1 194 ? 21.938 17.844 -5.281 1 94.88 194 THR B CA 1
ATOM 3885 C C . THR B 1 194 ? 23.266 17.344 -5.84 1 94.88 194 THR B C 1
ATOM 3887 O O . THR B 1 194 ? 23.656 17.734 -6.941 1 94.88 194 THR B O 1
ATOM 3890 N N . ARG B 1 195 ? 23.891 16.484 -5.125 1 95.56 195 ARG B N 1
ATOM 3891 C CA . ARG B 1 195 ? 25.203 16.047 -5.617 1 95.56 195 ARG B CA 1
ATOM 3892 C C . ARG B 1 195 ? 25.344 14.531 -5.531 1 95.56 195 ARG B C 1
ATOM 3894 O O . ARG B 1 195 ? 26.344 13.977 -5.992 1 95.56 195 ARG B O 1
ATOM 3901 N N . GLU B 1 196 ? 24.453 13.891 -4.863 1 95.31 196 GLU B N 1
ATOM 3902 C CA . GLU B 1 196 ? 24.484 12.438 -4.715 1 95.31 196 GLU B CA 1
ATOM 3903 C C . GLU B 1 196 ? 23.156 11.805 -5.133 1 95.31 196 GLU B C 1
ATOM 3905 O O . GLU B 1 196 ? 22.094 12.391 -4.914 1 95.31 196 GLU B O 1
ATOM 3910 N N . SER B 1 197 ? 23.312 10.617 -5.711 1 97.56 197 SER B N 1
ATOM 3911 C CA . SER B 1 197 ? 22.125 9.828 -5.988 1 97.56 197 SER B CA 1
ATOM 3912 C C . SER B 1 197 ? 21.625 9.125 -4.73 1 97.56 197 SER B C 1
ATOM 3914 O O . SER B 1 197 ? 22.297 8.242 -4.195 1 97.56 197 SER B O 1
ATOM 3916 N N . PHE B 1 198 ? 20.391 9.438 -4.305 1 97.94 198 PHE B N 1
ATOM 3917 C CA . PHE B 1 198 ? 19.953 8.867 -3.037 1 97.94 198 PHE B CA 1
ATOM 3918 C C . PHE B 1 198 ? 19.625 7.387 -3.191 1 97.94 198 PHE B C 1
ATOM 3920 O O . PHE B 1 198 ? 19.891 6.59 -2.291 1 97.94 198 PHE B O 1
ATOM 3927 N N . PRO B 1 199 ? 19.062 6.902 -4.383 1 98.5 199 PRO B N 1
ATOM 3928 C CA . PRO B 1 199 ? 18.844 5.457 -4.484 1 98.5 199 PRO B CA 1
ATOM 3929 C C . PRO B 1 199 ? 20.156 4.66 -4.375 1 98.5 199 PRO B C 1
ATOM 3931 O O . PRO B 1 199 ? 20.188 3.615 -3.723 1 98.5 199 PRO B O 1
ATOM 3934 N N . GLU B 1 200 ? 21.203 5.125 -4.98 1 98.44 200 GLU B N 1
ATOM 3935 C CA . GLU B 1 200 ? 22.484 4.426 -4.941 1 98.44 200 GLU B CA 1
ATOM 3936 C C . GLU B 1 200 ? 23.047 4.398 -3.525 1 98.44 200 GLU B C 1
ATOM 3938 O O . GLU B 1 200 ? 23.531 3.359 -3.064 1 98.44 200 GLU B O 1
ATOM 3943 N N . ARG B 1 201 ? 23 5.562 -2.84 1 98.56 201 ARG B N 1
ATOM 3944 C CA . ARG B 1 201 ? 23.516 5.637 -1.478 1 98.56 201 ARG B CA 1
ATOM 3945 C C . ARG B 1 201 ? 22.719 4.742 -0.536 1 98.56 201 ARG B C 1
ATOM 3947 O O . ARG B 1 201 ? 23.297 4.082 0.335 1 98.56 201 ARG B O 1
ATOM 3954 N N . VAL B 1 202 ? 21.406 4.699 -0.679 1 98.75 202 VAL B N 1
ATOM 3955 C CA . VAL B 1 202 ? 20.547 3.85 0.136 1 98.75 202 VAL B CA 1
ATOM 3956 C C . VAL B 1 202 ? 20.953 2.387 -0.031 1 98.75 202 VAL B C 1
ATOM 3958 O O . VAL B 1 202 ? 21.109 1.662 0.955 1 98.75 202 VAL B O 1
ATOM 3961 N N . ARG B 1 203 ? 21.125 1.946 -1.324 1 98.44 203 ARG B N 1
ATOM 3962 C CA . ARG B 1 203 ? 21.531 0.567 -1.586 1 98.44 203 ARG B CA 1
ATOM 3963 C C . ARG B 1 203 ? 22.875 0.255 -0.941 1 98.44 203 ARG B C 1
ATOM 3965 O O . ARG B 1 203 ? 23.062 -0.818 -0.364 1 98.44 203 ARG B O 1
ATOM 3972 N N . GLU B 1 204 ? 23.75 1.2 -1.017 1 98.12 204 GLU B N 1
ATOM 3973 C CA . GLU B 1 204 ? 25.078 1.026 -0.426 1 98.12 204 GLU B CA 1
ATOM 3974 C C . GLU B 1 204 ? 24.984 0.825 1.084 1 98.12 204 GLU B C 1
ATOM 3976 O O . GLU B 1 204 ? 25.5 -0.155 1.618 1 98.12 204 GLU B O 1
ATOM 3981 N N . TRP B 1 205 ? 24.281 1.637 1.769 1 98.25 205 TRP B N 1
ATOM 3982 C CA . TRP B 1 205 ? 24.266 1.649 3.229 1 98.25 205 TRP B CA 1
ATOM 3983 C C . TRP B 1 205 ? 23.422 0.509 3.777 1 98.25 205 TRP B C 1
ATOM 3985 O O . TRP B 1 205 ? 23.562 0.121 4.938 1 98.25 205 TRP B O 1
ATOM 3995 N N . THR B 1 206 ? 22.547 -0.044 2.951 1 98.25 206 THR B N 1
ATOM 3996 C CA . THR B 1 206 ? 21.672 -1.125 3.41 1 98.25 206 THR B CA 1
ATOM 3997 C C . THR B 1 206 ? 22.172 -2.471 2.891 1 98.25 206 THR B C 1
ATOM 3999 O O . THR B 1 206 ? 21.453 -3.467 2.945 1 98.25 206 THR B O 1
ATOM 4002 N N . GLY B 1 207 ? 23.344 -2.484 2.303 1 97.69 207 GLY B N 1
ATOM 4003 C CA . GLY B 1 207 ? 23.906 -3.725 1.791 1 97.69 207 GLY B CA 1
ATOM 4004 C C . GLY B 1 207 ? 23.125 -4.289 0.616 1 97.69 207 GLY B C 1
ATOM 4005 O O . GLY B 1 207 ? 22.953 -5.504 0.506 1 97.69 207 GLY B O 1
ATOM 4006 N N . GLY B 1 208 ? 22.516 -3.365 -0.107 1 97.81 208 GLY B N 1
ATOM 4007 C CA . GLY B 1 208 ? 21.781 -3.762 -1.3 1 97.81 208 GLY B CA 1
ATOM 4008 C C . GLY B 1 208 ? 20.328 -4.086 -1.028 1 97.81 208 GLY B C 1
ATOM 4009 O O . GLY B 1 208 ? 19.531 -4.215 -1.959 1 97.81 208 GLY B O 1
ATOM 4010 N N . ARG B 1 209 ? 19.891 -4.172 0.169 1 97.75 209 ARG B N 1
ATOM 4011 C CA . ARG B 1 209 ? 18.562 -4.625 0.562 1 97.75 209 ARG B CA 1
ATOM 4012 C C . ARG B 1 209 ? 17.5 -3.584 0.217 1 97.75 209 ARG B C 1
ATOM 4014 O O . ARG B 1 209 ? 16.406 -3.93 -0.231 1 97.75 209 ARG B O 1
ATOM 4021 N N . GLY B 1 210 ? 17.812 -2.227 0.457 1 98.75 210 GLY B N 1
ATOM 4022 C CA . GLY B 1 210 ? 16.844 -1.148 0.415 1 98.75 210 GLY B CA 1
ATOM 4023 C C . GLY B 1 210 ? 16.172 -0.891 1.755 1 98.75 210 GLY B C 1
ATOM 4024 O O . GLY B 1 210 ? 16.391 -1.633 2.715 1 98.75 210 GLY B O 1
ATOM 4025 N N . VAL B 1 211 ? 15.414 0.168 1.809 1 98.94 211 VAL B N 1
ATOM 4026 C CA . VAL B 1 211 ? 14.797 0.573 3.066 1 98.94 211 VAL B CA 1
ATOM 4027 C C . VAL B 1 211 ? 13.414 -0.068 3.191 1 98.94 211 VAL B C 1
ATOM 4029 O O . VAL B 1 211 ? 12.836 -0.519 2.197 1 98.94 211 VAL B O 1
ATOM 4032 N N . ASP B 1 212 ? 12.891 -0.132 4.43 1 98.88 212 ASP B N 1
ATOM 4033 C CA . ASP B 1 212 ? 11.586 -0.714 4.723 1 98.88 212 ASP B CA 1
ATOM 4034 C C . ASP B 1 212 ? 10.461 0.227 4.305 1 98.88 212 ASP B C 1
ATOM 4036 O O . ASP B 1 212 ? 9.414 -0.221 3.83 1 98.88 212 ASP B O 1
ATOM 4040 N N . VAL B 1 213 ? 10.672 1.505 4.473 1 98.94 213 VAL B N 1
ATOM 4041 C CA . VAL B 1 213 ? 9.648 2.506 4.18 1 98.94 213 VAL B CA 1
ATOM 4042 C C . VAL B 1 213 ? 10.312 3.799 3.709 1 98.94 213 VAL B C 1
ATOM 4044 O O . VAL B 1 213 ? 11.383 4.164 4.188 1 98.94 213 VAL B O 1
ATOM 4047 N N . VAL B 1 214 ? 9.742 4.457 2.729 1 98.94 214 VAL B N 1
ATOM 4048 C CA . VAL B 1 214 ? 10.102 5.805 2.303 1 98.94 214 VAL B CA 1
ATOM 4049 C C . VAL B 1 214 ? 9 6.785 2.689 1 98.94 214 VAL B C 1
ATOM 4051 O O . VAL B 1 214 ? 7.82 6.539 2.42 1 98.94 214 VAL B O 1
ATOM 4054 N N . TYR B 1 215 ? 9.336 7.789 3.398 1 98.88 215 TYR B N 1
ATOM 4055 C CA . TYR B 1 215 ? 8.445 8.922 3.635 1 98.88 215 TYR B CA 1
ATOM 4056 C C . TYR B 1 215 ? 8.789 10.086 2.711 1 98.88 215 TYR B C 1
ATOM 4058 O O . TYR B 1 215 ? 9.789 10.773 2.92 1 98.88 215 TYR B O 1
ATOM 4066 N N . ASP B 1 216 ? 7.906 10.312 1.727 1 98.56 216 ASP B N 1
ATOM 4067 C CA . ASP B 1 216 ? 8.227 11.234 0.639 1 98.56 216 ASP B CA 1
ATOM 4068 C C . ASP B 1 216 ? 7.246 12.406 0.607 1 98.56 216 ASP B C 1
ATOM 4070 O O . ASP B 1 216 ? 6.125 12.273 0.108 1 98.56 216 ASP B O 1
ATOM 4074 N N . SER B 1 217 ? 7.707 13.539 1.065 1 95.56 217 SER B N 1
ATOM 4075 C CA . SER B 1 217 ? 6.898 14.758 1.039 1 95.56 217 SER B CA 1
ATOM 4076 C C . SER B 1 217 ? 7.227 15.609 -0.18 1 95.56 217 SER B C 1
ATOM 4078 O O . SER B 1 217 ? 6.668 16.703 -0.353 1 95.56 217 SER B O 1
ATOM 4080 N N . VAL B 1 218 ? 8.133 15.156 -1.006 1 94.69 218 VAL B N 1
ATOM 4081 C CA . VAL B 1 218 ? 8.672 15.953 -2.102 1 94.69 218 VAL B CA 1
ATOM 4082 C C . VAL B 1 218 ? 7.875 15.688 -3.377 1 94.69 218 VAL B C 1
ATOM 4084 O O . VAL B 1 218 ? 7.527 16.625 -4.102 1 94.69 218 VAL B O 1
ATOM 4087 N N . GLY B 1 219 ? 7.586 14.406 -3.662 1 95.56 219 GLY B N 1
ATOM 4088 C CA . GLY B 1 219 ? 6.68 14.07 -4.75 1 95.56 219 GLY B CA 1
ATOM 4089 C C . GLY B 1 219 ? 7.391 13.844 -6.07 1 95.56 219 GLY B C 1
ATOM 4090 O O . GLY B 1 219 ? 8.297 13.008 -6.156 1 95.56 219 GLY B O 1
ATOM 4091 N N . ALA B 1 220 ? 7.105 14.703 -7.121 1 96.5 220 ALA B N 1
ATOM 4092 C CA . ALA B 1 220 ? 7.469 14.477 -8.516 1 96.5 220 ALA B CA 1
ATOM 4093 C C . ALA B 1 220 ? 8.961 14.203 -8.664 1 96.5 220 ALA B C 1
ATOM 4095 O O . ALA B 1 220 ? 9.359 13.273 -9.359 1 96.5 220 ALA B O 1
ATOM 4096 N N . ALA B 1 221 ? 9.812 14.906 -7.984 1 96.75 221 ALA B N 1
ATOM 4097 C CA . ALA B 1 221 ? 11.258 14.867 -8.195 1 96.75 221 ALA B CA 1
ATOM 4098 C C . ALA B 1 221 ? 11.867 13.625 -7.555 1 96.75 221 ALA B C 1
ATOM 4100 O O . ALA B 1 221 ? 12.992 13.234 -7.891 1 96.75 221 ALA B O 1
ATOM 4101 N N . THR B 1 222 ? 11.156 12.984 -6.648 1 98 222 THR B N 1
ATOM 4102 C CA . THR B 1 222 ? 11.805 11.945 -5.855 1 98 222 THR B CA 1
ATOM 4103 C C . THR B 1 222 ? 11.094 10.609 -6.043 1 98 222 THR B C 1
ATOM 4105 O O . THR B 1 222 ? 11.633 9.555 -5.684 1 98 222 THR B O 1
ATOM 4108 N N . PHE B 1 223 ? 9.992 10.57 -6.656 1 98.5 223 PHE B N 1
ATOM 4109 C CA . PHE B 1 223 ? 9.078 9.43 -6.598 1 98.5 223 PHE B CA 1
ATOM 4110 C C . PHE B 1 223 ? 9.75 8.172 -7.137 1 98.5 223 PHE B C 1
ATOM 4112 O O . PHE B 1 223 ? 9.82 7.156 -6.445 1 98.5 223 PHE B O 1
ATOM 4119 N N . GLU B 1 224 ? 10.219 8.227 -8.352 1 97.75 224 GLU B N 1
ATOM 4120 C CA . GLU B 1 224 ? 10.82 7.055 -8.977 1 97.75 224 GLU B CA 1
ATOM 4121 C C . GLU B 1 224 ? 12.023 6.559 -8.18 1 97.75 224 GLU B C 1
ATOM 4123 O O . GLU B 1 224 ? 12.164 5.355 -7.934 1 97.75 224 GLU B O 1
ATOM 4128 N N . GLY B 1 225 ? 12.898 7.492 -7.805 1 98.31 225 GLY B N 1
ATOM 4129 C CA . GLY B 1 225 ? 14.039 7.113 -6.984 1 98.31 225 GLY B CA 1
ATOM 4130 C C . GLY B 1 225 ? 13.648 6.523 -5.645 1 98.31 225 GLY B C 1
ATOM 4131 O O . GLY B 1 225 ? 14.344 5.652 -5.113 1 98.31 225 GLY B O 1
ATOM 4132 N N . SER B 1 226 ? 12.539 7.027 -5.062 1 98.81 226 SER B N 1
ATOM 4133 C CA . SER B 1 226 ? 12.023 6.488 -3.809 1 98.81 226 SER B CA 1
ATOM 4134 C C . SER B 1 226 ? 11.617 5.027 -3.957 1 98.81 226 SER B C 1
ATOM 4136 O O . SER B 1 226 ? 11.922 4.203 -3.094 1 98.81 226 SER B O 1
ATOM 4138 N N . LEU B 1 227 ? 10.992 4.703 -5.047 1 98.75 227 LEU B N 1
ATOM 4139 C CA . LEU B 1 227 ? 10.641 3.311 -5.316 1 98.75 227 LEU B CA 1
ATOM 4140 C C . LEU B 1 227 ? 11.898 2.447 -5.43 1 98.75 227 LEU B C 1
ATOM 4142 O O . LEU B 1 227 ? 11.938 1.335 -4.898 1 98.75 227 LEU B O 1
ATOM 4146 N N . ASP B 1 228 ? 12.906 2.982 -6.062 1 98.69 228 ASP B N 1
ATOM 4147 C CA . ASP B 1 228 ? 14.148 2.25 -6.301 1 98.69 228 ASP B CA 1
ATOM 4148 C C . ASP B 1 228 ? 14.922 2.049 -5 1 98.69 228 ASP B C 1
ATOM 4150 O O . ASP B 1 228 ? 15.867 1.259 -4.949 1 98.69 228 ASP B O 1
ATOM 4154 N N . SER B 1 229 ? 14.523 2.752 -3.965 1 98.88 229 SER B N 1
ATOM 4155 C CA . SER B 1 229 ? 15.242 2.713 -2.697 1 98.88 229 SER B CA 1
ATOM 4156 C C . SER B 1 229 ? 14.633 1.687 -1.747 1 98.88 229 SER B C 1
ATOM 4158 O O . SER B 1 229 ? 15.188 1.418 -0.678 1 98.88 229 SER B O 1
ATOM 4160 N N . LEU B 1 230 ? 13.523 1.127 -2.113 1 98.94 230 LEU B N 1
ATOM 4161 C CA . LEU B 1 230 ? 12.781 0.236 -1.227 1 98.94 230 LEU B CA 1
ATOM 4162 C C . LEU B 1 230 ? 13.281 -1.197 -1.353 1 98.94 230 LEU B C 1
ATOM 4164 O O . LEU B 1 230 ? 13.688 -1.627 -2.438 1 98.94 230 LEU B O 1
ATOM 4168 N N . ARG B 1 231 ? 13.273 -1.928 -0.243 1 98.81 231 ARG B N 1
ATOM 4169 C CA . ARG B 1 231 ? 13.422 -3.379 -0.297 1 98.81 231 ARG B CA 1
ATOM 4170 C C . ARG B 1 231 ? 12.18 -4.031 -0.894 1 98.81 231 ARG B C 1
ATOM 4172 O O . ARG B 1 231 ? 11.109 -3.418 -0.942 1 98.81 231 ARG B O 1
ATOM 4179 N N . PRO B 1 232 ? 12.297 -5.281 -1.374 1 98.62 232 PRO B N 1
ATOM 4180 C CA . PRO B 1 232 ? 11.07 -5.984 -1.736 1 98.62 232 PRO B CA 1
ATOM 4181 C C . PRO B 1 232 ? 10.016 -5.949 -0.627 1 98.62 232 PRO B C 1
ATOM 4183 O O . PRO B 1 232 ? 10.359 -6.062 0.553 1 98.62 232 PRO B O 1
ATOM 4186 N N . LEU B 1 233 ? 8.742 -5.73 -1.046 1 98.69 233 LEU B N 1
ATOM 4187 C CA . LEU B 1 233 ? 7.59 -5.672 -0.157 1 98.69 233 LEU B CA 1
ATOM 4188 C C . LEU B 1 233 ? 7.637 -4.422 0.715 1 98.69 233 LEU B C 1
ATOM 4190 O O . LEU B 1 233 ? 6.879 -4.301 1.68 1 98.69 233 LEU B O 1
ATOM 4194 N N . GLY B 1 234 ? 8.602 -3.48 0.428 1 98.88 234 GLY B N 1
ATOM 4195 C CA . GLY B 1 234 ? 8.672 -2.223 1.155 1 98.88 234 GLY B CA 1
ATOM 4196 C C . GLY B 1 234 ? 7.5 -1.3 0.862 1 98.88 234 GLY B C 1
ATOM 4197 O O . GLY B 1 234 ? 6.703 -1.566 -0.037 1 98.88 234 GLY B O 1
ATOM 4198 N N . LEU B 1 235 ? 7.367 -0.164 1.634 1 98.94 235 LEU B N 1
ATOM 4199 C CA . LEU B 1 235 ? 6.227 0.74 1.544 1 98.94 235 LEU B CA 1
ATOM 4200 C C . LEU B 1 235 ? 6.668 2.135 1.113 1 98.94 235 LEU B C 1
ATOM 4202 O O . LEU B 1 235 ? 7.523 2.746 1.76 1 98.94 235 LEU B O 1
ATOM 4206 N N . MET B 1 236 ? 6.121 2.578 -0.012 1 98.94 236 MET B N 1
ATOM 4207 C CA . MET B 1 236 ? 6.238 3.961 -0.465 1 98.94 236 MET B CA 1
ATOM 4208 C C . MET B 1 236 ? 5.113 4.816 0.106 1 98.94 236 MET B C 1
ATOM 4210 O O . MET B 1 236 ? 3.941 4.582 -0.185 1 98.94 236 MET B O 1
ATOM 4214 N N . VAL B 1 237 ? 5.445 5.773 0.952 1 98.94 237 VAL B N 1
ATOM 4215 C CA . VAL B 1 237 ? 4.477 6.719 1.496 1 98.94 237 VAL B CA 1
ATOM 4216 C C . VAL B 1 237 ? 4.672 8.086 0.853 1 98.94 237 VAL B C 1
ATOM 4218 O O . VAL B 1 237 ? 5.574 8.836 1.236 1 98.94 237 VAL B O 1
ATOM 4221 N N . SER B 1 238 ? 3.863 8.383 -0.118 1 98.69 238 SER B N 1
ATOM 4222 C CA . SER B 1 238 ? 3.859 9.703 -0.737 1 98.69 238 SER B CA 1
ATOM 4223 C C . SER B 1 238 ? 2.865 10.633 -0.05 1 98.69 238 SER B C 1
ATOM 4225 O O . SER B 1 238 ? 1.654 10.508 -0.242 1 98.69 238 SER B O 1
ATOM 4227 N N . TYR B 1 239 ? 3.389 11.609 0.749 1 97.69 239 TYR B N 1
ATOM 4228 C CA . TYR B 1 239 ? 2.443 12.352 1.572 1 97.69 239 TYR B CA 1
ATOM 4229 C C . TYR B 1 239 ? 2.586 13.852 1.346 1 97.69 239 TYR B C 1
ATOM 4231 O O . TYR B 1 239 ? 2.014 14.656 2.088 1 97.69 239 TYR B O 1
ATOM 4239 N N . GLY B 1 240 ? 3.369 14.203 0.292 1 94.19 240 GLY B N 1
ATOM 4240 C CA . GLY B 1 240 ? 3.514 15.594 -0.094 1 94.19 240 GLY B CA 1
ATOM 4241 C C . GLY B 1 240 ? 3.854 15.773 -1.562 1 94.19 240 GLY B C 1
ATOM 4242 O O . GLY B 1 240 ? 4.047 14.797 -2.285 1 94.19 240 GLY B O 1
ATOM 4243 N N . ASN B 1 241 ? 3.887 17.062 -2.025 1 93 241 ASN B N 1
ATOM 4244 C CA . ASN B 1 241 ? 4.102 17.422 -3.422 1 93 241 ASN B CA 1
ATOM 4245 C C . ASN B 1 241 ? 4.977 18.672 -3.551 1 93 241 ASN B C 1
ATOM 4247 O O . ASN B 1 241 ? 4.73 19.516 -4.41 1 93 241 ASN B O 1
ATOM 4251 N N . ALA B 1 242 ? 5.934 18.781 -2.645 1 87.56 242 ALA B N 1
ATOM 4252 C CA . ALA B 1 242 ? 6.715 20.016 -2.576 1 87.56 242 ALA B CA 1
ATOM 4253 C C . ALA B 1 242 ? 7.387 20.312 -3.914 1 87.56 242 ALA B C 1
ATOM 4255 O O . ALA B 1 242 ? 7.625 21.484 -4.254 1 87.56 242 ALA B O 1
ATOM 4256 N N . SER B 1 243 ? 7.68 19.312 -4.711 1 90.75 243 SER B N 1
ATOM 4257 C CA . SER B 1 243 ? 8.297 19.516 -6.016 1 90.75 243 SER B CA 1
ATOM 4258 C C . SER B 1 243 ? 7.277 19.391 -7.141 1 90.75 243 SER B C 1
ATOM 4260 O O . SER B 1 243 ? 7.641 19.391 -8.32 1 90.75 243 SER B O 1
ATOM 4262 N N . GLY B 1 244 ? 6.062 19.219 -6.711 1 90.31 244 GLY B N 1
ATOM 4263 C CA . GLY B 1 244 ? 5.008 19.016 -7.691 1 90.31 244 GLY B CA 1
ATOM 4264 C C . GLY B 1 244 ? 4.332 17.656 -7.566 1 90.31 244 GLY B C 1
ATOM 4265 O O . GLY B 1 244 ? 4.855 16.766 -6.906 1 90.31 244 GLY B O 1
ATOM 4266 N N . LYS B 1 245 ? 3.252 17.516 -8.273 1 93.69 245 LYS B N 1
ATOM 4267 C CA . LYS B 1 245 ? 2.438 16.312 -8.242 1 93.69 245 LYS B CA 1
ATOM 4268 C C . LYS B 1 245 ? 3.143 15.148 -8.945 1 93.69 245 LYS B C 1
ATOM 4270 O O . LYS B 1 245 ? 3.727 15.336 -10.016 1 93.69 245 LYS B O 1
ATOM 4275 N N . VAL B 1 246 ? 3.123 14.016 -8.328 1 96.69 246 VAL B N 1
ATOM 4276 C CA . VAL B 1 246 ? 3.615 12.82 -9 1 96.69 246 VAL B CA 1
ATOM 4277 C C . VAL B 1 246 ? 2.797 12.562 -10.258 1 96.69 246 VAL B C 1
ATOM 4279 O O . VAL B 1 246 ? 1.565 12.531 -10.219 1 96.69 246 VAL B O 1
ATOM 4282 N N . PRO B 1 247 ? 3.424 12.414 -11.391 1 96.81 247 PRO B N 1
ATOM 4283 C CA . PRO B 1 247 ? 2.676 12.07 -12.602 1 96.81 247 PRO B CA 1
ATOM 4284 C C . PRO B 1 247 ? 1.985 10.711 -12.508 1 96.81 247 PRO B C 1
ATOM 4286 O O . PRO B 1 247 ? 2.324 9.898 -11.641 1 96.81 247 PRO B O 1
ATOM 4289 N N . PRO B 1 248 ? 0.998 10.547 -13.43 1 96.56 248 PRO B N 1
ATOM 4290 C CA . PRO B 1 248 ? 0.364 9.227 -13.43 1 96.56 248 PRO B CA 1
ATOM 4291 C C . PRO B 1 248 ? 1.376 8.086 -13.508 1 96.56 248 PRO B C 1
ATOM 4293 O O . PRO B 1 248 ? 2.377 8.188 -14.219 1 96.56 248 PRO B O 1
ATOM 4296 N N . PHE B 1 249 ? 1.057 7.023 -12.812 1 94 249 PHE B N 1
ATOM 4297 C CA . PHE B 1 249 ? 2.041 6.008 -12.453 1 94 249 PHE B CA 1
ATOM 4298 C C . PHE B 1 249 ? 1.592 4.629 -12.914 1 94 249 PHE B C 1
ATOM 4300 O O . PHE B 1 249 ? 0.408 4.293 -12.836 1 94 249 PHE B O 1
ATOM 4307 N N . ASP B 1 250 ? 2.484 3.916 -13.594 1 96.75 250 ASP B N 1
ATOM 4308 C CA . ASP B 1 250 ? 2.225 2.527 -13.953 1 96.75 250 ASP B CA 1
ATOM 4309 C C . ASP B 1 250 ? 2.332 1.611 -12.742 1 96.75 250 ASP B C 1
ATOM 4311 O O . ASP B 1 250 ? 3.436 1.325 -12.266 1 96.75 250 ASP B O 1
ATOM 4315 N N . ILE B 1 251 ? 1.192 1.032 -12.297 1 97.38 251 ILE B N 1
ATOM 4316 C CA . ILE B 1 251 ? 1.2 0.278 -11.047 1 97.38 251 ILE B CA 1
ATOM 4317 C C . ILE B 1 251 ? 1.989 -1.017 -11.227 1 97.38 251 ILE B C 1
ATOM 4319 O O . ILE B 1 251 ? 2.363 -1.668 -10.25 1 97.38 251 ILE B O 1
ATOM 4323 N N . GLY B 1 252 ? 2.27 -1.413 -12.492 1 96.38 252 GLY B N 1
ATOM 4324 C CA . GLY B 1 252 ? 3.105 -2.57 -12.766 1 96.38 252 GLY B CA 1
ATOM 4325 C C . GLY B 1 252 ? 4.512 -2.434 -12.219 1 96.38 252 GLY B C 1
ATOM 4326 O O . GLY B 1 252 ? 5.18 -3.436 -11.945 1 96.38 252 GLY B O 1
ATOM 4327 N N . LEU B 1 253 ? 4.953 -1.197 -12.023 1 97.19 253 LEU B N 1
ATOM 4328 C CA . LEU B 1 253 ? 6.281 -0.941 -11.477 1 97.19 253 LEU B CA 1
ATOM 4329 C C . LEU B 1 253 ? 6.391 -1.467 -10.055 1 97.19 253 LEU B C 1
ATOM 4331 O O . LEU B 1 253 ? 7.48 -1.833 -9.602 1 97.19 253 LEU B O 1
ATOM 4335 N N . LEU B 1 254 ? 5.27 -1.513 -9.312 1 98.5 254 LEU B N 1
ATOM 4336 C CA . LEU B 1 254 ? 5.309 -2.041 -7.957 1 98.5 254 LEU B CA 1
ATOM 4337 C C . LEU B 1 254 ? 5.742 -3.502 -7.953 1 98.5 254 LEU B C 1
ATOM 4339 O O . LEU B 1 254 ? 6.543 -3.914 -7.109 1 98.5 254 LEU B O 1
ATOM 4343 N N . ALA B 1 255 ? 5.215 -4.281 -8.891 1 97.38 255 ALA B N 1
ATOM 4344 C CA . ALA B 1 255 ? 5.637 -5.672 -9.031 1 97.38 255 ALA B CA 1
ATOM 4345 C C . ALA B 1 255 ? 7.09 -5.762 -9.492 1 97.38 255 ALA B C 1
ATOM 4347 O O . ALA B 1 255 ? 7.883 -6.504 -8.906 1 97.38 255 ALA B O 1
ATOM 4348 N N . ALA B 1 256 ? 7.43 -5.031 -10.539 1 96.12 256 ALA B N 1
ATOM 4349 C CA . ALA B 1 256 ? 8.758 -5.078 -11.148 1 96.12 256 ALA B CA 1
ATOM 4350 C C . ALA B 1 256 ? 9.844 -4.723 -10.133 1 96.12 256 ALA B C 1
ATOM 4352 O O . ALA B 1 256 ? 10.969 -5.219 -10.219 1 96.12 256 ALA B O 1
ATOM 4353 N N . LYS B 1 257 ? 9.477 -3.871 -9.172 1 98.06 257 LYS B N 1
ATOM 4354 C CA . LYS B 1 257 ? 10.477 -3.371 -8.227 1 98.06 257 LYS B CA 1
ATOM 4355 C C . LYS B 1 257 ? 10.383 -4.102 -6.891 1 98.06 257 LYS B C 1
ATOM 4357 O O . LYS B 1 257 ? 10.93 -3.637 -5.887 1 98.06 257 LYS B O 1
ATOM 4362 N N . GLY B 1 258 ? 9.719 -5.23 -6.887 1 98.25 258 GLY B N 1
ATOM 4363 C CA . GLY B 1 258 ? 9.781 -6.074 -5.703 1 98.25 258 GLY B CA 1
ATOM 4364 C C . GLY B 1 258 ? 8.453 -6.156 -4.961 1 98.25 258 GLY B C 1
ATOM 4365 O O . GLY B 1 258 ? 8.438 -6.262 -3.732 1 98.25 258 GLY B O 1
ATOM 4366 N N . SER B 1 259 ? 7.309 -6.043 -5.699 1 98.75 259 SER B N 1
ATOM 4367 C CA . SER B 1 259 ? 5.984 -6.137 -5.09 1 98.75 259 SER B CA 1
ATOM 4368 C C . SER B 1 259 ? 5.805 -5.098 -3.988 1 98.75 259 SER B C 1
ATOM 4370 O O . SER B 1 259 ? 5.406 -5.43 -2.871 1 98.75 259 SER B O 1
ATOM 4372 N N . LEU B 1 260 ? 6.066 -3.859 -4.32 1 98.88 260 LEU B N 1
ATOM 4373 C CA . LEU B 1 260 ? 6.051 -2.762 -3.361 1 98.88 260 LEU B CA 1
ATOM 4374 C C . LEU B 1 260 ? 4.621 -2.395 -2.98 1 98.88 260 LEU B C 1
ATOM 4376 O O . LEU B 1 260 ? 3.678 -2.713 -3.709 1 98.88 260 LEU B O 1
ATOM 4380 N N . PHE B 1 261 ? 4.449 -1.814 -1.833 1 98.94 261 PHE B N 1
ATOM 4381 C CA . PHE B 1 261 ? 3.217 -1.16 -1.406 1 98.94 261 PHE B CA 1
ATOM 4382 C C . PHE B 1 261 ? 3.314 0.349 -1.59 1 98.94 261 PHE B C 1
ATOM 4384 O O . PHE B 1 261 ? 4.395 0.926 -1.467 1 98.94 261 PHE B O 1
ATOM 4391 N N . LEU B 1 262 ? 2.209 0.947 -1.93 1 98.88 262 LEU B N 1
ATOM 4392 C CA . LEU B 1 262 ? 2.119 2.387 -2.146 1 98.88 262 LEU B CA 1
ATOM 4393 C C . LEU B 1 262 ? 0.923 2.975 -1.403 1 98.88 262 LEU B C 1
ATOM 4395 O O . LEU B 1 262 ? -0.161 2.387 -1.401 1 98.88 262 LEU B O 1
ATOM 4399 N N . THR B 1 263 ? 1.098 4.082 -0.735 1 98.88 263 THR B N 1
ATOM 4400 C CA . THR B 1 263 ? -0.032 4.828 -0.195 1 98.88 263 THR B CA 1
ATOM 4401 C C . THR B 1 263 ? 0.193 6.332 -0.344 1 98.88 263 THR B C 1
ATOM 4403 O O . THR B 1 263 ? 1.332 6.781 -0.477 1 98.88 263 THR B O 1
ATOM 4406 N N . ARG B 1 264 ? -0.849 7 -0.473 1 98.56 264 ARG B N 1
ATOM 4407 C CA . ARG B 1 264 ? -0.918 8.453 -0.378 1 98.56 264 ARG B CA 1
ATOM 4408 C C . ARG B 1 264 ? -1.891 8.891 0.715 1 98.56 264 ARG B C 1
ATOM 4410 O O . ARG B 1 264 ? -3.072 9.117 0.446 1 98.56 264 ARG B O 1
ATOM 4417 N N . PRO B 1 265 ? -1.346 9.07 1.896 1 98.38 265 PRO B N 1
ATOM 4418 C CA . PRO B 1 265 ? -2.211 9.383 3.035 1 98.38 265 PRO B CA 1
ATOM 4419 C C . PRO B 1 265 ? -2.459 10.883 3.193 1 98.38 265 PRO B C 1
ATOM 4421 O O . PRO B 1 265 ? -1.722 11.695 2.631 1 98.38 265 PRO B O 1
ATOM 4424 N N . THR B 1 266 ? -3.494 11.195 3.861 1 96.31 266 THR B N 1
ATOM 4425 C CA . THR B 1 266 ? -3.732 12.555 4.348 1 96.31 266 THR B CA 1
ATOM 4426 C C . THR B 1 266 ? -4.086 12.539 5.832 1 96.31 266 THR B C 1
ATOM 4428 O O . THR B 1 266 ? -4.738 11.609 6.312 1 96.31 266 THR B O 1
ATOM 4431 N N . LEU B 1 267 ? -3.652 13.531 6.453 1 96.81 267 LEU B N 1
ATOM 4432 C CA . LEU B 1 267 ? -3.881 13.688 7.887 1 96.81 267 LEU B CA 1
ATOM 4433 C C . LEU B 1 267 ? -5.371 13.641 8.211 1 96.81 267 LEU B C 1
ATOM 4435 O O . LEU B 1 267 ? -5.773 13.086 9.234 1 96.81 267 LEU B O 1
ATOM 4439 N N . PHE B 1 268 ? -6.188 14.109 7.355 1 95.06 268 PHE B N 1
ATOM 4440 C CA . PHE B 1 268 ? -7.613 14.273 7.605 1 95.06 268 PHE B CA 1
ATOM 4441 C C . PHE B 1 268 ? -8.312 12.922 7.645 1 95.06 268 PHE B C 1
ATOM 4443 O O . PHE B 1 268 ? -9.328 12.758 8.328 1 95.06 268 PHE B O 1
ATOM 4450 N N . THR B 1 269 ? -7.766 11.961 6.938 1 97.69 269 THR B N 1
ATOM 4451 C CA . THR B 1 269 ? -8.305 10.617 7.055 1 97.69 269 THR B CA 1
ATOM 4452 C C . THR B 1 269 ? -8.031 10.039 8.445 1 97.69 269 THR B C 1
ATOM 4454 O O . THR B 1 269 ? -8.922 9.477 9.078 1 97.69 269 THR B O 1
ATOM 4457 N N . TYR B 1 270 ? -6.871 10.25 8.938 1 98.06 270 TYR B N 1
ATOM 4458 C CA . TYR B 1 270 ? -6.418 9.656 10.188 1 98.06 270 TYR B CA 1
ATOM 4459 C C . TYR B 1 270 ? -7.062 10.336 11.391 1 98.06 270 TYR B C 1
ATOM 4461 O O . TYR B 1 270 ? -7.223 9.727 12.445 1 98.06 270 TYR B O 1
ATOM 4469 N N . THR B 1 271 ? -7.488 11.586 11.195 1 97.44 271 THR B N 1
ATOM 4470 C CA . THR B 1 271 ? -8.07 12.344 12.297 1 97.44 271 THR B CA 1
ATOM 4471 C C . THR B 1 271 ? -9.578 12.461 12.133 1 97.44 271 THR B C 1
ATOM 4473 O O . THR B 1 271 ? -10.227 13.25 12.82 1 97.44 271 THR B O 1
ATOM 4476 N N . ALA B 1 272 ? -10.156 11.734 11.195 1 96.19 272 ALA B N 1
ATOM 4477 C CA . ALA B 1 272 ? -11.57 11.883 10.859 1 96.19 272 ALA B CA 1
ATOM 4478 C C . ALA B 1 272 ? -12.453 11.656 12.086 1 96.19 272 ALA B C 1
ATOM 4480 O O . ALA B 1 272 ? -13.375 12.43 12.352 1 96.19 272 ALA B O 1
ATOM 4481 N N . GLU B 1 273 ? -12.133 10.609 12.812 1 96.12 273 GLU B N 1
ATOM 4482 C CA . GLU B 1 273 ? -12.883 10.305 14.031 1 96.12 273 GLU B CA 1
ATOM 4483 C C . GLU B 1 273 ? -12.305 11.047 15.234 1 96.12 273 GLU B C 1
ATOM 4485 O O . GLU B 1 273 ? -11.086 11.062 15.43 1 96.12 273 GLU B O 1
ATOM 4490 N N . ARG B 1 274 ? -13.172 11.656 16.062 1 96.56 274 ARG B N 1
ATOM 4491 C CA . ARG B 1 274 ? -12.773 12.445 17.219 1 96.56 274 ARG B CA 1
ATOM 4492 C C . ARG B 1 274 ? -11.891 11.625 18.156 1 96.56 274 ARG B C 1
ATOM 4494 O O . ARG B 1 274 ? -10.867 12.117 18.641 1 96.56 274 ARG B O 1
ATOM 4501 N N . ALA B 1 275 ? -12.273 10.391 18.344 1 97.69 275 ALA B N 1
ATOM 4502 C CA . ALA B 1 275 ? -11.508 9.531 19.25 1 97.69 275 ALA B CA 1
ATOM 4503 C C . ALA B 1 275 ? -10.086 9.336 18.734 1 97.69 275 ALA B C 1
ATOM 4505 O O . ALA B 1 275 ? -9.141 9.305 19.531 1 97.69 275 ALA B O 1
ATOM 4506 N N . ASN B 1 276 ? -9.93 9.195 17.438 1 97.88 276 ASN B N 1
ATOM 4507 C CA . ASN B 1 276 ? -8.602 9.047 16.844 1 97.88 276 ASN B CA 1
ATOM 4508 C C . ASN B 1 276 ? -7.773 10.32 17.016 1 97.88 276 ASN B C 1
ATOM 4510 O O . ASN B 1 276 ? -6.594 10.25 17.375 1 97.88 276 ASN B O 1
ATOM 4514 N N . LEU B 1 277 ? -8.406 11.453 16.75 1 98.12 277 LEU B N 1
ATOM 4515 C CA . LEU B 1 277 ? -7.715 12.727 16.922 1 98.12 277 LEU B CA 1
ATOM 4516 C C . LEU B 1 277 ? -7.188 12.883 18.344 1 98.12 277 LEU B C 1
ATOM 4518 O O . LEU B 1 277 ? -6.031 13.258 18.531 1 98.12 277 LEU B O 1
ATOM 4522 N N . LEU B 1 278 ? -8.023 12.562 19.312 1 98.25 278 LEU B N 1
ATOM 4523 C CA . LEU B 1 278 ? -7.641 12.719 20.719 1 98.25 278 LEU B CA 1
ATOM 4524 C C . LEU B 1 278 ? -6.508 11.766 21.078 1 98.25 278 LEU B C 1
ATOM 4526 O O . LEU B 1 278 ? -5.582 12.141 21.797 1 98.25 278 LEU B O 1
ATOM 4530 N N . LYS B 1 279 ? -6.551 10.562 20.562 1 98.56 279 LYS B N 1
ATOM 4531 C CA . LYS B 1 279 ? -5.484 9.594 20.812 1 98.56 279 LYS B CA 1
ATOM 4532 C C . LYS B 1 279 ? -4.168 10.055 20.188 1 98.56 279 LYS B C 1
ATOM 4534 O O . LYS B 1 279 ? -3.113 9.945 20.828 1 98.56 279 LYS B O 1
ATOM 4539 N N . MET B 1 280 ? -4.254 10.555 19 1 98.62 280 MET B N 1
ATOM 4540 C CA . MET B 1 280 ? -3.068 11.07 18.328 1 98.62 280 MET B CA 1
ATOM 4541 C C . MET B 1 280 ? -2.49 12.273 19.078 1 98.62 280 MET B C 1
ATOM 4543 O O . MET B 1 280 ? -1.274 12.375 19.234 1 98.62 280 MET B O 1
ATOM 4547 N N . ALA B 1 281 ? -3.361 13.133 19.484 1 98.38 281 ALA B N 1
ATOM 4548 C CA . ALA B 1 281 ? -2.945 14.32 20.234 1 98.38 281 ALA B CA 1
ATOM 4549 C C . ALA B 1 281 ? -2.232 13.922 21.531 1 98.38 281 ALA B C 1
ATOM 4551 O O . ALA B 1 281 ? -1.178 14.477 21.859 1 98.38 281 ALA B O 1
ATOM 4552 N N . GLU B 1 282 ? -2.82 13.008 22.203 1 98.25 282 GLU B N 1
ATOM 4553 C CA . GLU B 1 282 ? -2.232 12.523 23.453 1 98.25 282 GLU B CA 1
ATOM 4554 C C . GLU B 1 282 ? -0.828 11.977 23.219 1 98.25 282 GLU B C 1
ATOM 4556 O O . GLU B 1 282 ? 0.101 12.305 23.969 1 98.25 282 GLU B O 1
ATOM 4561 N N . GLU B 1 283 ? -0.708 11.203 22.234 1 98.38 283 GLU B N 1
ATOM 4562 C CA . GLU B 1 283 ? 0.597 10.625 21.922 1 98.38 283 GLU B CA 1
ATOM 4563 C C . GLU B 1 283 ? 1.601 11.695 21.516 1 98.38 283 GLU B C 1
ATOM 4565 O O . GLU B 1 283 ? 2.77 11.641 21.906 1 98.38 283 GLU B O 1
ATOM 4570 N N . LEU B 1 284 ? 1.137 12.641 20.734 1 98.38 284 LEU B N 1
ATOM 4571 C CA . LEU B 1 284 ? 2 13.727 20.281 1 98.38 284 LEU B CA 1
ATOM 4572 C C . LEU B 1 284 ? 2.504 14.547 21.469 1 98.38 284 LEU B C 1
ATOM 4574 O O . LEU B 1 284 ? 3.709 14.781 21.594 1 98.38 284 LEU B O 1
ATOM 4578 N N . PHE B 1 285 ? 1.621 14.93 22.359 1 98 285 PHE B N 1
ATOM 4579 C CA . PHE B 1 285 ? 2.002 15.75 23.516 1 98 285 PHE B CA 1
ATOM 4580 C C . PHE B 1 285 ? 2.898 14.961 24.453 1 98 285 PHE B C 1
ATOM 4582 O O . PHE B 1 285 ? 3.84 15.516 25.031 1 98 285 PHE B O 1
ATOM 4589 N N . ALA B 1 286 ? 2.637 13.688 24.578 1 97.88 286 ALA B N 1
ATOM 4590 C CA . ALA B 1 286 ? 3.477 12.844 25.422 1 97.88 286 ALA B CA 1
ATOM 4591 C C . ALA B 1 286 ? 4.891 12.742 24.875 1 97.88 286 ALA B C 1
ATOM 4593 O O . ALA B 1 286 ? 5.867 12.828 25.609 1 97.88 286 ALA B O 1
ATOM 4594 N N . ALA B 1 287 ? 4.969 12.609 23.594 1 97.88 287 ALA B N 1
ATOM 4595 C CA . ALA B 1 287 ? 6.277 12.516 22.953 1 97.88 287 ALA B CA 1
ATOM 4596 C C . ALA B 1 287 ? 7.055 13.82 23.109 1 97.88 287 ALA B C 1
ATOM 4598 O O . ALA B 1 287 ? 8.258 13.797 23.391 1 97.88 287 ALA B O 1
ATOM 4599 N N . TRP B 1 288 ? 6.383 14.867 22.922 1 97.25 288 TRP B N 1
ATOM 4600 C CA . TRP B 1 288 ? 7.02 16.172 23.078 1 97.25 288 TRP B CA 1
ATOM 4601 C C . TRP B 1 288 ? 7.469 16.391 24.516 1 97.25 288 TRP B C 1
ATOM 4603 O O . TRP B 1 288 ? 8.594 16.828 24.766 1 97.25 288 TRP B O 1
ATOM 4613 N N . GLN B 1 289 ? 6.629 16.062 25.422 1 96.19 289 GLN B N 1
ATOM 4614 C CA . GLN B 1 289 ? 6.93 16.234 26.844 1 96.19 289 GLN B CA 1
ATOM 4615 C C . GLN B 1 289 ? 8.094 15.359 27.266 1 96.19 289 GLN B C 1
ATOM 4617 O O . GLN B 1 289 ? 8.891 15.75 28.125 1 96.19 289 GLN B O 1
ATOM 4622 N N . ALA B 1 290 ? 8.195 14.234 26.656 1 97 290 ALA B N 1
ATOM 4623 C CA . ALA B 1 290 ? 9.273 13.297 26.953 1 97 290 ALA B CA 1
ATOM 4624 C C . ALA B 1 290 ? 10.586 13.734 26.328 1 97 290 ALA B C 1
ATOM 4626 O O . ALA B 1 290 ? 11.633 13.125 26.547 1 97 290 ALA B O 1
ATOM 4627 N N . GLY B 1 291 ? 10.547 14.727 25.453 1 96.69 291 GLY B N 1
ATOM 4628 C CA . GLY B 1 291 ? 11.75 15.25 24.844 1 96.69 291 GLY B CA 1
ATOM 4629 C C . GLY B 1 291 ? 12.203 14.453 23.641 1 96.69 291 GLY B C 1
ATOM 4630 O O . GLY B 1 291 ? 13.383 14.469 23.281 1 96.69 291 GLY B O 1
ATOM 4631 N N . TRP B 1 292 ? 11.281 13.719 23.047 1 97.19 292 TRP B N 1
ATOM 4632 C CA . TRP B 1 292 ? 11.648 12.906 21.891 1 97.19 292 TRP B CA 1
ATOM 4633 C C . TRP B 1 292 ? 12.016 13.789 20.703 1 97.19 292 TRP B C 1
ATOM 4635 O O . TRP B 1 292 ? 12.766 13.375 19.812 1 97.19 292 TRP B O 1
ATOM 4645 N N . PHE B 1 293 ? 11.445 14.945 20.688 1 96.5 293 PHE B N 1
ATOM 4646 C CA . PHE B 1 293 ? 11.781 15.961 19.688 1 96.5 293 PHE B CA 1
ATOM 4647 C C . PHE B 1 293 ? 11.609 17.359 20.266 1 96.5 293 PHE B C 1
ATOM 4649 O O . PHE B 1 293 ? 11.023 17.531 21.344 1 96.5 293 PHE B O 1
ATOM 4656 N N . THR B 1 294 ? 12.188 18.281 19.547 1 94.88 294 THR B N 1
ATOM 4657 C CA . THR B 1 294 ? 12.047 19.688 19.922 1 94.88 294 THR B CA 1
ATOM 4658 C C . THR B 1 294 ? 11.281 20.453 18.844 1 94.88 294 THR B C 1
ATOM 4660 O O . THR B 1 294 ? 11.297 20.078 17.672 1 94.88 294 THR B O 1
ATOM 4663 N N . VAL B 1 295 ? 10.539 21.391 19.281 1 94.81 295 VAL B N 1
ATOM 4664 C CA . VAL B 1 295 ? 9.844 22.281 18.359 1 94.81 295 VAL B CA 1
ATOM 4665 C C . VAL B 1 295 ? 10.617 23.594 18.203 1 94.81 295 VAL B C 1
ATOM 4667 O O . VAL B 1 295 ? 10.766 24.344 19.172 1 94.81 295 VAL B O 1
ATOM 4670 N N . GLU B 1 296 ? 11.148 23.719 17.094 1 91.44 296 GLU B N 1
ATOM 4671 C CA . GLU B 1 296 ? 11.875 24.938 16.766 1 91.44 296 GLU B CA 1
ATOM 4672 C C . GLU B 1 296 ? 11.047 25.844 15.867 1 91.44 296 GLU B C 1
ATOM 4674 O O . GLU B 1 296 ? 10.547 25.406 14.82 1 91.44 296 GLU B O 1
ATOM 4679 N N . ILE B 1 297 ? 10.82 27.062 16.359 1 94 297 ILE B N 1
ATOM 4680 C CA . ILE B 1 297 ? 10.148 28.062 15.547 1 94 297 ILE B CA 1
ATOM 4681 C C . ILE B 1 297 ? 11.195 28.938 14.852 1 94 297 ILE B C 1
ATOM 4683 O O . ILE B 1 297 ? 11.805 29.812 15.484 1 94 297 ILE B O 1
ATOM 4687 N N . GLY B 1 298 ? 11.391 28.719 13.633 1 89.56 298 GLY B N 1
ATOM 4688 C CA . GLY B 1 298 ? 12.43 29.391 12.883 1 89.56 298 GLY B CA 1
ATOM 4689 C C . GLY B 1 298 ? 12.031 30.797 12.453 1 89.56 298 GLY B C 1
ATOM 4690 O O . GLY B 1 298 ? 12.883 31.688 12.344 1 89.56 298 GLY B O 1
ATOM 4691 N N . GLN B 1 299 ? 10.766 30.953 12.172 1 92.5 299 GLN B N 1
ATOM 4692 C CA . GLN B 1 299 ? 10.289 32.25 11.688 1 92.5 299 GLN B CA 1
ATOM 4693 C C . GLN B 1 299 ? 8.977 32.625 12.352 1 92.5 299 GLN B C 1
ATOM 4695 O O . GLN B 1 299 ? 8.125 31.781 12.602 1 92.5 299 GLN B O 1
ATOM 4700 N N . ARG B 1 300 ? 8.797 33.875 12.57 1 96.81 300 ARG B N 1
ATOM 4701 C CA . ARG B 1 300 ? 7.559 34.5 13 1 96.81 300 ARG B CA 1
ATOM 4702 C C . ARG B 1 300 ? 7.188 35.656 12.094 1 96.81 300 ARG B C 1
ATOM 4704 O O . ARG B 1 300 ? 8.039 36.5 11.75 1 96.81 300 ARG B O 1
ATOM 4711 N N . PHE B 1 301 ? 6.055 35.656 11.602 1 97.81 301 PHE B N 1
ATOM 4712 C CA . PHE B 1 301 ? 5.512 36.781 10.836 1 97.81 301 PHE B CA 1
ATOM 4713 C C . PHE B 1 301 ? 4.223 37.281 11.469 1 97.81 301 PHE B C 1
ATOM 4715 O O . PHE B 1 301 ? 3.533 36.562 12.172 1 97.81 301 PHE B O 1
ATOM 4722 N N . ALA B 1 302 ? 3.979 38.594 11.234 1 98.44 302 ALA B N 1
ATOM 4723 C CA . ALA B 1 302 ? 2.641 39.062 11.578 1 98.44 302 ALA B CA 1
ATOM 4724 C C . ALA B 1 302 ? 1.579 38.375 10.719 1 98.44 302 ALA B C 1
ATOM 4726 O O . ALA B 1 302 ? 1.801 38.125 9.531 1 98.44 302 ALA B O 1
ATOM 4727 N N . LEU B 1 303 ? 0.447 38.094 11.328 1 98.38 303 LEU B N 1
ATOM 4728 C CA . LEU B 1 303 ? -0.662 37.469 10.602 1 98.38 303 LEU B CA 1
ATOM 4729 C C . LEU B 1 303 ? -0.96 38.25 9.32 1 98.38 303 LEU B C 1
ATOM 4731 O O . LEU B 1 303 ? -1.199 37.625 8.266 1 98.38 303 LEU B O 1
ATOM 4735 N N . SER B 1 304 ? -0.873 39.531 9.344 1 98.12 304 SER B N 1
ATOM 4736 C CA . SER B 1 304 ? -1.146 40.406 8.195 1 98.12 304 SER B CA 1
ATOM 4737 C C . SER B 1 304 ? -0.078 40.219 7.117 1 98.12 304 SER B C 1
ATOM 4739 O O . SER B 1 304 ? -0.271 40.656 5.977 1 98.12 304 SER B O 1
ATOM 4741 N N . ASP B 1 305 ? 1.045 39.656 7.484 1 97.94 305 ASP B N 1
ATOM 4742 C CA . ASP B 1 305 ? 2.16 39.469 6.559 1 97.94 305 ASP B CA 1
ATOM 4743 C C . ASP B 1 305 ? 2.26 38.031 6.078 1 97.94 305 ASP B C 1
ATOM 4745 O O . ASP B 1 305 ? 3.359 37.531 5.84 1 97.94 305 ASP B O 1
ATOM 4749 N N . ALA B 1 306 ? 1.139 37.344 6.02 1 98.12 306 ALA B N 1
ATOM 4750 C CA . ALA B 1 306 ? 1.102 35.938 5.633 1 98.12 306 ALA B CA 1
ATOM 4751 C C . ALA B 1 306 ? 1.727 35.719 4.258 1 98.12 306 ALA B C 1
ATOM 4753 O O . ALA B 1 306 ? 2.328 34.688 3.994 1 98.12 306 ALA B O 1
ATOM 4754 N N . ALA B 1 307 ? 1.624 36.688 3.369 1 97.69 307 ALA B N 1
ATOM 4755 C CA . ALA B 1 307 ? 2.217 36.594 2.037 1 97.69 307 ALA B CA 1
ATOM 4756 C C . ALA B 1 307 ? 3.732 36.438 2.119 1 97.69 307 ALA B C 1
ATOM 4758 O O . ALA B 1 307 ? 4.324 35.656 1.358 1 97.69 307 ALA B O 1
ATOM 4759 N N . ASP B 1 308 ? 4.309 37.156 2.973 1 96.38 308 ASP B N 1
ATOM 4760 C CA . ASP B 1 308 ? 5.75 37.062 3.17 1 96.38 308 ASP B CA 1
ATOM 4761 C C . ASP B 1 308 ? 6.145 35.688 3.684 1 96.38 308 ASP B C 1
ATOM 4763 O O . ASP B 1 308 ? 7.184 35.156 3.295 1 96.38 308 ASP B O 1
ATOM 4767 N N . ALA B 1 309 ? 5.336 35.188 4.586 1 95.88 309 ALA B N 1
ATOM 4768 C CA . ALA B 1 309 ? 5.586 33.812 5.09 1 95.88 309 ALA B CA 1
ATOM 4769 C C . ALA B 1 309 ? 5.551 32.812 3.961 1 95.88 309 ALA B C 1
ATOM 4771 O O . ALA B 1 309 ? 6.406 31.922 3.889 1 95.88 309 ALA B O 1
ATOM 4772 N N . HIS B 1 310 ? 4.559 32.906 3.072 1 96.44 310 HIS B N 1
ATOM 4773 C CA . HIS B 1 310 ? 4.453 31.984 1.943 1 96.44 310 HIS B CA 1
ATOM 4774 C C . HIS B 1 310 ? 5.66 32.094 1.018 1 96.44 310 HIS B C 1
ATOM 4776 O O . HIS B 1 310 ? 6.152 31.109 0.494 1 96.44 310 HIS B O 1
ATOM 4782 N N . ARG B 1 311 ? 6.148 33.344 0.754 1 94.69 311 ARG B N 1
ATOM 4783 C CA . ARG B 1 311 ? 7.332 33.531 -0.071 1 94.69 311 ARG B CA 1
ATOM 4784 C C . ARG B 1 311 ? 8.555 32.844 0.529 1 94.69 311 ARG B C 1
ATOM 4786 O O . ARG B 1 311 ? 9.305 32.188 -0.183 1 94.69 311 ARG B O 1
ATOM 4793 N N . ALA B 1 312 ? 8.633 33.062 1.783 1 90.25 312 ALA B N 1
ATOM 4794 C CA . ALA B 1 312 ? 9.766 32.438 2.475 1 90.25 312 ALA B CA 1
ATOM 4795 C C . ALA B 1 312 ? 9.703 30.922 2.404 1 90.25 312 ALA B C 1
ATOM 4797 O O . ALA B 1 312 ? 10.711 30.266 2.145 1 90.25 312 ALA B O 1
ATOM 4798 N N . LEU B 1 313 ? 8.531 30.359 2.639 1 88.31 313 LEU B N 1
ATOM 4799 C CA . LEU B 1 313 ? 8.336 28.922 2.627 1 88.31 313 LEU B CA 1
ATOM 4800 C C . LEU B 1 313 ? 8.578 28.344 1.235 1 88.31 313 LEU B C 1
ATOM 4802 O O . LEU B 1 313 ? 9.289 27.344 1.086 1 88.31 313 LEU B O 1
ATOM 4806 N N . ALA B 1 314 ? 8.109 28.984 0.223 1 86.31 314 ALA B N 1
ATOM 4807 C CA . ALA B 1 314 ? 8.195 28.516 -1.157 1 86.31 314 ALA B CA 1
ATOM 4808 C C . ALA B 1 314 ? 9.633 28.562 -1.665 1 86.31 314 ALA B C 1
ATOM 4810 O O . ALA B 1 314 ? 10.016 27.797 -2.543 1 86.31 314 ALA B O 1
ATOM 4811 N N . SER B 1 315 ? 10.352 29.5 -1.077 1 83.12 315 SER B N 1
ATOM 4812 C CA . SER B 1 315 ? 11.727 29.672 -1.522 1 83.12 315 SER B CA 1
ATOM 4813 C C . SER B 1 315 ? 12.664 28.719 -0.774 1 83.12 315 SER B C 1
ATOM 4815 O O . SER B 1 315 ? 13.883 28.766 -0.965 1 83.12 315 SER B O 1
ATOM 4817 N N . ARG B 1 316 ? 12.242 27.891 0.052 1 75.25 316 ARG B N 1
ATOM 4818 C CA . ARG B 1 316 ? 12.992 26.875 0.793 1 75.25 316 ARG B CA 1
ATOM 4819 C C . ARG B 1 316 ? 14.062 27.531 1.669 1 75.25 316 ARG B C 1
ATOM 4821 O O . ARG B 1 316 ? 15.156 26.984 1.812 1 75.25 316 ARG B O 1
ATOM 4828 N N . GLN B 1 317 ? 13.664 28.625 2.078 1 73.38 317 GLN B N 1
ATOM 4829 C CA . GLN B 1 317 ? 14.594 29.391 2.898 1 73.38 317 GLN B CA 1
ATOM 4830 C C . GLN B 1 317 ? 14.289 29.234 4.383 1 73.38 317 GLN B C 1
ATOM 4832 O O . GLN B 1 317 ? 15.047 29.688 5.238 1 73.38 317 GLN B O 1
ATOM 4837 N N . THR B 1 318 ? 13.195 28.688 4.609 1 78.5 318 THR B N 1
ATOM 4838 C CA . THR B 1 318 ? 12.781 28.578 6.004 1 78.5 318 THR B CA 1
ATOM 4839 C C . THR B 1 318 ? 13.445 27.375 6.672 1 78.5 318 THR B C 1
ATOM 4841 O O . THR B 1 318 ? 13.914 26.453 5.992 1 78.5 318 THR B O 1
ATOM 4844 N N . VAL B 1 319 ? 13.625 27.516 7.941 1 76.12 319 VAL B N 1
ATOM 4845 C CA . VAL B 1 319 ? 14.125 26.438 8.789 1 76.12 319 VAL B CA 1
ATOM 4846 C C . VAL B 1 319 ? 13.047 26.047 9.805 1 76.12 319 VAL B C 1
ATOM 4848 O O . VAL B 1 319 ? 12.367 26.906 10.359 1 76.12 319 VAL B O 1
ATOM 4851 N N . ALA B 1 320 ? 12.883 24.812 10.016 1 83.5 320 ALA B N 1
ATOM 4852 C CA . ALA B 1 320 ? 11.945 24.297 11.008 1 83.5 320 ALA B CA 1
ATOM 4853 C C . ALA B 1 320 ? 10.539 24.828 10.75 1 83.5 320 ALA B C 1
ATOM 4855 O O . ALA B 1 320 ? 10.047 24.766 9.617 1 83.5 320 ALA B O 1
ATOM 4856 N N . SER B 1 321 ? 9.852 25.375 11.789 1 92.31 321 SER B N 1
ATOM 4857 C CA . SER B 1 321 ? 8.445 25.75 11.656 1 92.31 321 SER B CA 1
ATOM 4858 C C . SER B 1 321 ? 8.289 27.266 11.5 1 92.31 321 SER B C 1
ATOM 4860 O O . SER B 1 321 ? 9.094 28.031 12.023 1 92.31 321 SER B O 1
ATOM 4862 N N . THR B 1 322 ? 7.309 27.688 10.719 1 94.19 322 THR B N 1
ATOM 4863 C CA . THR B 1 322 ? 6.895 29.078 10.555 1 94.19 322 THR B CA 1
ATOM 4864 C C . THR B 1 322 ? 5.52 29.312 11.172 1 94.19 322 THR B C 1
ATOM 4866 O O . THR B 1 322 ? 4.613 28.484 11.008 1 94.19 322 THR B O 1
ATOM 4869 N N . ILE B 1 323 ? 5.375 30.359 11.945 1 97.81 323 ILE B N 1
ATOM 4870 C CA . ILE B 1 323 ? 4.07 30.688 12.516 1 97.81 323 ILE B CA 1
ATOM 4871 C C . ILE B 1 323 ? 3.703 32.125 12.172 1 97.81 323 ILE B C 1
ATOM 4873 O O . ILE B 1 323 ? 4.574 32.938 11.828 1 97.81 323 ILE B O 1
ATOM 4877 N N . LEU B 1 324 ? 2.416 32.406 12.164 1 98.5 324 LEU B N 1
ATOM 4878 C CA . LEU B 1 324 ? 1.861 33.75 12.109 1 98.5 324 LEU B CA 1
ATOM 4879 C C . LEU B 1 324 ? 1.346 34.188 13.477 1 98.5 324 LEU B C 1
ATOM 4881 O O . LEU B 1 324 ? 0.685 33.406 14.172 1 98.5 324 LEU B O 1
ATOM 4885 N N . VAL B 1 325 ? 1.644 35.344 13.844 1 98 325 VAL B N 1
ATOM 4886 C CA . VAL B 1 325 ? 1.204 35.875 15.125 1 98 325 VAL B CA 1
ATOM 4887 C C . VAL B 1 325 ? 0.17 37 14.906 1 98 325 VAL B C 1
ATOM 4889 O O . VAL B 1 325 ? 0.465 38 14.273 1 98 325 VAL B O 1
ATOM 4892 N N . PRO B 1 326 ? -1.055 36.75 15.391 1 96.56 326 PRO B N 1
ATOM 4893 C CA . PRO B 1 326 ? -2.098 37.75 15.195 1 96.56 326 PRO B CA 1
ATOM 4894 C C . PRO B 1 326 ? -1.761 39.062 15.867 1 96.56 326 PRO B C 1
ATOM 4896 O O . PRO B 1 326 ? -1.059 39.094 16.875 1 96.56 326 PRO B O 1
#

Organism: Hydrogenophilus thermoluteolus (NCBI:txid297)

Sequence (652 aa):
MTTIHAIRISEHGGPEVMQWEPVSLPAPGPGAVQVRNRAVGVNFIDIYHRTGLYPVPLPSGLGQEGAGEVVAVGEGVTDLQVGDRVVYLTPTPGAYAEALNIPADRAVKLPDAVSFEVAAAMWLKGLTAQYLLRQTHKVQPGEWLLVHAAAGGVGSILVPWAKRLGAKVIGTVGNDDKAARAKALGCDHVIVYTRESFPERVREWTGGRGVDVVYDSVGAATFEGSLDSLRPLGLMVSYGNASGKVPPFDIGLLAAKGSLFLTRPTLFTYTAERANLLKMAEELFAAWQAGWFTVEIGQRFALSDAADAHRALASRQTVASTILVPMTTIHAIRISEHGGPEVMQWEPVSLPAPGPGAVQVRNRAVGVNFIDIYHRTGLYPVPLPSGLGQEGAGEVVAVGEGVTDLQVGDRVVYLTPTPGAYAEALNIPADRAVKLPDAVSFEVAAAMWLKGLTAQYLLRQTHKVQPGEWLLVHAAAGGVGSILVPWAKRLGAKVIGTVGNDDKAARAKALGCDHVIVYTRESFPERVREWTGGRGVDVVYDSVGAATFEGSLDSLRPLGLMVSYGNASGKVPPFDIGLLAAKGSLFLTRPTLFTYTAERANLLKMAEELFAAWQAGWFTVEIGQRFALSDAADAHRALASRQTVASTILVP